Protein AF-A0A1F9KQT5-F1 (afdb_monomer_lite)

Structure (mmCIF, N/CA/C/O backbone):
data_AF-A0A1F9KQT5-F1
#
_entry.id   AF-A0A1F9KQT5-F1
#
loop_
_atom_site.group_PDB
_atom_site.id
_atom_site.type_symbol
_atom_site.label_atom_id
_atom_site.label_alt_id
_atom_site.label_comp_id
_atom_site.label_asym_id
_atom_site.label_entity_id
_atom_site.label_seq_id
_atom_site.pdbx_PDB_ins_code
_atom_site.Cartn_x
_atom_site.Cartn_y
_atom_site.Cartn_z
_atom_site.occupancy
_atom_site.B_iso_or_equiv
_atom_site.auth_seq_id
_atom_site.auth_comp_id
_atom_site.auth_asym_id
_atom_site.auth_atom_id
_atom_site.pdbx_PDB_model_num
ATOM 1 N N . MET A 1 1 ? -23.430 -17.247 10.674 1.00 51.97 1 MET A N 1
ATOM 2 C CA . MET A 1 1 ? -22.091 -17.365 11.297 1.00 51.97 1 MET A CA 1
ATOM 3 C C . MET A 1 1 ? -21.957 -16.297 12.362 1.00 51.97 1 MET A C 1
ATOM 5 O O . MET A 1 1 ? -22.529 -15.237 12.148 1.00 51.97 1 MET A O 1
ATOM 9 N N . PRO A 1 2 ? -21.261 -16.554 13.479 1.00 58.72 2 PRO A N 1
ATOM 10 C CA . PRO A 1 2 ? -21.076 -15.539 14.510 1.00 58.72 2 PRO A CA 1
ATOM 11 C C . PRO A 1 2 ? -20.211 -14.384 13.986 1.00 58.72 2 PRO A C 1
ATOM 13 O O . PRO A 1 2 ? -19.283 -14.613 13.207 1.00 58.72 2 PRO A O 1
ATOM 16 N N . ALA A 1 3 ? -20.522 -13.155 14.405 1.00 60.97 3 ALA A N 1
ATOM 17 C CA . ALA A 1 3 ? -19.852 -11.926 13.970 1.00 60.97 3 ALA A CA 1
ATOM 18 C C . ALA A 1 3 ? -18.323 -11.965 14.181 1.00 60.97 3 ALA A C 1
ATOM 20 O O . ALA A 1 3 ? -17.576 -11.466 13.337 1.00 60.97 3 ALA A O 1
ATOM 21 N N . GLU A 1 4 ? -17.858 -12.648 15.233 1.00 61.53 4 GLU A N 1
ATOM 22 C CA . GLU A 1 4 ? -16.436 -12.874 15.543 1.00 61.53 4 GLU A CA 1
ATOM 23 C C . GLU A 1 4 ? -15.653 -13.555 14.410 1.00 61.53 4 GLU A C 1
ATOM 25 O O . GLU A 1 4 ? -14.455 -13.339 14.246 1.00 61.53 4 GLU A O 1
ATOM 30 N N . ARG A 1 5 ? -16.316 -14.363 13.575 1.00 81.56 5 ARG A N 1
ATOM 31 C CA . ARG A 1 5 ? -15.644 -15.055 12.470 1.00 81.56 5 ARG A CA 1
ATOM 32 C C . ARG A 1 5 ? -15.267 -14.108 11.327 1.00 81.56 5 ARG A C 1
ATOM 34 O O . ARG A 1 5 ? -14.281 -14.364 10.639 1.00 81.56 5 ARG A O 1
ATOM 41 N N . PHE A 1 6 ? -16.040 -13.043 11.105 1.00 84.62 6 PHE A N 1
ATOM 42 C CA . PHE A 1 6 ? -15.771 -12.080 10.034 1.00 84.62 6 PHE A CA 1
ATOM 43 C C . PHE A 1 6 ? -14.772 -10.999 10.446 1.00 84.62 6 PHE A C 1
ATOM 45 O O . PHE A 1 6 ? -13.979 -10.589 9.604 1.00 84.62 6 PHE A O 1
ATOM 52 N N . SER A 1 7 ? -14.730 -10.601 11.722 1.00 87.12 7 SER A N 1
ATOM 53 C CA . SER A 1 7 ? -13.650 -9.737 12.216 1.00 87.12 7 SER A CA 1
ATOM 54 C C . SER A 1 7 ? -12.300 -10.445 12.078 1.00 87.12 7 SER A C 1
ATOM 56 O O . SER A 1 7 ? -11.369 -9.907 11.488 1.00 87.12 7 SER A O 1
ATOM 58 N N . GLU A 1 8 ? -12.211 -11.713 12.475 1.00 92.12 8 GLU A N 1
ATOM 59 C CA . GLU A 1 8 ? -11.003 -12.517 12.271 1.00 92.12 8 GLU A CA 1
ATOM 60 C C . GLU A 1 8 ? -10.668 -12.714 10.776 1.00 92.12 8 GLU A C 1
ATOM 62 O O . GLU A 1 8 ? -9.498 -12.770 10.397 1.00 92.12 8 GLU A O 1
ATOM 67 N N . LEU A 1 9 ? -11.672 -12.763 9.891 1.00 92.19 9 LEU A N 1
ATOM 68 C CA . LEU A 1 9 ? -11.445 -12.801 8.443 1.00 92.19 9 LEU A CA 1
ATOM 69 C C . LEU A 1 9 ? -10.812 -11.501 7.924 1.00 92.19 9 LEU A C 1
ATOM 71 O O . LEU A 1 9 ? -9.869 -11.578 7.138 1.00 92.19 9 LEU A O 1
ATOM 75 N N . VAL A 1 10 ? -11.279 -10.334 8.385 1.00 93.94 10 VAL A N 1
ATOM 76 C CA . VAL A 1 10 ? -10.661 -9.034 8.062 1.00 93.94 10 VAL A CA 1
ATOM 77 C C . VAL A 1 10 ? -9.206 -9.015 8.528 1.00 93.94 10 VAL A C 1
ATOM 79 O O . VAL A 1 10 ? -8.327 -8.666 7.747 1.00 93.94 10 VAL A O 1
ATOM 82 N N . TYR A 1 11 ? -8.933 -9.474 9.754 1.00 94.69 11 TYR A N 1
ATOM 83 C CA . TYR A 1 11 ? -7.571 -9.550 10.294 1.00 94.69 11 TYR A CA 1
ATOM 84 C C . TYR A 1 11 ? -6.638 -10.376 9.395 1.00 94.69 11 TYR A C 1
ATOM 86 O O . TYR A 1 11 ? -5.534 -9.944 9.058 1.00 94.69 11 TYR A O 1
ATOM 94 N N . ARG A 1 12 ? -7.086 -11.564 8.971 1.00 94.75 12 ARG A N 1
ATOM 95 C CA . ARG A 1 12 ? -6.287 -12.471 8.133 1.00 94.75 12 ARG A CA 1
ATOM 96 C C . ARG A 1 12 ? -6.111 -11.966 6.704 1.00 94.75 12 ARG A C 1
ATOM 98 O O . ARG A 1 12 ? -5.036 -12.148 6.140 1.00 94.75 12 ARG A O 1
ATOM 105 N N . LEU A 1 13 ? -7.135 -11.334 6.128 1.00 94.19 13 LEU A N 1
ATOM 106 C CA . LEU A 1 13 ? -7.034 -10.689 4.817 1.00 94.19 13 LEU A CA 1
ATOM 107 C C . LEU A 1 13 ? -6.014 -9.549 4.861 1.00 94.19 13 LEU A C 1
ATOM 109 O O . LEU A 1 13 ? -5.105 -9.559 4.038 1.00 94.19 13 LEU A O 1
ATOM 113 N N . SER A 1 14 ? -6.079 -8.672 5.871 1.00 95.44 14 SER A N 1
ATOM 114 C CA . SER A 1 14 ? -5.086 -7.612 6.099 1.00 95.44 14 SER A CA 1
ATOM 115 C C . SER A 1 14 ? -3.659 -8.170 6.191 1.00 95.44 14 SER A C 1
ATOM 117 O O . SER A 1 14 ? -2.749 -7.662 5.532 1.00 95.44 14 SER A O 1
ATOM 119 N N . TRP A 1 15 ? -3.466 -9.267 6.934 1.00 93.69 15 TRP A N 1
ATOM 120 C CA . TRP A 1 15 ? -2.185 -9.980 6.997 1.00 93.69 15 TRP A CA 1
ATOM 121 C C . TRP A 1 15 ? -1.711 -10.499 5.640 1.00 93.69 15 TRP A C 1
ATOM 123 O O . TRP A 1 15 ? -0.533 -10.346 5.324 1.00 93.69 15 TRP A O 1
ATOM 133 N N . ALA A 1 16 ? -2.597 -11.091 4.835 1.00 92.25 16 ALA A N 1
ATOM 134 C CA . ALA A 1 16 ? -2.234 -11.649 3.534 1.00 92.25 16 ALA A CA 1
ATOM 135 C C . ALA A 1 16 ? -1.618 -10.587 2.609 1.00 92.25 16 ALA A C 1
ATOM 137 O O . ALA A 1 16 ? -0.576 -10.834 2.003 1.00 92.25 16 ALA A O 1
ATOM 138 N N . GLY A 1 17 ? -2.181 -9.378 2.551 1.00 89.69 17 GLY A N 1
ATOM 139 C CA . GLY A 1 17 ? -1.567 -8.308 1.762 1.00 89.69 17 GLY A CA 1
ATOM 140 C C . GLY A 1 17 ? -0.340 -7.660 2.415 1.00 89.69 17 GLY A C 1
ATOM 141 O O . GLY A 1 17 ? 0.570 -7.239 1.700 1.00 89.69 17 GLY A O 1
ATOM 142 N N . CYS A 1 18 ? -0.237 -7.633 3.751 1.00 91.19 18 CYS A N 1
ATOM 143 C CA . CYS A 1 18 ? 1.016 -7.261 4.424 1.00 91.19 18 CYS A CA 1
ATOM 144 C C . CYS A 1 18 ? 2.152 -8.244 4.099 1.00 91.19 18 CYS A C 1
ATOM 146 O O . CYS A 1 18 ? 3.290 -7.815 3.938 1.00 91.19 18 CYS A O 1
ATOM 148 N N . LEU A 1 19 ? 1.860 -9.542 3.950 1.00 90.44 19 LEU A N 1
ATOM 149 C CA . LEU A 1 19 ? 2.842 -10.540 3.510 1.00 90.44 19 LEU A CA 1
ATOM 150 C C . LEU A 1 19 ? 3.320 -10.274 2.080 1.00 90.44 19 LEU A C 1
ATOM 152 O O . LEU A 1 19 ? 4.519 -10.363 1.826 1.00 90.44 19 LEU A O 1
ATOM 156 N N . LEU A 1 20 ? 2.418 -9.891 1.167 1.00 88.50 20 LEU A N 1
ATOM 157 C CA . LEU A 1 20 ? 2.801 -9.467 -0.186 1.00 88.50 20 LEU A CA 1
ATOM 158 C C . LEU A 1 20 ? 3.720 -8.238 -0.153 1.00 88.50 20 LEU A C 1
ATOM 160 O O . LEU A 1 20 ? 4.746 -8.217 -0.830 1.00 88.50 20 LEU A O 1
ATOM 164 N N . GLY A 1 21 ? 3.397 -7.250 0.685 1.00 87.56 21 GLY A N 1
ATOM 165 C CA . GLY A 1 21 ? 4.222 -6.054 0.865 1.00 87.56 21 GLY A CA 1
ATOM 166 C C . GLY A 1 21 ? 5.590 -6.384 1.457 1.00 87.56 21 GLY A C 1
ATOM 167 O O . GLY A 1 21 ? 6.610 -5.886 0.994 1.00 87.56 21 GLY A O 1
ATOM 168 N N . PHE A 1 22 ? 5.641 -7.279 2.443 1.00 87.81 22 PHE A N 1
ATOM 169 C CA . PHE A 1 22 ? 6.895 -7.699 3.061 1.00 87.81 22 PHE A CA 1
ATOM 170 C C . PHE A 1 22 ? 7.777 -8.478 2.081 1.00 87.81 22 PHE A C 1
ATOM 172 O O . PHE A 1 22 ? 8.979 -8.231 2.012 1.00 87.81 22 PHE A O 1
ATOM 179 N N . ALA A 1 23 ? 7.183 -9.361 1.273 1.00 83.88 23 ALA A N 1
ATOM 180 C CA . ALA A 1 23 ? 7.878 -10.050 0.190 1.00 83.88 23 ALA A CA 1
ATOM 181 C C . ALA A 1 23 ? 8.482 -9.054 -0.815 1.00 83.88 23 ALA A C 1
ATOM 183 O O . ALA A 1 23 ? 9.636 -9.213 -1.211 1.00 83.88 23 ALA A O 1
ATOM 184 N N . ALA A 1 24 ? 7.749 -7.988 -1.156 1.00 79.44 24 ALA A N 1
ATOM 185 C CA . ALA A 1 24 ? 8.253 -6.900 -1.994 1.00 79.44 24 ALA A CA 1
ATOM 186 C C . ALA A 1 24 ? 9.434 -6.169 -1.339 1.00 79.44 24 ALA A C 1
ATOM 188 O O . ALA A 1 24 ? 10.452 -5.905 -1.978 1.00 79.44 24 ALA A O 1
ATOM 189 N N . THR A 1 25 ? 9.327 -5.886 -0.040 1.00 80.88 25 THR A N 1
ATOM 190 C CA . THR A 1 25 ? 10.368 -5.197 0.724 1.00 80.88 25 THR A CA 1
ATOM 191 C C . THR A 1 25 ? 11.652 -6.015 0.822 1.00 80.88 25 THR A C 1
ATOM 193 O O . THR A 1 25 ? 12.738 -5.467 0.657 1.00 80.88 25 THR A O 1
ATOM 196 N N . LEU A 1 26 ? 11.556 -7.328 1.040 1.00 76.38 26 LEU A N 1
ATOM 197 C CA . LEU A 1 26 ? 12.717 -8.225 1.029 1.00 76.38 26 LEU A CA 1
ATOM 198 C C . LEU A 1 26 ? 13.390 -8.297 -0.345 1.00 76.38 26 LEU A C 1
ATOM 200 O O . LEU A 1 26 ? 14.581 -8.586 -0.438 1.00 76.38 26 LEU A O 1
ATOM 204 N N . TYR A 1 27 ? 12.633 -8.019 -1.404 1.00 71.88 27 TYR A N 1
ATOM 205 C CA . TYR A 1 27 ? 13.124 -8.024 -2.771 1.00 71.88 27 TYR A CA 1
ATOM 206 C C . TYR A 1 27 ? 13.824 -6.709 -3.172 1.00 71.88 27 TYR A C 1
ATOM 208 O O . TYR A 1 27 ? 14.653 -6.710 -4.083 1.00 71.88 27 TYR A O 1
ATOM 216 N N . LEU A 1 28 ? 13.577 -5.598 -2.460 1.00 70.44 28 LEU A N 1
ATOM 217 C CA . LEU A 1 28 ? 14.182 -4.280 -2.735 1.00 70.44 28 LEU A CA 1
ATOM 218 C C . LEU A 1 28 ? 15.723 -4.305 -2.868 1.00 70.44 28 LEU A C 1
ATOM 220 O O . LEU A 1 28 ? 16.227 -3.742 -3.842 1.00 70.44 28 LEU A O 1
ATOM 224 N N . PRO A 1 29 ? 16.504 -4.945 -1.969 1.00 66.81 29 PRO A N 1
ATOM 225 C CA . PRO A 1 29 ? 17.966 -4.970 -2.086 1.00 66.81 29 PRO A CA 1
ATOM 226 C C . PRO A 1 29 ? 18.463 -5.765 -3.303 1.00 66.81 29 PRO A C 1
ATOM 228 O O . PRO A 1 29 ? 19.475 -5.412 -3.912 1.00 66.81 29 PRO A O 1
ATOM 231 N N . ALA A 1 30 ? 17.749 -6.827 -3.687 1.00 63.12 30 ALA A N 1
ATOM 232 C CA . ALA A 1 30 ? 18.075 -7.628 -4.865 1.00 63.12 30 ALA A CA 1
ATOM 233 C C . ALA A 1 30 ? 17.750 -6.886 -6.167 1.00 63.12 30 ALA A C 1
ATOM 235 O O . ALA A 1 30 ? 18.547 -6.916 -7.107 1.00 63.12 30 ALA A O 1
ATOM 236 N N . ALA A 1 31 ? 16.637 -6.143 -6.181 1.00 59.59 31 ALA A N 1
ATOM 237 C CA . ALA A 1 31 ? 16.304 -5.203 -7.248 1.00 59.59 31 ALA A CA 1
ATOM 238 C C . ALA A 1 31 ? 17.403 -4.139 -7.434 1.00 59.59 31 ALA A C 1
ATOM 240 O O . ALA A 1 31 ? 17.758 -3.795 -8.558 1.00 59.59 31 ALA A O 1
ATOM 241 N N . TRP A 1 32 ? 17.992 -3.666 -6.332 1.00 55.38 32 TRP A N 1
ATOM 242 C CA . TRP A 1 32 ? 19.058 -2.659 -6.329 1.00 55.38 32 TRP A CA 1
ATOM 243 C C . TRP A 1 32 ? 20.419 -3.156 -6.811 1.00 55.38 32 TRP A C 1
ATOM 245 O O . TRP A 1 32 ? 21.157 -2.419 -7.458 1.00 55.38 32 TRP A O 1
ATOM 255 N N . THR A 1 33 ? 20.769 -4.395 -6.484 1.00 58.03 33 THR A N 1
ATOM 256 C CA . THR A 1 33 ? 22.087 -4.973 -6.786 1.00 58.03 33 THR A CA 1
ATOM 257 C C . THR A 1 33 ? 22.148 -5.638 -8.165 1.00 58.03 33 THR A C 1
ATOM 259 O O . THR A 1 33 ? 23.175 -6.205 -8.526 1.00 58.03 33 THR A O 1
ATOM 262 N N . GLY A 1 34 ? 21.063 -5.575 -8.948 1.00 56.41 34 GLY A N 1
ATOM 263 C CA . GLY A 1 34 ? 20.973 -6.215 -10.263 1.00 56.41 34 GLY A CA 1
ATOM 264 C C . GLY A 1 34 ? 20.760 -7.732 -10.203 1.00 56.41 34 GLY A C 1
ATOM 265 O O . GLY A 1 34 ? 20.662 -8.376 -11.245 1.00 56.41 34 GLY A O 1
ATOM 266 N N . TYR A 1 35 ? 20.600 -8.312 -9.008 1.00 57.66 35 TYR A N 1
ATOM 267 C CA . TYR A 1 35 ? 20.316 -9.738 -8.790 1.00 57.66 35 TYR A CA 1
ATOM 268 C C . TYR A 1 35 ? 18.834 -10.097 -9.013 1.00 57.66 35 TYR A C 1
ATOM 270 O O . TYR A 1 35 ? 18.308 -11.043 -8.427 1.00 57.66 35 TYR A O 1
ATOM 278 N N . VAL A 1 36 ? 18.160 -9.374 -9.912 1.00 56.50 36 VAL A N 1
ATOM 279 C CA . VAL A 1 36 ? 16.725 -9.522 -10.225 1.00 56.50 36 VAL A CA 1
ATOM 280 C C . VAL A 1 36 ? 16.415 -10.864 -10.909 1.00 56.50 36 VAL A C 1
ATOM 282 O O . VAL A 1 36 ? 15.268 -11.284 -10.994 1.00 56.50 36 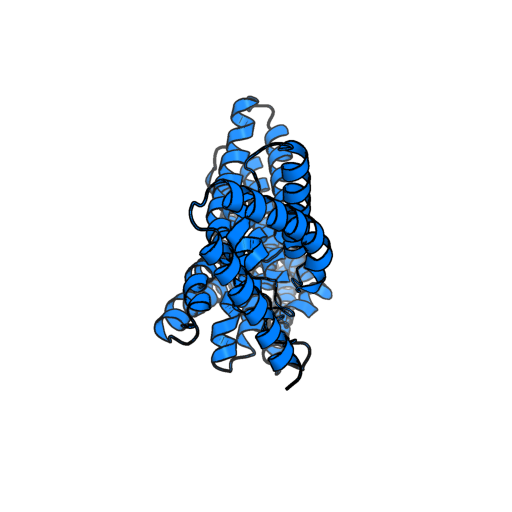VAL A O 1
ATOM 285 N N . ASN A 1 37 ? 17.441 -11.587 -11.371 1.00 57.47 37 ASN A N 1
ATOM 286 C CA . ASN A 1 37 ? 17.304 -12.849 -12.105 1.00 57.47 37 ASN A CA 1
ATOM 287 C C . ASN A 1 37 ? 17.660 -14.102 -11.282 1.00 57.47 37 ASN A C 1
ATOM 289 O O . ASN A 1 37 ? 17.732 -15.196 -11.842 1.00 57.47 37 ASN A O 1
ATOM 293 N N . HIS A 1 38 ? 17.897 -13.986 -9.970 1.00 65.62 38 HIS A N 1
ATOM 294 C CA . HIS A 1 38 ? 18.275 -15.144 -9.157 1.00 65.62 38 HIS A CA 1
ATOM 295 C C . HIS A 1 38 ? 17.062 -16.052 -8.874 1.00 65.62 38 HIS A C 1
ATOM 297 O O . HIS A 1 38 ? 16.178 -15.711 -8.085 1.00 65.62 38 HIS A O 1
ATOM 303 N N . TRP A 1 39 ? 17.033 -17.239 -9.492 1.00 62.12 39 TRP A N 1
ATOM 304 C CA . TRP A 1 39 ? 15.893 -18.170 -9.472 1.00 62.12 39 TRP A CA 1
ATOM 305 C C . TRP A 1 39 ? 15.402 -18.547 -8.065 1.00 62.12 39 TRP A C 1
ATOM 307 O O . TRP A 1 39 ? 14.195 -18.579 -7.834 1.00 62.12 39 TRP A O 1
ATOM 317 N N . LEU A 1 40 ? 16.311 -18.747 -7.101 1.00 64.50 40 LEU A N 1
ATOM 318 C CA . LEU A 1 40 ? 15.952 -19.045 -5.706 1.00 64.50 40 LEU A CA 1
ATOM 319 C C . LEU A 1 40 ? 15.254 -17.872 -5.012 1.00 64.50 40 LEU A C 1
ATOM 321 O O . LEU A 1 40 ? 14.319 -18.089 -4.253 1.00 64.50 40 LEU A O 1
ATOM 325 N N . LEU A 1 41 ? 15.681 -16.633 -5.267 1.00 64.56 41 LEU A N 1
ATOM 326 C CA . LEU A 1 41 ? 15.147 -15.459 -4.572 1.00 64.56 41 LEU A CA 1
ATOM 327 C C . LEU A 1 41 ? 13.757 -15.093 -5.119 1.00 64.56 41 LEU A C 1
ATOM 329 O O . LEU A 1 41 ? 12.814 -14.860 -4.363 1.00 64.56 41 LEU A O 1
ATOM 333 N N . ASN A 1 42 ? 13.624 -15.129 -6.446 1.00 64.25 42 ASN A N 1
ATOM 334 C CA . ASN A 1 42 ? 12.376 -14.878 -7.163 1.00 64.25 42 ASN A CA 1
ATOM 335 C C . ASN A 1 42 ? 11.331 -15.973 -6.886 1.00 64.25 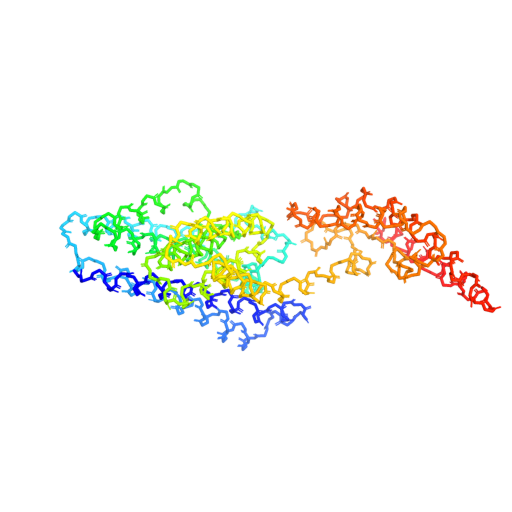42 ASN A C 1
ATOM 337 O O . ASN A 1 42 ? 10.165 -15.675 -6.620 1.00 64.25 42 ASN A O 1
ATOM 341 N N . GLY A 1 43 ? 11.752 -17.243 -6.916 1.00 62.50 43 GLY A N 1
ATOM 342 C CA . GLY A 1 43 ? 10.879 -18.391 -6.681 1.00 62.50 43 GLY A CA 1
ATOM 343 C C . GLY A 1 43 ? 10.457 -18.545 -5.218 1.00 62.50 43 GLY A C 1
ATOM 344 O O . GLY A 1 43 ? 9.294 -18.834 -4.948 1.00 62.50 43 GLY A O 1
ATOM 345 N N . ALA A 1 44 ? 11.361 -18.319 -4.259 1.00 63.72 44 ALA A N 1
ATOM 346 C CA . ALA A 1 44 ? 11.055 -18.564 -2.850 1.00 63.72 44 ALA A CA 1
ATOM 347 C C . ALA A 1 44 ? 10.248 -17.440 -2.184 1.00 63.72 44 ALA A C 1
ATOM 349 O O . ALA A 1 44 ? 9.459 -17.730 -1.291 1.00 63.72 44 ALA A O 1
ATOM 350 N N . ILE A 1 45 ? 10.432 -16.175 -2.582 1.00 65.94 45 ILE A N 1
ATOM 351 C CA . ILE A 1 45 ? 9.848 -15.031 -1.856 1.00 65.94 45 ILE A CA 1
ATOM 352 C C . ILE A 1 45 ? 8.674 -14.423 -2.628 1.00 65.94 45 ILE A C 1
ATOM 354 O O . ILE A 1 45 ? 7.570 -14.330 -2.091 1.00 65.94 45 ILE A O 1
ATOM 358 N N . ALA A 1 46 ? 8.872 -14.052 -3.896 1.00 66.56 46 ALA A N 1
ATOM 359 C CA . ALA A 1 46 ? 7.829 -13.391 -4.679 1.00 66.56 46 ALA A CA 1
ATOM 360 C C . ALA A 1 46 ? 6.737 -14.375 -5.131 1.00 66.56 46 ALA A C 1
ATOM 362 O O . ALA A 1 46 ? 5.549 -14.094 -4.958 1.00 66.56 46 ALA A O 1
ATOM 363 N N . ALA A 1 47 ? 7.113 -15.548 -5.655 1.00 73.62 47 ALA A N 1
ATOM 364 C CA . ALA A 1 47 ? 6.143 -16.550 -6.104 1.00 73.62 47 ALA A CA 1
ATOM 365 C C . ALA A 1 47 ? 5.397 -17.210 -4.935 1.00 73.62 47 ALA A C 1
ATOM 367 O O . ALA A 1 47 ? 4.178 -17.336 -4.979 1.00 73.62 47 ALA A O 1
ATOM 368 N N . ALA A 1 48 ? 6.090 -17.578 -3.852 1.00 79.94 48 ALA A N 1
ATOM 369 C CA . ALA A 1 48 ? 5.436 -18.217 -2.711 1.00 79.94 48 ALA A CA 1
ATOM 370 C C . ALA A 1 48 ? 4.411 -17.295 -2.029 1.00 79.94 48 ALA A C 1
ATOM 372 O O . ALA A 1 48 ? 3.301 -17.737 -1.741 1.00 79.94 48 ALA A O 1
ATOM 373 N N . ALA A 1 49 ? 4.742 -16.014 -1.815 1.00 82.31 49 ALA A N 1
ATOM 374 C CA . ALA A 1 49 ? 3.822 -15.061 -1.191 1.00 82.31 49 ALA A CA 1
ATOM 375 C C . ALA A 1 49 ? 2.593 -14.779 -2.071 1.00 82.31 49 ALA A C 1
ATOM 377 O O . ALA A 1 49 ? 1.468 -14.749 -1.570 1.00 82.31 49 ALA A O 1
ATOM 378 N N . THR A 1 50 ? 2.790 -14.627 -3.385 1.00 83.44 50 THR A N 1
ATOM 379 C CA . THR A 1 50 ? 1.695 -14.395 -4.344 1.00 83.44 50 THR A CA 1
ATOM 380 C C . THR A 1 50 ? 0.798 -15.617 -4.502 1.00 83.44 50 THR A C 1
ATOM 382 O O . THR A 1 50 ? -0.421 -15.481 -4.421 1.00 83.44 50 THR A O 1
ATOM 385 N N . ILE A 1 51 ? 1.373 -16.817 -4.627 1.00 88.25 51 ILE A N 1
ATOM 386 C CA . ILE A 1 51 ? 0.616 -18.075 -4.672 1.00 88.25 51 ILE A CA 1
ATOM 387 C C . ILE A 1 51 ? -0.149 -18.283 -3.364 1.00 88.25 51 ILE A C 1
ATOM 389 O O . ILE A 1 51 ? -1.335 -18.604 -3.398 1.00 88.25 51 ILE A O 1
ATOM 393 N N . PHE A 1 52 ? 0.493 -18.067 -2.213 1.00 90.25 52 PHE A N 1
ATOM 394 C CA . PHE A 1 52 ? -0.162 -18.189 -0.913 1.00 90.25 52 PHE A CA 1
ATOM 395 C C . PHE A 1 52 ? -1.360 -17.243 -0.799 1.00 90.25 52 PHE A C 1
ATOM 397 O O . PHE A 1 52 ? -2.454 -17.693 -0.460 1.00 90.25 52 PHE A O 1
ATOM 404 N N . ALA A 1 53 ? -1.184 -15.959 -1.124 1.00 89.75 53 ALA A N 1
ATOM 405 C CA . ALA A 1 53 ? -2.266 -14.980 -1.081 1.00 89.75 53 ALA A CA 1
ATOM 406 C C . ALA A 1 53 ? -3.398 -15.333 -2.063 1.00 89.75 53 ALA A C 1
ATOM 408 O O . ALA A 1 53 ? -4.567 -15.278 -1.687 1.00 89.75 53 ALA A O 1
ATOM 409 N N . ALA A 1 54 ? -3.072 -15.774 -3.282 1.00 91.75 54 ALA A N 1
ATOM 410 C CA . ALA A 1 54 ? -4.062 -16.209 -4.264 1.00 91.75 54 ALA A CA 1
ATOM 411 C C . ALA A 1 54 ? -4.869 -17.421 -3.772 1.00 91.75 54 ALA A C 1
ATOM 413 O O . ALA A 1 54 ? -6.100 -17.381 -3.757 1.00 91.75 54 ALA A O 1
ATOM 414 N N . LEU A 1 55 ? -4.198 -18.478 -3.303 1.00 93.50 55 LEU A N 1
ATOM 415 C CA . LEU A 1 55 ? -4.855 -19.667 -2.753 1.00 93.50 55 LEU A CA 1
ATOM 416 C C . LEU A 1 55 ? -5.703 -19.323 -1.526 1.00 93.50 55 LEU A C 1
ATOM 418 O O . LEU A 1 55 ? -6.825 -19.811 -1.395 1.00 93.50 55 LEU A O 1
ATOM 422 N N . PHE A 1 56 ? -5.200 -18.455 -0.648 1.00 93.44 56 PHE A N 1
ATOM 423 C CA . PHE A 1 56 ? -5.930 -17.985 0.522 1.00 93.44 56 PHE A CA 1
ATOM 424 C C . PHE A 1 56 ? -7.241 -17.285 0.130 1.00 93.44 56 PHE A C 1
ATOM 426 O O . PHE A 1 56 ? -8.305 -17.641 0.647 1.00 93.44 56 PHE A O 1
ATOM 433 N N . CYS A 1 57 ? -7.194 -16.365 -0.838 1.00 92.81 57 CYS A N 1
ATOM 434 C CA . CYS A 1 57 ? -8.377 -15.698 -1.384 1.00 92.81 57 CYS A CA 1
ATOM 435 C C . CYS A 1 57 ? -9.363 -16.685 -2.014 1.00 92.81 57 CYS A C 1
ATOM 437 O O . CYS A 1 57 ? -10.560 -16.618 -1.733 1.00 92.81 57 CYS A O 1
ATOM 439 N N . LEU A 1 58 ? -8.874 -17.633 -2.820 1.00 93.94 58 LEU A N 1
ATOM 440 C CA . LEU A 1 58 ? -9.710 -18.642 -3.474 1.00 93.94 58 LEU A CA 1
ATOM 441 C C . LEU A 1 58 ? -10.417 -19.547 -2.459 1.00 93.94 58 LEU A C 1
ATOM 443 O O . LEU A 1 58 ? -11.608 -19.816 -2.602 1.00 93.94 58 LEU A O 1
ATOM 447 N N . VAL A 1 59 ? -9.723 -19.972 -1.399 1.00 94.38 59 VAL A N 1
ATOM 448 C CA . VAL A 1 59 ? -10.315 -20.789 -0.328 1.00 94.38 59 VAL A CA 1
ATOM 449 C C . VAL A 1 59 ? -11.399 -20.020 0.425 1.00 94.38 59 VAL A C 1
ATOM 451 O O . VAL A 1 59 ? -12.442 -20.593 0.748 1.00 94.38 59 VAL A O 1
ATOM 454 N N . ILE A 1 60 ? -11.185 -18.732 0.713 1.00 92.62 60 ILE A N 1
ATOM 455 C CA . ILE A 1 60 ? -12.213 -17.885 1.335 1.00 92.62 60 ILE A CA 1
ATOM 456 C C . ILE A 1 60 ? -13.414 -17.761 0.402 1.00 92.62 60 ILE A C 1
ATOM 458 O O . ILE A 1 60 ? -14.541 -18.030 0.819 1.00 92.62 60 ILE A O 1
ATOM 462 N N . PHE A 1 61 ? -13.167 -17.405 -0.856 1.00 94.62 61 PHE A N 1
ATOM 463 C CA . PHE A 1 61 ? -14.206 -17.167 -1.844 1.00 94.62 61 PHE A CA 1
ATOM 464 C C . PHE A 1 61 ? -15.054 -18.417 -2.108 1.00 94.62 61 PHE A C 1
ATOM 466 O O . PHE A 1 61 ? -16.281 -18.333 -2.096 1.00 94.62 61 PHE A O 1
ATOM 473 N N . ALA A 1 62 ? -14.436 -19.593 -2.239 1.00 94.88 62 ALA A N 1
ATOM 474 C CA . ALA A 1 62 ? -15.130 -20.868 -2.436 1.00 94.88 62 ALA A CA 1
ATOM 475 C C . ALA A 1 62 ? -16.013 -21.277 -1.244 1.00 94.88 62 ALA A C 1
ATOM 477 O O . ALA A 1 62 ? -16.948 -22.061 -1.395 1.00 94.88 62 ALA A O 1
ATOM 478 N N . ARG A 1 63 ? -15.744 -20.743 -0.045 1.00 92.94 63 ARG A N 1
ATOM 479 C CA . ARG A 1 63 ? -16.537 -21.005 1.163 1.00 92.94 63 ARG A CA 1
ATOM 480 C C . ARG A 1 63 ? -17.714 -20.050 1.345 1.00 92.94 63 ARG A C 1
ATOM 482 O O . ARG A 1 63 ? -18.477 -20.280 2.275 1.00 92.94 63 ARG A O 1
ATOM 489 N N . LEU A 1 64 ? -17.864 -18.991 0.545 1.00 90.88 64 LEU A N 1
ATOM 490 C CA . LEU A 1 64 ? -18.964 -18.021 0.682 1.00 90.88 64 LEU A CA 1
ATOM 491 C C . LEU A 1 64 ? -20.352 -18.575 0.284 1.00 90.88 64 LEU A C 1
ATOM 493 O O . LEU A 1 64 ? -21.306 -18.299 1.016 1.00 90.88 64 LEU A O 1
ATOM 497 N N . PRO A 1 65 ? -20.508 -19.389 -0.785 1.00 91.12 65 PRO A N 1
ATOM 498 C CA . PRO A 1 65 ? -21.814 -19.910 -1.212 1.00 91.12 65 PRO A CA 1
ATOM 499 C C . PRO A 1 65 ? -22.535 -20.738 -0.150 1.00 91.12 65 PRO A C 1
ATOM 501 O O . PRO A 1 65 ? -23.756 -20.683 -0.048 1.00 91.12 65 PRO A O 1
ATOM 504 N N . SER A 1 66 ? -21.791 -21.478 0.677 1.00 89.25 66 SER A N 1
ATOM 505 C CA . SER A 1 66 ? -22.366 -22.318 1.735 1.00 89.25 66 SER A CA 1
ATOM 506 C C . SER A 1 66 ? -22.907 -21.525 2.929 1.00 89.25 66 SER A C 1
ATOM 508 O O . SER A 1 66 ? -23.498 -22.103 3.837 1.00 89.25 66 SER A O 1
ATOM 510 N N . GLN A 1 67 ? -22.704 -20.205 2.953 1.00 86.75 67 GLN A N 1
ATOM 511 C CA . GLN A 1 67 ? -23.059 -19.331 4.077 1.00 86.75 67 GLN A CA 1
ATOM 512 C C . GLN A 1 67 ? -24.171 -18.347 3.731 1.00 86.75 67 GLN A C 1
ATOM 514 O O . GLN A 1 67 ? -24.448 -17.434 4.510 1.00 86.75 67 GLN A O 1
ATOM 519 N N . THR A 1 68 ? -24.768 -18.486 2.552 1.00 90.50 68 THR A N 1
ATOM 520 C CA . THR A 1 68 ? -25.723 -17.526 2.017 1.00 90.50 68 THR A CA 1
ATOM 521 C C . THR A 1 68 ? -26.927 -18.225 1.392 1.00 90.50 68 THR A C 1
ATOM 523 O O . THR A 1 68 ? -26.979 -19.448 1.281 1.00 90.50 68 THR A O 1
ATOM 526 N N . ASN A 1 69 ? -27.938 -17.441 1.036 1.00 91.75 69 ASN A N 1
ATOM 527 C CA . ASN A 1 69 ? -29.150 -17.920 0.380 1.00 91.75 69 ASN A CA 1
ATOM 528 C C . ASN A 1 69 ? -28.965 -17.989 -1.152 1.00 91.75 69 ASN A C 1
ATOM 530 O O . ASN A 1 69 ? -27.899 -17.689 -1.686 1.00 91.75 69 ASN A O 1
ATOM 534 N N . ARG A 1 70 ? -30.027 -18.341 -1.888 1.00 90.94 70 ARG A N 1
ATOM 535 C CA . ARG A 1 70 ? -29.997 -18.434 -3.362 1.00 90.94 70 ARG A CA 1
ATOM 536 C C . ARG A 1 70 ? -29.549 -17.137 -4.047 1.00 90.94 70 ARG A C 1
ATOM 538 O O . ARG A 1 70 ? -28.817 -17.201 -5.028 1.00 90.94 70 ARG A O 1
ATOM 545 N N . LEU A 1 71 ? -29.954 -15.980 -3.517 1.00 86.12 71 LEU A N 1
ATOM 546 C CA . LEU A 1 71 ? -29.525 -14.679 -4.033 1.00 86.12 71 LEU A CA 1
ATOM 547 C C . LEU A 1 71 ? -28.013 -14.500 -3.868 1.00 86.12 71 LEU A C 1
ATOM 549 O O . LEU A 1 71 ? -27.338 -14.113 -4.812 1.00 86.12 71 LEU A O 1
ATOM 553 N N . GLY A 1 72 ? -27.464 -14.832 -2.699 1.00 85.56 72 GLY A N 1
ATOM 554 C CA . GLY A 1 72 ? -26.021 -14.782 -2.492 1.00 85.56 72 GLY A CA 1
ATOM 555 C C . GLY A 1 72 ? -25.247 -15.757 -3.378 1.00 85.56 72 GLY A C 1
ATOM 556 O O . GLY A 1 72 ? -24.182 -15.400 -3.866 1.00 85.56 72 GLY A O 1
ATOM 557 N N . VAL A 1 73 ? -25.783 -16.948 -3.660 1.00 93.31 73 VAL A N 1
ATOM 558 C CA . VAL A 1 73 ? -25.174 -17.867 -4.640 1.00 93.31 73 VAL A CA 1
ATOM 559 C C . VAL A 1 73 ? -25.172 -17.246 -6.041 1.00 93.31 73 VAL A C 1
ATOM 561 O O . VAL A 1 73 ? -24.160 -17.321 -6.732 1.00 93.31 73 VAL A O 1
ATOM 564 N N . ALA A 1 74 ? -26.257 -16.579 -6.448 1.00 90.00 74 ALA A N 1
ATOM 565 C CA . ALA A 1 74 ? -26.312 -15.872 -7.728 1.00 90.00 74 ALA A CA 1
ATOM 566 C C . ALA A 1 74 ? -25.292 -14.719 -7.801 1.00 90.00 74 ALA A C 1
ATOM 568 O O . ALA A 1 74 ? -24.572 -14.603 -8.791 1.00 90.00 74 ALA A O 1
ATOM 569 N N . LEU A 1 75 ? -25.169 -13.914 -6.738 1.00 86.25 75 LEU A N 1
ATOM 570 C CA . LEU A 1 75 ? -24.146 -12.864 -6.639 1.00 86.25 75 LEU A CA 1
ATOM 571 C C . LEU A 1 75 ? -22.733 -13.449 -6.708 1.00 86.25 75 LEU A C 1
ATOM 573 O O . LEU A 1 75 ? -21.880 -12.925 -7.416 1.00 86.25 75 LEU A O 1
ATOM 577 N N . TRP A 1 76 ? -22.493 -14.558 -6.011 1.00 96.50 76 TRP A N 1
ATOM 578 C CA . TRP A 1 76 ? -21.214 -15.257 -6.045 1.00 96.50 76 TRP A CA 1
ATOM 579 C C . TRP A 1 76 ? -20.864 -15.766 -7.449 1.00 96.50 76 TRP A C 1
ATOM 581 O O . TRP A 1 76 ? -19.726 -15.602 -7.879 1.00 96.50 76 TRP A O 1
ATOM 591 N N . LEU A 1 77 ? -21.831 -16.320 -8.190 1.00 95.75 77 LEU A N 1
ATOM 592 C CA . LEU A 1 77 ? -21.633 -16.741 -9.583 1.00 95.75 77 LEU A CA 1
ATOM 593 C C . LEU A 1 77 ? -21.315 -15.553 -10.502 1.00 95.75 77 LEU A C 1
ATOM 595 O O . LEU A 1 77 ? -20.440 -15.667 -11.357 1.00 95.75 77 LEU A O 1
ATOM 599 N N . ALA A 1 78 ? -21.977 -14.408 -10.307 1.00 88.94 78 ALA A N 1
ATOM 600 C CA . ALA A 1 78 ? -21.679 -13.187 -11.055 1.00 88.94 78 ALA A CA 1
ATOM 601 C C . ALA A 1 78 ? -20.254 -12.681 -10.771 1.00 88.94 78 ALA A C 1
ATOM 603 O O . ALA A 1 78 ? -19.515 -12.356 -11.697 1.00 88.94 78 ALA A O 1
ATOM 604 N N . ILE A 1 79 ? -19.840 -12.686 -9.500 1.00 94.38 79 ILE A N 1
ATOM 605 C CA . ILE A 1 79 ? -18.474 -12.339 -9.091 1.00 94.38 79 ILE A CA 1
ATOM 606 C C . ILE A 1 79 ? -17.463 -13.305 -9.713 1.00 94.38 79 ILE A C 1
ATOM 608 O O . ILE A 1 79 ? -16.459 -12.861 -10.260 1.00 94.38 79 ILE A O 1
ATOM 612 N N . LEU A 1 80 ? -17.735 -14.614 -9.677 1.00 96.12 80 LEU A N 1
ATOM 613 C CA . LEU A 1 80 ? -16.876 -15.624 -10.294 1.00 96.12 80 LEU A CA 1
ATOM 614 C C . LEU A 1 80 ? -16.703 -15.362 -11.795 1.00 96.12 80 LEU A C 1
ATOM 616 O O . LEU A 1 80 ? -15.582 -15.429 -12.289 1.00 96.12 80 LEU A O 1
ATOM 620 N N . ALA A 1 81 ? -17.782 -15.030 -12.510 1.00 92.00 81 ALA A N 1
ATOM 621 C CA . ALA A 1 81 ? -17.716 -14.710 -13.933 1.00 92.00 81 ALA A CA 1
ATOM 622 C C . ALA A 1 81 ? -16.826 -13.485 -14.213 1.00 92.00 81 ALA A C 1
ATOM 624 O O . ALA A 1 81 ? -16.023 -13.522 -15.143 1.00 92.00 81 ALA A O 1
ATOM 625 N N . ILE A 1 82 ? -16.920 -12.434 -13.387 1.00 89.25 82 ILE A N 1
ATOM 626 C CA . ILE A 1 82 ? -16.070 -11.239 -13.508 1.00 89.25 82 ILE A CA 1
ATOM 627 C C . ILE A 1 82 ? -14.607 -11.583 -13.222 1.00 89.25 82 ILE A C 1
ATOM 629 O O . ILE A 1 82 ? -13.751 -11.249 -14.030 1.00 89.25 82 ILE A O 1
ATOM 633 N N . VAL A 1 83 ? -14.310 -12.302 -12.136 1.00 93.12 83 VAL A N 1
ATOM 634 C CA . VAL A 1 83 ? -12.926 -12.681 -11.796 1.00 93.12 83 VAL A CA 1
ATOM 635 C C . VAL A 1 83 ? -12.311 -13.565 -12.885 1.00 93.12 83 VAL A C 1
ATOM 637 O O . VAL A 1 83 ? -11.158 -13.371 -13.260 1.00 93.12 83 VAL A O 1
ATOM 640 N N . VAL A 1 84 ? -13.073 -14.513 -13.444 1.00 93.81 84 VAL A N 1
ATOM 641 C CA . VAL A 1 84 ? -12.612 -15.325 -14.583 1.00 93.81 84 VAL A CA 1
ATOM 642 C C . VAL A 1 84 ? -12.308 -14.436 -15.787 1.00 93.81 84 VAL A C 1
ATOM 644 O O . VAL A 1 84 ? -11.268 -14.612 -16.419 1.00 93.81 84 VAL A O 1
ATOM 647 N N . LEU A 1 85 ? -13.168 -13.460 -16.085 1.00 88.75 85 LEU A N 1
ATOM 648 C CA . LEU A 1 85 ? -12.936 -12.503 -17.163 1.00 88.75 85 LEU A CA 1
ATOM 649 C C . LEU A 1 85 ? -11.674 -11.658 -16.921 1.00 88.75 85 LEU A C 1
ATOM 651 O O . LEU A 1 85 ? -10.859 -11.538 -17.829 1.00 88.75 85 LEU A O 1
ATOM 655 N N . GLU A 1 86 ? -11.464 -11.129 -15.713 1.00 88.56 86 GLU A N 1
ATOM 656 C CA . GLU A 1 86 ? -10.256 -10.369 -15.348 1.00 88.56 86 GLU A CA 1
ATOM 657 C C . GLU A 1 86 ? -8.977 -11.203 -15.511 1.00 88.56 86 GLU A C 1
ATOM 659 O O . GLU A 1 86 ? -7.976 -10.715 -16.043 1.00 88.56 86 GLU A O 1
ATOM 664 N N . VAL A 1 87 ? -9.011 -12.481 -15.115 1.00 91.56 87 VAL A N 1
ATOM 665 C CA . VAL A 1 87 ? -7.890 -13.414 -15.311 1.00 91.56 87 VAL A CA 1
ATOM 666 C C . VAL A 1 87 ? -7.631 -13.637 -16.799 1.00 91.56 87 VAL A C 1
ATOM 668 O O . VAL A 1 87 ? -6.485 -13.543 -17.230 1.00 91.56 87 VAL A O 1
ATOM 671 N N . VAL A 1 88 ? -8.672 -13.878 -17.603 1.00 90.12 88 VAL A N 1
ATOM 672 C CA . VAL A 1 88 ? -8.535 -14.047 -19.059 1.00 90.12 88 VAL A CA 1
ATOM 673 C C . VAL A 1 88 ? -7.937 -12.793 -19.700 1.00 90.12 88 VAL A C 1
ATOM 675 O O . VAL A 1 88 ? -6.993 -12.905 -20.479 1.00 90.12 88 VAL A O 1
ATOM 678 N N . LEU A 1 89 ? -8.419 -11.603 -19.333 1.00 85.50 89 LEU A N 1
ATOM 679 C CA . LEU A 1 89 ? -7.890 -10.329 -19.828 1.00 85.50 89 LEU A CA 1
ATOM 680 C C . LEU A 1 89 ? -6.433 -10.100 -19.404 1.00 85.50 89 LEU A C 1
ATOM 682 O O . LEU A 1 89 ? -5.631 -9.618 -20.199 1.00 85.50 89 LEU A O 1
ATOM 686 N N . SER A 1 90 ? -6.056 -10.511 -18.192 1.00 86.06 90 SER A N 1
ATOM 687 C CA . SER A 1 90 ? -4.675 -10.419 -17.697 1.00 86.06 90 SER A CA 1
ATOM 688 C C . SER A 1 90 ? -3.698 -11.321 -18.459 1.00 86.06 90 SER A C 1
ATOM 690 O O . SER A 1 90 ? -2.496 -11.049 -18.489 1.00 86.06 90 SER A O 1
ATOM 692 N N . LEU A 1 91 ? -4.193 -12.393 -19.087 1.00 86.31 91 LEU A N 1
ATOM 693 C CA . LEU A 1 91 ? -3.393 -13.282 -19.931 1.00 86.31 91 LEU A CA 1
ATOM 694 C C . LEU A 1 91 ? -3.194 -12.734 -21.352 1.00 86.31 91 LEU A C 1
ATOM 696 O O . LEU A 1 91 ? -2.293 -13.202 -22.050 1.00 86.31 91 LEU A O 1
ATOM 700 N N . VAL A 1 92 ? -3.975 -11.732 -21.772 1.00 82.38 92 VAL A N 1
ATOM 701 C CA . VAL A 1 92 ? -3.815 -11.091 -23.082 1.00 82.38 92 VAL A CA 1
ATOM 702 C C . VAL A 1 92 ? -2.472 -10.340 -23.133 1.00 82.38 92 VAL A C 1
ATOM 704 O O . VAL A 1 92 ? -2.154 -9.575 -22.208 1.00 82.38 92 VAL A O 1
ATOM 707 N N . PRO A 1 93 ? -1.662 -10.541 -24.198 1.00 68.75 93 PRO A N 1
ATOM 708 C CA . PRO A 1 93 ? -0.372 -9.882 -24.349 1.00 68.75 93 PRO A CA 1
ATOM 709 C C . PRO A 1 93 ? -0.477 -8.368 -24.214 1.00 68.75 93 PRO A C 1
ATOM 711 O O . PRO A 1 93 ? -1.412 -7.737 -24.704 1.00 68.75 93 PRO A O 1
ATOM 714 N N . ALA A 1 94 ? 0.512 -7.796 -23.539 1.00 60.09 94 ALA A N 1
ATOM 715 C CA . ALA A 1 94 ? 0.569 -6.372 -23.285 1.00 60.09 94 ALA A CA 1
ATOM 716 C C . ALA A 1 94 ? 0.659 -5.553 -24.583 1.00 60.09 94 ALA A C 1
ATOM 718 O O . ALA A 1 94 ? 1.516 -5.823 -25.424 1.00 60.09 94 ALA A O 1
ATOM 719 N N . THR A 1 95 ? -0.204 -4.545 -24.733 1.00 53.97 95 THR A N 1
ATOM 720 C CA . THR A 1 95 ? -0.046 -3.519 -25.784 1.00 53.97 95 THR A CA 1
ATOM 721 C C . THR A 1 95 ? 0.919 -2.437 -25.286 1.00 53.97 95 THR A C 1
ATOM 723 O O . THR A 1 95 ? 1.167 -2.358 -24.089 1.00 53.97 95 THR A O 1
ATOM 726 N N . ALA A 1 96 ? 1.477 -1.589 -26.157 1.00 44.88 96 ALA A N 1
ATOM 727 C CA . ALA A 1 96 ? 2.522 -0.607 -25.806 1.00 44.88 96 ALA A CA 1
ATOM 728 C C . ALA A 1 96 ? 2.181 0.376 -24.651 1.00 44.88 96 ALA A C 1
ATOM 730 O O . ALA A 1 96 ? 3.057 1.088 -24.179 1.00 44.88 96 ALA A O 1
ATOM 731 N N . ARG A 1 97 ? 0.926 0.423 -24.174 1.00 42.56 97 ARG A N 1
ATOM 732 C CA . ARG A 1 97 ? 0.512 1.178 -22.973 1.00 42.56 97 ARG A CA 1
ATOM 733 C C . ARG A 1 97 ? 0.800 0.468 -21.644 1.00 42.56 97 ARG A C 1
ATOM 735 O O . ARG A 1 97 ? 0.722 1.108 -20.604 1.00 42.56 97 ARG A O 1
ATOM 742 N N . ASP A 1 98 ? 1.123 -0.822 -21.679 1.00 41.94 98 ASP A N 1
ATOM 743 C CA . ASP A 1 98 ? 1.357 -1.669 -20.501 1.00 41.94 98 ASP A CA 1
ATOM 744 C C . ASP A 1 98 ? 2.838 -1.688 -20.080 1.00 41.94 98 ASP A C 1
ATOM 746 O O . ASP A 1 98 ? 3.256 -2.528 -19.275 1.00 41.94 98 ASP A O 1
ATOM 750 N N . GLU A 1 99 ? 3.665 -0.822 -20.670 1.00 40.94 99 GLU A N 1
ATOM 751 C CA . GLU A 1 99 ? 5.071 -0.713 -20.309 1.00 40.94 99 GLU A CA 1
ATOM 752 C C . GLU A 1 99 ? 5.185 -0.137 -18.901 1.00 40.94 99 GLU A C 1
ATOM 754 O O . GLU A 1 99 ? 4.880 1.029 -18.660 1.00 40.94 99 GLU A O 1
ATOM 759 N N . LEU A 1 100 ? 5.586 -1.027 -17.985 1.00 47.19 100 LEU A N 1
ATOM 760 C CA . LEU A 1 100 ? 6.042 -0.787 -16.620 1.00 47.19 100 LEU A CA 1
ATOM 761 C C . LEU A 1 100 ? 6.524 0.664 -16.468 1.00 47.19 100 LEU A C 1
ATOM 763 O O . LEU A 1 100 ? 7.626 1.003 -16.906 1.00 47.19 100 LEU A O 1
ATOM 767 N N . THR A 1 101 ? 5.683 1.532 -15.898 1.00 40.38 101 THR A N 1
ATOM 768 C CA . THR A 1 101 ? 6.065 2.926 -15.661 1.00 40.38 101 THR A CA 1
ATOM 769 C C . THR A 1 101 ? 7.349 2.915 -14.843 1.00 40.38 101 THR A C 1
ATOM 771 O O . THR A 1 101 ? 7.428 2.231 -13.826 1.00 40.38 101 THR A O 1
ATOM 774 N N . SER A 1 102 ? 8.362 3.617 -15.336 1.00 42.00 102 SER A N 1
ATOM 775 C CA . SER A 1 102 ? 9.799 3.489 -15.063 1.00 42.00 102 SER A CA 1
ATOM 776 C C . SER A 1 102 ? 10.251 3.890 -13.645 1.00 42.00 102 SER A C 1
ATOM 778 O O . SER A 1 102 ? 11.366 4.371 -13.434 1.00 42.00 102 SER A O 1
ATOM 780 N N . HIS A 1 103 ? 9.415 3.681 -12.631 1.00 48.81 103 HIS A N 1
ATOM 781 C CA . HIS A 1 103 ? 9.642 4.133 -11.266 1.00 48.81 103 HIS A CA 1
ATOM 782 C C . HIS A 1 103 ? 9.641 2.935 -10.309 1.00 48.81 103 HIS A C 1
ATOM 784 O O . HIS A 1 103 ? 8.700 2.159 -10.292 1.00 48.81 103 HIS A O 1
ATOM 790 N N . LEU A 1 104 ? 10.688 2.769 -9.489 1.00 50.16 104 LEU A N 1
ATOM 791 C CA . LEU A 1 104 ? 10.764 1.711 -8.465 1.00 50.16 104 LEU A CA 1
ATOM 792 C C . LEU A 1 104 ? 9.743 1.956 -7.330 1.00 50.16 104 LEU A C 1
ATOM 794 O O . LEU A 1 104 ? 10.090 2.410 -6.234 1.00 50.16 104 LEU A O 1
ATOM 798 N N . ARG A 1 105 ? 8.466 1.659 -7.564 1.00 54.12 105 ARG A N 1
ATOM 799 C CA . ARG A 1 105 ? 7.442 1.613 -6.512 1.00 54.12 105 ARG A CA 1
ATOM 800 C C . ARG A 1 105 ? 7.372 0.196 -5.947 1.00 54.12 105 ARG A C 1
ATOM 802 O O . ARG A 1 105 ? 7.739 -0.764 -6.621 1.00 54.12 105 ARG A O 1
ATOM 809 N N . LEU A 1 106 ? 6.929 0.037 -4.698 1.00 51.12 106 LEU A N 1
ATOM 810 C CA . LEU A 1 106 ? 6.981 -1.270 -4.029 1.00 51.12 106 LEU A CA 1
ATOM 811 C C . LEU A 1 106 ? 6.282 -2.411 -4.813 1.00 51.12 106 LEU A C 1
ATOM 813 O O . LEU A 1 106 ? 6.863 -3.492 -4.895 1.00 51.12 106 LEU A O 1
ATOM 817 N N . PRO A 1 107 ? 5.106 -2.219 -5.447 1.00 54.38 107 PRO A N 1
ATOM 818 C CA . PRO A 1 107 ? 4.510 -3.270 -6.276 1.00 54.38 107 PRO A CA 1
ATOM 819 C C . PRO A 1 107 ? 5.329 -3.579 -7.539 1.00 54.38 107 PRO A C 1
ATOM 821 O O . PRO A 1 107 ? 5.454 -4.744 -7.909 1.00 54.38 107 PRO A O 1
ATOM 824 N N . ASP A 1 108 ? 5.982 -2.581 -8.136 1.00 57.88 108 ASP A N 1
ATOM 825 C CA . ASP A 1 108 ? 6.815 -2.763 -9.334 1.00 57.88 108 ASP A CA 1
ATOM 826 C C . ASP A 1 108 ? 8.036 -3.647 -9.051 1.00 57.88 108 ASP A C 1
ATOM 828 O O . ASP A 1 108 ? 8.489 -4.404 -9.910 1.00 57.88 108 ASP A O 1
ATOM 832 N N . VAL A 1 109 ? 8.520 -3.631 -7.806 1.00 57.03 109 VAL A N 1
ATOM 833 C CA . VAL A 1 109 ? 9.580 -4.521 -7.317 1.00 57.03 109 VAL A CA 1
ATOM 834 C C . VAL A 1 109 ? 9.124 -5.990 -7.317 1.00 57.03 109 VAL A C 1
ATOM 836 O O . VAL A 1 109 ? 9.925 -6.866 -7.636 1.00 57.03 109 VAL A O 1
ATOM 839 N N . LEU A 1 110 ? 7.841 -6.278 -7.043 1.00 58.19 110 LEU A N 1
ATOM 840 C CA . LEU A 1 110 ? 7.274 -7.629 -7.201 1.00 58.19 110 LEU A CA 1
ATOM 841 C C . LEU A 1 110 ? 7.088 -8.016 -8.669 1.00 58.19 110 LEU A C 1
ATOM 843 O O . LEU A 1 110 ? 7.123 -9.201 -8.991 1.00 58.19 110 LEU A O 1
ATOM 847 N N . TYR A 1 111 ? 6.863 -7.041 -9.550 1.00 68.12 111 TYR A N 1
ATOM 848 C CA . TYR A 1 111 ? 6.600 -7.261 -10.974 1.00 68.12 111 TYR A CA 1
ATOM 849 C C . TYR A 1 111 ? 7.879 -7.503 -11.782 1.00 68.12 111 TYR A C 1
ATOM 851 O O . TYR A 1 111 ? 7.890 -8.337 -12.692 1.00 68.12 111 TYR A O 1
ATOM 859 N N . ALA A 1 112 ? 8.961 -6.808 -11.423 1.00 62.97 112 ALA A N 1
ATOM 860 C CA . ALA A 1 112 ? 10.245 -6.803 -12.119 1.00 62.97 112 ALA A CA 1
ATOM 861 C C . ALA A 1 112 ? 10.823 -8.200 -12.443 1.00 62.97 112 ALA A C 1
ATOM 863 O O . ALA A 1 112 ? 11.176 -8.417 -13.606 1.00 62.97 112 ALA A O 1
ATOM 864 N N . PRO A 1 113 ? 10.897 -9.172 -11.508 1.00 65.56 113 PRO A N 1
ATOM 865 C CA . PRO A 1 113 ? 11.435 -10.500 -11.821 1.00 65.56 113 PRO A CA 1
ATOM 866 C C . PRO A 1 113 ? 10.657 -11.246 -12.907 1.00 65.56 113 PRO A C 1
ATOM 868 O O . PRO A 1 113 ? 11.248 -11.886 -13.775 1.00 65.56 113 PRO A O 1
ATOM 871 N N . TRP A 1 114 ? 9.329 -11.140 -12.898 1.00 67.62 114 TRP A N 1
ATOM 872 C CA . TRP A 1 114 ? 8.480 -11.828 -13.870 1.00 67.62 114 TRP A CA 1
ATOM 873 C C . TRP A 1 114 ? 8.607 -11.223 -15.261 1.00 67.62 114 TRP A C 1
ATOM 875 O O . TRP A 1 114 ? 8.705 -11.949 -16.250 1.00 67.62 114 TRP A O 1
ATOM 885 N N . ALA A 1 115 ? 8.672 -9.893 -15.331 1.00 64.06 115 ALA A N 1
ATOM 886 C CA . ALA A 1 115 ? 8.943 -9.192 -16.577 1.00 64.06 115 ALA A CA 1
ATOM 887 C C . ALA A 1 115 ? 10.329 -9.563 -17.137 1.00 64.06 115 ALA A C 1
ATOM 889 O O . ALA A 1 115 ? 10.446 -9.821 -18.335 1.00 64.06 115 ALA A O 1
ATOM 890 N N . GLY A 1 116 ? 11.348 -9.676 -16.274 1.00 62.97 116 GLY A N 1
ATOM 891 C CA . GLY A 1 116 ? 12.702 -10.110 -16.641 1.00 62.97 116 GLY A CA 1
ATOM 892 C C . GLY A 1 116 ? 12.762 -11.521 -17.238 1.00 62.97 116 GLY A C 1
ATOM 893 O O . GLY A 1 116 ? 13.551 -11.773 -18.145 1.00 62.97 116 GLY A O 1
ATOM 894 N N . TRP A 1 117 ? 11.879 -12.422 -16.802 1.00 65.06 117 TRP A N 1
ATOM 895 C CA . TRP A 1 117 ? 11.737 -13.774 -17.359 1.00 65.06 117 TRP A CA 1
ATOM 896 C C . TRP A 1 117 ? 10.824 -13.868 -18.588 1.00 65.06 117 TRP A C 1
ATOM 898 O O . TRP A 1 117 ? 10.618 -14.958 -19.116 1.00 65.06 117 TRP A O 1
ATOM 908 N N . GLY A 1 118 ? 10.263 -12.750 -19.055 1.00 67.69 118 GLY A N 1
ATOM 909 C CA . GLY A 1 118 ? 9.331 -12.713 -20.186 1.00 67.69 118 GLY A CA 1
ATOM 910 C C . GLY A 1 118 ? 7.874 -13.029 -19.824 1.00 67.69 118 GLY A C 1
ATOM 911 O O . GLY A 1 118 ? 7.017 -13.053 -20.705 1.00 67.69 118 GLY A O 1
ATOM 912 N N . TRP A 1 119 ? 7.555 -13.216 -18.540 1.00 72.50 119 TRP A N 1
ATOM 913 C CA . TRP A 1 119 ? 6.217 -13.552 -18.040 1.00 72.50 119 TRP A CA 1
ATOM 914 C C . TRP A 1 119 ? 5.391 -12.282 -17.797 1.00 72.50 119 TRP A C 1
ATOM 916 O O . TRP A 1 119 ? 5.053 -11.927 -16.667 1.00 72.50 119 TRP A O 1
ATOM 926 N N . ARG A 1 120 ? 5.053 -11.578 -18.883 1.00 72.56 120 ARG A N 1
ATOM 927 C CA . ARG A 1 120 ? 4.389 -10.259 -18.844 1.00 72.56 120 ARG A CA 1
ATOM 928 C C . ARG A 1 120 ? 2.976 -10.281 -18.242 1.00 72.56 120 ARG A C 1
ATOM 930 O O . ARG A 1 120 ? 2.496 -9.246 -17.792 1.00 72.56 120 ARG A O 1
ATOM 937 N N . SER A 1 121 ? 2.329 -11.444 -18.193 1.00 79.12 121 SER A N 1
ATOM 938 C CA . SER A 1 121 ? 0.988 -11.607 -17.615 1.00 79.12 121 SER A CA 1
ATOM 939 C C . SER A 1 121 ? 0.993 -11.694 -16.084 1.00 79.12 121 SER A C 1
ATOM 941 O O . SER A 1 121 ? -0.007 -11.375 -15.450 1.00 79.12 121 SER A O 1
ATOM 943 N N . VAL A 1 122 ? 2.104 -12.098 -15.458 1.00 81.38 122 VAL A N 1
ATOM 944 C CA . VAL A 1 122 ? 2.147 -12.292 -13.997 1.00 81.38 122 VAL A CA 1
ATOM 945 C C . VAL A 1 122 ? 2.017 -10.978 -13.218 1.00 81.38 122 VAL A C 1
ATOM 947 O O . VAL A 1 122 ? 1.218 -10.952 -12.286 1.00 81.38 122 VAL A O 1
ATOM 950 N N . PRO A 1 123 ? 2.694 -9.870 -13.586 1.00 80.94 123 PRO A N 1
ATOM 951 C CA . PRO A 1 123 ? 2.454 -8.565 -12.967 1.00 80.94 123 PRO A CA 1
ATOM 952 C C . PRO A 1 123 ? 0.978 -8.152 -12.958 1.00 80.94 123 PRO A C 1
ATOM 954 O O . PRO A 1 123 ? 0.470 -7.732 -11.921 1.00 80.94 123 PRO A O 1
ATOM 957 N N . LYS A 1 124 ? 0.274 -8.361 -14.081 1.00 84.62 124 LYS A N 1
ATOM 958 C CA . LYS A 1 124 ? -1.166 -8.093 -14.212 1.00 84.62 124 LYS A CA 1
ATOM 959 C C . LYS A 1 124 ? -1.977 -8.951 -13.239 1.00 84.62 124 LYS A C 1
ATOM 961 O O . LYS A 1 124 ? -2.801 -8.429 -12.503 1.00 84.62 124 LYS A O 1
ATOM 966 N N . LEU A 1 125 ? -1.672 -10.249 -13.148 1.00 88.62 125 LEU A N 1
ATOM 967 C CA . LEU A 1 125 ? -2.335 -11.167 -12.213 1.00 88.62 125 LEU A CA 1
ATOM 968 C C . LEU A 1 125 ? -2.079 -10.811 -10.739 1.00 88.62 125 LEU A C 1
ATOM 970 O O . LEU A 1 125 ? -2.993 -10.898 -9.922 1.00 88.62 125 LEU A O 1
ATOM 974 N N . ILE A 1 126 ? -0.860 -10.392 -10.383 1.00 87.38 126 ILE A N 1
ATOM 975 C CA . ILE A 1 126 ? -0.547 -9.922 -9.023 1.00 87.38 126 ILE A CA 1
ATOM 976 C C . ILE A 1 126 ? -1.308 -8.623 -8.729 1.00 87.38 126 ILE A C 1
ATOM 978 O O . ILE A 1 126 ? -1.798 -8.433 -7.618 1.00 87.38 126 ILE A O 1
ATOM 982 N N . HIS A 1 127 ? -1.431 -7.728 -9.708 1.00 86.38 127 HIS A N 1
ATOM 983 C CA . HIS A 1 127 ? -2.198 -6.499 -9.551 1.00 86.38 127 HIS A CA 1
ATOM 984 C C . HIS A 1 127 ? -3.702 -6.766 -9.378 1.00 86.38 127 HIS A C 1
ATOM 986 O O . HIS A 1 127 ? -4.311 -6.295 -8.414 1.00 86.38 127 HIS A O 1
ATOM 992 N N . GLY A 1 128 ? -4.281 -7.622 -10.224 1.00 89.12 128 GLY A N 1
ATOM 993 C CA . GLY A 1 128 ? -5.654 -8.109 -10.085 1.00 89.12 128 GLY A CA 1
ATOM 994 C C . GLY A 1 128 ? -5.906 -8.820 -8.749 1.00 89.12 128 GLY A C 1
ATOM 995 O O . GLY A 1 128 ? -6.971 -8.662 -8.153 1.00 89.12 128 GLY A O 1
ATOM 996 N N . LEU A 1 129 ? -4.907 -9.515 -8.192 1.00 93.12 129 LEU A N 1
ATOM 997 C CA . LEU A 1 129 ? -5.006 -10.111 -6.856 1.00 93.12 129 LEU A CA 1
ATOM 998 C C . LEU A 1 129 ? -5.221 -9.059 -5.753 1.00 93.12 129 LEU A C 1
ATOM 1000 O O . LEU A 1 129 ? -5.983 -9.326 -4.824 1.00 93.12 129 LEU A O 1
ATOM 1004 N N . TYR A 1 130 ? -4.619 -7.865 -5.849 1.00 92.75 130 TYR A N 1
ATOM 1005 C CA . TYR A 1 130 ? -4.894 -6.767 -4.909 1.00 92.75 130 TYR A CA 1
ATOM 1006 C C . TYR A 1 130 ? -6.328 -6.234 -5.035 1.00 92.75 130 TYR A C 1
ATOM 1008 O O . TYR A 1 130 ? -6.953 -5.937 -4.011 1.00 92.75 130 TYR A O 1
ATOM 1016 N N . SER A 1 131 ?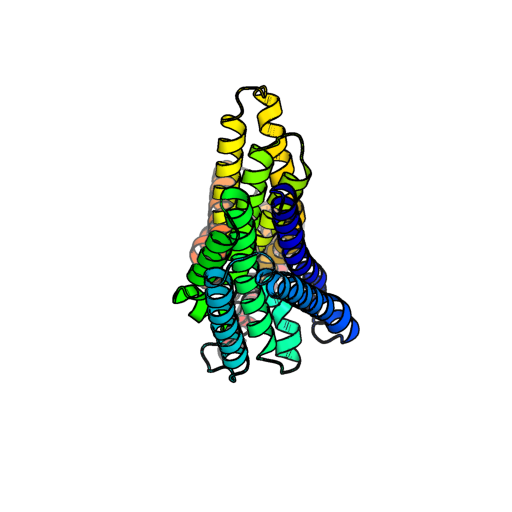 -6.885 -6.174 -6.252 1.00 91.25 131 SER A N 1
ATOM 1017 C CA . SER A 1 131 ? -8.312 -5.868 -6.453 1.00 91.25 131 SER A CA 1
ATOM 1018 C C . SER A 1 131 ? -9.185 -6.902 -5.738 1.00 91.25 131 SER A C 1
ATOM 1020 O O . SER A 1 131 ? -10.024 -6.560 -4.901 1.00 91.25 131 SER A O 1
ATOM 1022 N N . PHE A 1 132 ? -8.918 -8.188 -5.968 1.00 94.62 132 PHE A N 1
ATOM 1023 C CA . PHE A 1 132 ? -9.711 -9.253 -5.366 1.00 94.62 132 PHE A CA 1
ATOM 1024 C C . PHE A 1 132 ? -9.590 -9.297 -3.834 1.00 94.62 132 PHE A C 1
ATOM 1026 O O . PHE A 1 132 ? -10.595 -9.446 -3.137 1.00 94.62 132 PHE A O 1
ATOM 1033 N N . LEU A 1 133 ? -8.384 -9.092 -3.293 1.00 95.44 133 LEU A N 1
ATOM 1034 C CA . LEU A 1 133 ? -8.143 -8.938 -1.854 1.00 95.44 133 LEU A CA 1
ATOM 1035 C C . LEU A 1 133 ? -8.954 -7.781 -1.263 1.00 95.44 133 LEU A C 1
ATOM 1037 O O . LEU A 1 133 ? -9.591 -7.957 -0.226 1.00 95.44 133 LEU A O 1
ATOM 1041 N N . THR A 1 134 ? -8.967 -6.620 -1.925 1.00 95.38 134 THR A N 1
ATOM 1042 C CA . THR A 1 134 ? -9.736 -5.445 -1.479 1.00 95.38 134 THR A CA 1
ATOM 1043 C C . THR A 1 134 ? -11.228 -5.745 -1.465 1.00 95.38 134 THR A C 1
ATOM 1045 O O . THR A 1 134 ? -11.904 -5.497 -0.467 1.00 95.38 134 THR A O 1
ATOM 1048 N N . GLY A 1 135 ? -11.742 -6.360 -2.530 1.00 93.00 135 GLY A N 1
ATOM 1049 C CA . GLY A 1 135 ? -13.137 -6.770 -2.604 1.00 93.00 135 GLY A CA 1
ATOM 1050 C C . GLY A 1 135 ? -13.524 -7.778 -1.511 1.00 93.00 135 GLY A C 1
ATOM 1051 O O . GLY A 1 135 ? -14.571 -7.633 -0.878 1.00 93.00 135 GLY A O 1
ATOM 1052 N N . LEU A 1 136 ? -12.675 -8.774 -1.230 1.00 96.06 136 LEU A N 1
ATOM 1053 C CA . LEU A 1 136 ? -12.897 -9.731 -0.137 1.00 96.06 136 LEU A CA 1
ATOM 1054 C C . LEU A 1 136 ? -12.846 -9.061 1.240 1.00 96.06 136 LEU A C 1
ATOM 1056 O O . LEU A 1 136 ? -13.610 -9.436 2.130 1.00 96.06 136 LEU A O 1
ATOM 1060 N N . LEU A 1 137 ? -11.983 -8.062 1.417 1.00 95.75 137 LEU A N 1
ATOM 1061 C CA . LEU A 1 137 ? -11.873 -7.288 2.648 1.00 95.75 137 LEU A CA 1
ATOM 1062 C C . LEU A 1 137 ? -13.151 -6.471 2.907 1.00 95.75 137 LEU A C 1
ATOM 1064 O O . LEU A 1 137 ? -13.699 -6.517 4.011 1.00 95.75 137 LEU A O 1
ATOM 1068 N N . LEU A 1 138 ? -13.684 -5.813 1.871 1.00 92.50 138 LEU A N 1
ATOM 1069 C CA . LEU A 1 138 ? -14.985 -5.137 1.916 1.00 92.50 138 LEU A CA 1
ATOM 1070 C C . LEU A 1 138 ? -16.122 -6.127 2.192 1.00 92.50 138 LEU A C 1
ATOM 1072 O O . LEU A 1 138 ? -16.979 -5.860 3.036 1.00 92.50 138 LEU A O 1
ATOM 1076 N N . CYS A 1 139 ? -16.104 -7.295 1.540 1.00 93.12 139 CYS A N 1
ATOM 1077 C CA . CYS A 1 139 ? -17.076 -8.356 1.783 1.00 93.12 139 CYS A CA 1
ATOM 1078 C C . CYS A 1 139 ? -17.063 -8.812 3.242 1.00 93.12 139 CYS A C 1
ATOM 1080 O O . CYS A 1 139 ? -18.123 -8.946 3.847 1.00 93.12 139 CYS A O 1
ATOM 1082 N N . ALA A 1 140 ? -15.881 -9.046 3.816 1.00 94.12 140 ALA A N 1
ATOM 1083 C CA . ALA A 1 140 ? -15.731 -9.479 5.199 1.00 94.12 140 ALA A CA 1
ATOM 1084 C C . ALA A 1 140 ? -16.235 -8.412 6.183 1.00 94.12 140 ALA A C 1
ATOM 1086 O O . ALA A 1 140 ? -16.982 -8.739 7.105 1.00 94.12 140 ALA A O 1
ATOM 1087 N N . TYR A 1 141 ? -15.898 -7.140 5.957 1.00 94.50 141 TYR A N 1
ATOM 1088 C CA . TYR A 1 141 ? -16.373 -6.031 6.784 1.00 94.50 141 TYR A CA 1
ATOM 1089 C C . TYR A 1 141 ? -17.899 -5.865 6.726 1.00 94.50 141 TYR A C 1
ATOM 1091 O O . TYR A 1 141 ? -18.565 -5.829 7.761 1.00 94.50 141 TYR A O 1
ATOM 1099 N N . LEU A 1 142 ? -18.482 -5.821 5.527 1.00 90.56 142 LEU A N 1
ATOM 1100 C CA . LEU A 1 142 ? -19.931 -5.682 5.359 1.00 90.56 142 LEU A CA 1
ATOM 1101 C C . LEU A 1 142 ? -20.686 -6.916 5.863 1.00 90.56 142 LEU A C 1
ATOM 1103 O O . LEU A 1 142 ? -21.768 -6.777 6.426 1.00 90.56 142 LEU A O 1
ATOM 1107 N N . ALA A 1 143 ? -20.111 -8.114 5.730 1.00 90.06 143 ALA A N 1
ATOM 1108 C CA . ALA A 1 143 ? -20.680 -9.322 6.316 1.00 90.06 143 ALA A CA 1
ATOM 1109 C C . ALA A 1 143 ? -20.633 -9.316 7.850 1.00 90.06 143 ALA A C 1
ATOM 1111 O O . ALA A 1 143 ? -21.556 -9.836 8.473 1.00 90.06 143 ALA A O 1
ATOM 1112 N N . HIS A 1 144 ? -19.601 -8.713 8.452 1.00 90.12 144 HIS A N 1
ATOM 1113 C CA . HIS A 1 144 ? -19.511 -8.507 9.897 1.00 90.12 144 HIS A CA 1
ATOM 1114 C C . HIS A 1 144 ? -20.567 -7.514 10.407 1.00 90.12 144 HIS A C 1
ATOM 1116 O O . HIS A 1 144 ? -21.190 -7.762 11.436 1.00 90.12 144 HIS A O 1
ATOM 1122 N N . ARG A 1 145 ? -20.776 -6.400 9.690 1.00 88.50 145 ARG A N 1
ATOM 1123 C CA . ARG A 1 145 ? -21.717 -5.336 10.085 1.00 88.50 145 ARG A CA 1
ATOM 1124 C C . ARG A 1 145 ? -23.177 -5.641 9.771 1.00 88.50 145 ARG A C 1
ATOM 1126 O O . ARG A 1 145 ? -24.059 -5.198 10.496 1.00 88.50 145 ARG A O 1
ATOM 1133 N N . LEU A 1 146 ? -23.419 -6.339 8.666 1.00 90.12 146 LEU A N 1
ATOM 1134 C CA . LEU A 1 146 ? -24.743 -6.616 8.125 1.00 90.12 146 LEU A CA 1
ATOM 1135 C C . LEU A 1 146 ? -24.912 -8.133 7.967 1.00 90.12 146 LEU A C 1
ATOM 1137 O O . LEU A 1 146 ? -25.240 -8.831 8.921 1.00 90.12 146 LEU A O 1
ATOM 1141 N N . ASN A 1 147 ? -24.699 -8.660 6.759 1.00 88.38 147 ASN A N 1
ATOM 1142 C CA . ASN A 1 147 ? -24.737 -10.090 6.468 1.00 88.38 147 ASN A CA 1
ATOM 1143 C C . ASN A 1 147 ? -23.959 -10.417 5.180 1.00 88.38 147 ASN A C 1
ATOM 1145 O O . ASN A 1 147 ? -23.535 -9.529 4.439 1.00 88.38 147 ASN A O 1
ATOM 1149 N N . VAL A 1 148 ? -23.801 -11.713 4.894 1.00 90.25 148 VAL A N 1
ATOM 1150 C CA . VAL A 1 148 ? -23.009 -12.218 3.757 1.00 90.25 148 VAL A CA 1
ATOM 1151 C C . VAL A 1 148 ? -23.511 -11.709 2.402 1.00 90.25 148 VAL A C 1
ATOM 1153 O O . VAL A 1 148 ? -22.697 -11.477 1.514 1.00 90.25 148 VAL A O 1
ATOM 1156 N N . VAL A 1 149 ? -24.820 -11.495 2.227 1.00 85.94 149 VAL A N 1
ATOM 1157 C CA . VAL A 1 149 ? -25.377 -10.979 0.963 1.00 85.94 149 VAL A CA 1
ATOM 1158 C C . VAL A 1 149 ? -24.893 -9.551 0.711 1.00 85.94 149 VAL A C 1
ATOM 1160 O O . VAL A 1 149 ? -24.424 -9.264 -0.385 1.00 85.94 149 VAL A O 1
ATOM 1163 N N . TYR A 1 150 ? -24.921 -8.680 1.724 1.00 85.56 150 TYR A N 1
ATOM 1164 C CA . TYR A 1 150 ? -24.364 -7.325 1.608 1.00 85.56 150 TYR A CA 1
ATOM 1165 C C . TYR A 1 150 ? -22.844 -7.330 1.430 1.00 85.56 150 TYR A C 1
ATOM 1167 O O . TYR A 1 150 ? -22.314 -6.496 0.700 1.00 85.56 150 TYR A O 1
ATOM 1175 N N . GLY A 1 151 ? -22.151 -8.303 2.030 1.00 89.75 151 GLY A N 1
ATOM 1176 C CA . GLY A 1 151 ? -20.736 -8.546 1.755 1.00 89.75 151 GLY A CA 1
ATOM 1177 C C . GLY A 1 151 ? -20.464 -8.837 0.279 1.00 89.75 151 GLY A C 1
ATOM 1178 O O . GLY A 1 151 ? -19.639 -8.169 -0.344 1.00 89.75 151 GLY A O 1
ATOM 1179 N N . LEU A 1 152 ? -21.203 -9.786 -0.298 1.00 88.00 152 LEU A N 1
ATOM 1180 C CA . LEU A 1 152 ? -21.095 -10.141 -1.713 1.00 88.00 152 LEU A CA 1
ATOM 1181 C C . LEU A 1 152 ?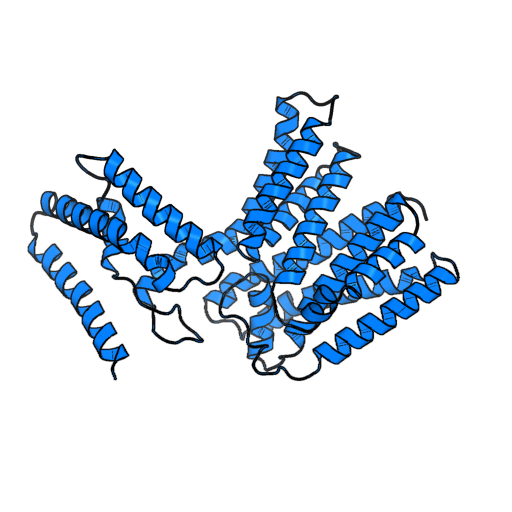 -21.488 -8.976 -2.629 1.00 88.00 152 LEU A C 1
ATOM 1183 O O . LEU A 1 152 ? -20.834 -8.776 -3.644 1.00 88.00 152 LEU A O 1
ATOM 1187 N N . LEU A 1 153 ? -22.496 -8.174 -2.266 1.00 84.31 153 LEU A N 1
ATOM 1188 C CA . LEU A 1 153 ? -22.840 -6.954 -3.007 1.00 84.31 153 LEU A CA 1
ATOM 1189 C C . LEU A 1 153 ? -21.691 -5.941 -3.011 1.00 84.31 153 LEU A C 1
ATOM 1191 O O . LEU A 1 153 ? -21.376 -5.395 -4.063 1.00 84.31 153 LEU A O 1
ATOM 1195 N N . GLY A 1 154 ? -21.042 -5.714 -1.865 1.00 79.50 154 GLY A N 1
ATOM 1196 C CA . GLY A 1 154 ? -19.886 -4.820 -1.785 1.00 79.50 154 GLY A CA 1
ATOM 1197 C C . GLY A 1 154 ? -18.711 -5.295 -2.639 1.00 79.50 154 GLY A C 1
ATOM 1198 O O . GLY A 1 154 ? -18.129 -4.497 -3.370 1.00 79.50 154 GLY A O 1
ATOM 1199 N N . LEU A 1 155 ? -18.406 -6.597 -2.604 1.00 91.88 155 LEU A N 1
ATOM 1200 C CA . LEU A 1 155 ? -17.397 -7.206 -3.476 1.00 91.88 155 LEU A CA 1
ATOM 1201 C C . LEU A 1 155 ? -17.764 -7.044 -4.953 1.00 91.88 155 LEU A C 1
ATOM 1203 O O . LEU A 1 155 ? -16.928 -6.581 -5.722 1.00 91.88 155 LEU A O 1
ATOM 1207 N N . LEU A 1 156 ? -19.003 -7.376 -5.332 1.00 87.12 156 LEU A N 1
ATOM 1208 C CA . LEU A 1 156 ? -19.487 -7.266 -6.706 1.00 87.12 156 LEU A CA 1
ATOM 1209 C C . LEU A 1 156 ? -19.358 -5.834 -7.226 1.00 87.12 156 LEU A C 1
ATOM 1211 O O . LEU A 1 156 ? -18.743 -5.632 -8.265 1.00 87.12 156 LEU A O 1
ATOM 1215 N N . PHE A 1 157 ? -19.889 -4.850 -6.496 1.00 82.69 157 PHE A N 1
ATOM 1216 C CA . PHE A 1 157 ? -19.839 -3.450 -6.916 1.00 82.69 157 PHE A CA 1
ATOM 1217 C C . PHE A 1 157 ? -18.411 -2.929 -7.026 1.00 82.69 157 PHE A C 1
ATOM 1219 O O . PHE A 1 157 ? -18.112 -2.204 -7.972 1.00 82.69 157 PHE A O 1
ATOM 1226 N N . TYR A 1 158 ? -17.522 -3.320 -6.111 1.00 89.81 158 TYR A N 1
ATOM 1227 C CA . TYR A 1 158 ? -16.120 -2.927 -6.182 1.00 89.81 158 TYR A CA 1
ATOM 1228 C C . TYR A 1 158 ? -15.446 -3.459 -7.455 1.00 89.81 158 TYR A C 1
ATOM 1230 O O . TYR A 1 158 ? -14.958 -2.662 -8.252 1.00 89.81 158 TYR A O 1
ATOM 1238 N N . ILE A 1 159 ? -15.478 -4.775 -7.697 1.00 84.62 159 ILE A N 1
ATOM 1239 C CA . ILE A 1 159 ? -14.785 -5.376 -8.853 1.00 84.62 159 ILE A CA 1
ATOM 1240 C C . ILE A 1 159 ? -15.441 -5.016 -10.191 1.00 84.62 159 ILE A C 1
ATOM 1242 O O . ILE A 1 159 ? -14.763 -4.939 -11.207 1.00 84.62 159 ILE A O 1
ATOM 1246 N N . SER A 1 160 ? -16.754 -4.758 -10.212 1.00 78.62 160 SER A N 1
ATOM 1247 C CA . SER A 1 160 ? -17.455 -4.324 -11.425 1.00 78.62 160 SER A CA 1
ATOM 1248 C C . SER A 1 160 ? -17.330 -2.823 -11.687 1.00 78.62 160 SER A C 1
ATOM 1250 O O . SER A 1 160 ? -17.836 -2.340 -12.699 1.00 78.62 160 SER A O 1
ATOM 1252 N N . THR A 1 161 ? -16.733 -2.052 -10.770 1.00 78.81 161 THR A N 1
ATOM 1253 C CA . THR A 1 161 ? -16.547 -0.612 -10.975 1.00 78.81 161 THR A CA 1
ATOM 1254 C C . THR A 1 161 ? -15.616 -0.413 -12.177 1.00 78.81 161 THR A C 1
ATOM 1256 O O . THR A 1 161 ? -14.509 -0.951 -12.154 1.00 78.81 161 THR A O 1
ATOM 1259 N N . PRO A 1 162 ? -15.989 0.386 -13.201 1.00 76.69 162 PRO A N 1
ATOM 1260 C CA . PRO A 1 162 ? -15.237 0.465 -14.456 1.00 76.69 162 PRO A CA 1
ATOM 1261 C C . PRO A 1 162 ? -13.741 0.747 -14.291 1.00 76.69 162 PRO A C 1
ATOM 1263 O O . PRO A 1 162 ? -12.930 0.113 -14.955 1.00 76.69 162 PRO A O 1
ATOM 1266 N N . VAL A 1 163 ? -13.360 1.646 -13.375 1.00 70.69 163 VAL A N 1
ATOM 1267 C CA . VAL A 1 163 ? -11.942 1.954 -13.122 1.00 70.69 163 VAL A CA 1
ATOM 1268 C C . VAL A 1 163 ? -11.197 0.789 -12.465 1.00 70.69 163 VAL A C 1
ATOM 1270 O O . VAL A 1 163 ? -10.058 0.520 -12.823 1.00 70.69 163 VAL A O 1
ATOM 1273 N N . VAL A 1 164 ? -11.838 0.059 -11.545 1.00 78.69 164 VAL A N 1
ATOM 1274 C CA . VAL A 1 164 ? -11.238 -1.106 -10.872 1.00 78.69 164 VAL A CA 1
ATOM 1275 C C . VAL A 1 164 ? -11.060 -2.244 -11.870 1.00 78.69 164 VAL A C 1
ATOM 1277 O O . VAL A 1 164 ? -9.967 -2.790 -11.975 1.00 78.69 164 VAL A O 1
ATOM 1280 N N . PHE A 1 165 ? -12.101 -2.534 -12.652 1.00 76.12 165 PHE A N 1
ATOM 1281 C CA . PHE A 1 165 ? -12.071 -3.541 -13.710 1.00 76.12 165 PHE A CA 1
ATOM 1282 C C . PHE A 1 165 ? -11.039 -3.214 -14.798 1.00 76.12 165 PHE A C 1
ATOM 1284 O O . PHE A 1 165 ? -10.374 -4.098 -15.336 1.00 76.12 165 PHE A O 1
ATOM 1291 N N . GLN A 1 166 ? -10.887 -1.931 -15.140 1.00 76.50 166 GLN A N 1
ATOM 1292 C CA . GLN A 1 166 ? -9.878 -1.500 -16.101 1.00 76.50 166 GLN A CA 1
ATOM 1293 C C . GLN A 1 166 ? -8.463 -1.687 -15.552 1.00 76.50 166 GLN A C 1
ATOM 1295 O O . GLN A 1 166 ? -7.591 -2.182 -16.256 1.00 76.50 166 GLN A O 1
ATOM 1300 N N . LEU A 1 167 ? -8.227 -1.296 -14.301 1.00 76.81 167 LEU A N 1
ATOM 1301 C CA . LEU A 1 167 ? -6.907 -1.403 -13.692 1.00 76.81 167 LEU A CA 1
ATOM 1302 C C . LEU A 1 167 ? -6.533 -2.853 -13.368 1.00 76.81 167 LEU A C 1
ATOM 1304 O O . LEU A 1 167 ? -5.358 -3.183 -13.443 1.00 76.81 167 LEU A O 1
ATOM 1308 N N . SER A 1 168 ? -7.489 -3.742 -13.076 1.00 80.00 168 SER A N 1
ATOM 1309 C CA . SER A 1 168 ? -7.217 -5.124 -12.642 1.00 80.00 168 SER A CA 1
ATOM 1310 C C . SER A 1 168 ? -6.478 -5.993 -13.664 1.00 80.00 168 SER A C 1
ATOM 1312 O O . SER A 1 168 ? -5.867 -6.984 -13.272 1.00 80.00 168 SER A O 1
ATOM 1314 N N . HIS A 1 169 ? -6.468 -5.601 -14.942 1.00 79.56 169 HIS A N 1
ATOM 1315 C CA . HIS A 1 169 ? -5.728 -6.274 -16.015 1.00 79.56 169 HIS A CA 1
ATOM 1316 C C . HIS A 1 169 ? -4.534 -5.461 -16.552 1.00 79.56 169 HIS A C 1
ATOM 1318 O O . HIS A 1 169 ? -3.927 -5.834 -17.562 1.00 79.56 169 HIS A O 1
ATOM 1324 N N . LEU A 1 170 ? -4.173 -4.368 -15.874 1.00 74.75 170 LEU A N 1
ATOM 1325 C CA . LEU A 1 170 ? -2.994 -3.549 -16.147 1.00 74.75 170 LEU A CA 1
ATOM 1326 C C . LEU A 1 170 ? -1.963 -3.736 -15.027 1.00 74.75 170 LEU A C 1
ATOM 1328 O O . LEU A 1 170 ? -2.302 -3.982 -13.873 1.00 74.75 170 LEU A O 1
ATOM 1332 N N . ALA A 1 171 ? -0.679 -3.630 -15.362 1.00 73.38 171 ALA A N 1
ATOM 1333 C CA . ALA A 1 171 ? 0.396 -3.700 -14.376 1.00 73.38 171 ALA A CA 1
ATOM 1334 C C . ALA A 1 171 ? 0.686 -2.294 -13.823 1.00 73.38 171 ALA A C 1
ATOM 1336 O O . ALA A 1 171 ? 1.650 -1.656 -14.240 1.00 73.38 171 ALA A O 1
ATOM 1337 N N . THR A 1 172 ? -0.172 -1.797 -12.924 1.00 74.25 172 THR A N 1
ATOM 1338 C CA . THR A 1 172 ? 0.037 -0.511 -12.229 1.00 74.25 172 THR A CA 1
ATOM 1339 C C . THR A 1 172 ? 0.243 -0.720 -10.727 1.00 74.25 172 THR A C 1
ATOM 1341 O O . THR A 1 172 ? 0.347 -1.844 -10.246 1.00 74.25 172 THR A O 1
ATOM 1344 N N . VAL A 1 173 ? 0.337 0.354 -9.943 1.00 76.94 173 VAL A N 1
ATOM 1345 C CA . VAL A 1 173 ? 0.503 0.275 -8.477 1.00 76.94 173 VAL A CA 1
ATOM 1346 C C . VAL A 1 173 ? -0.777 0.591 -7.702 1.00 76.94 173 VAL A C 1
ATOM 1348 O O . VAL A 1 173 ? -0.834 0.407 -6.485 1.00 76.94 173 VAL A O 1
ATOM 1351 N N . ASP A 1 174 ? -1.811 1.058 -8.398 1.00 80.75 174 ASP A N 1
ATOM 1352 C CA . ASP A 1 174 ? -2.957 1.743 -7.801 1.00 80.75 174 ASP A CA 1
ATOM 1353 C C . ASP A 1 174 ? -3.864 0.805 -6.997 1.00 80.75 174 ASP A C 1
ATOM 1355 O O . ASP A 1 174 ? -4.272 1.154 -5.890 1.00 80.75 174 ASP A O 1
ATOM 1359 N N . LEU A 1 175 ? -4.130 -0.415 -7.482 1.00 84.62 175 LEU A N 1
ATOM 1360 C CA . LEU A 1 175 ? -4.913 -1.400 -6.721 1.00 84.62 175 LEU A CA 1
ATOM 1361 C C . LEU A 1 175 ? -4.188 -1.883 -5.458 1.00 84.62 175 LEU A C 1
ATOM 1363 O O . LEU A 1 175 ? -4.839 -2.156 -4.450 1.00 84.62 175 LEU A O 1
ATOM 1367 N N . GLY A 1 176 ? -2.851 -1.917 -5.467 1.00 87.62 176 GLY A N 1
ATOM 1368 C CA . GLY A 1 176 ? -2.058 -2.172 -4.262 1.00 87.62 176 GLY A CA 1
ATOM 1369 C C . GLY A 1 176 ? -2.240 -1.065 -3.221 1.00 87.62 176 GLY A C 1
ATOM 1370 O O . GLY A 1 176 ? -2.502 -1.347 -2.051 1.00 87.62 176 GLY A O 1
ATOM 1371 N N . LEU A 1 177 ? -2.186 0.201 -3.648 1.00 87.62 177 LEU A N 1
ATOM 1372 C CA . LEU A 1 177 ? -2.476 1.345 -2.781 1.00 87.62 177 LEU A CA 1
ATOM 1373 C C . LEU A 1 177 ? -3.905 1.281 -2.221 1.00 87.62 177 LEU A C 1
ATOM 1375 O O . LEU A 1 177 ? -4.094 1.417 -1.011 1.00 87.62 177 LEU A O 1
ATOM 1379 N N . ALA A 1 178 ? -4.899 1.041 -3.081 1.00 88.94 178 ALA A N 1
ATOM 1380 C CA . ALA A 1 178 ? -6.303 0.943 -2.684 1.00 88.94 178 ALA A CA 1
ATOM 1381 C C . ALA A 1 178 ? -6.512 -0.137 -1.612 1.00 88.94 178 ALA A C 1
ATOM 1383 O O . ALA A 1 178 ? -7.177 0.112 -0.601 1.00 88.94 178 ALA A O 1
ATOM 1384 N N . TYR A 1 179 ? -5.878 -1.298 -1.789 1.00 95.56 179 TYR A N 1
ATOM 1385 C CA . TYR A 1 179 ? -5.876 -2.368 -0.803 1.00 95.56 179 TYR A CA 1
ATOM 1386 C C . TYR A 1 179 ? -5.295 -1.910 0.541 1.00 95.56 179 TYR A C 1
ATOM 1388 O O . TYR A 1 179 ? -5.966 -2.015 1.568 1.00 95.56 179 TYR A O 1
ATOM 1396 N N . TYR A 1 180 ? -4.067 -1.378 0.551 1.00 96.19 180 TYR A N 1
ATOM 1397 C CA . TYR A 1 180 ? -3.370 -1.028 1.791 1.00 96.19 180 TYR A CA 1
ATOM 1398 C C . TYR A 1 180 ? -4.075 0.080 2.578 1.00 96.19 180 TYR A C 1
ATOM 1400 O O . TYR A 1 180 ? -4.151 0.015 3.808 1.00 96.19 180 TYR A O 1
ATOM 1408 N N . VAL A 1 181 ? -4.642 1.067 1.882 1.00 95.56 181 VAL A N 1
ATOM 1409 C CA . VAL A 1 181 ? -5.440 2.129 2.509 1.00 95.56 181 VAL A CA 1
ATOM 1410 C C . VAL A 1 181 ? -6.717 1.558 3.119 1.00 95.56 181 VAL A C 1
ATOM 1412 O O . VAL A 1 181 ? -7.029 1.860 4.271 1.00 95.56 181 VAL A O 1
ATOM 1415 N N . THR A 1 182 ? -7.421 0.684 2.393 1.00 95.94 182 THR A N 1
ATOM 1416 C CA . THR A 1 182 ? -8.649 0.043 2.888 1.00 95.94 182 THR A CA 1
ATOM 1417 C C . THR A 1 182 ? -8.360 -0.850 4.097 1.00 95.94 182 THR A C 1
ATOM 1419 O O . THR A 1 182 ? -9.049 -0.752 5.111 1.00 95.94 182 THR A O 1
ATOM 1422 N N . ALA A 1 183 ? -7.307 -1.671 4.037 1.00 97.38 183 ALA A N 1
ATOM 1423 C CA . ALA A 1 183 ? -6.850 -2.504 5.150 1.00 97.38 183 ALA A CA 1
ATOM 1424 C C . ALA A 1 183 ? -6.496 -1.672 6.382 1.00 97.38 183 ALA A C 1
ATOM 1426 O O . ALA A 1 183 ? -6.935 -1.997 7.486 1.00 97.38 183 ALA A O 1
ATOM 1427 N N . SER A 1 184 ? -5.765 -0.570 6.199 1.00 97.31 184 SER A N 1
ATOM 1428 C CA . SER A 1 184 ? -5.422 0.323 7.302 1.00 97.31 184 SER A CA 1
ATOM 1429 C C . SER A 1 184 ? -6.665 0.938 7.948 1.00 97.31 184 SER A C 1
ATOM 1431 O O . SER A 1 184 ? -6.837 0.841 9.164 1.00 97.31 184 SER A O 1
ATOM 1433 N N . LEU A 1 185 ? -7.573 1.487 7.136 1.00 96.31 185 LEU A N 1
ATOM 1434 C CA . LEU A 1 185 ? -8.802 2.115 7.612 1.00 96.31 185 LEU A CA 1
ATOM 1435 C C . LEU A 1 185 ? -9.688 1.127 8.378 1.00 96.31 185 LEU A C 1
ATOM 1437 O O . LEU A 1 185 ? -10.136 1.432 9.481 1.00 96.31 185 LEU A O 1
ATOM 1441 N N . LEU A 1 186 ? -9.922 -0.067 7.828 1.00 95.81 186 LEU A N 1
ATOM 1442 C CA . LEU A 1 186 ? -10.753 -1.073 8.488 1.00 95.81 186 LEU A CA 1
ATOM 1443 C C . LEU A 1 186 ? -10.129 -1.543 9.805 1.00 95.81 186 LEU A C 1
ATOM 1445 O O . LEU A 1 186 ? -10.839 -1.652 10.799 1.00 95.81 186 LEU A O 1
ATOM 1449 N N . CYS A 1 187 ? -8.810 -1.742 9.858 1.00 96.62 187 CYS A N 1
ATOM 1450 C CA . CYS A 1 187 ? -8.113 -2.046 11.107 1.00 96.62 187 CYS A CA 1
ATOM 1451 C C . CYS A 1 187 ? -8.271 -0.924 12.154 1.00 96.62 187 CYS A C 1
ATOM 1453 O O . CYS A 1 187 ? -8.474 -1.224 13.328 1.00 96.62 187 CYS A O 1
ATOM 1455 N N . VAL A 1 188 ? -8.244 0.355 11.755 1.00 95.25 188 VAL A N 1
ATOM 1456 C CA . VAL A 1 188 ? -8.539 1.483 12.665 1.00 95.25 188 VAL A CA 1
ATOM 1457 C C . VAL A 1 188 ? -9.975 1.412 13.192 1.00 95.25 188 VAL A C 1
ATOM 1459 O O . VAL A 1 188 ? -10.185 1.613 14.387 1.00 95.25 188 VAL A O 1
ATOM 1462 N N . LEU A 1 189 ? -10.955 1.088 12.340 1.00 93.94 189 LEU A N 1
ATOM 1463 C CA . LEU A 1 189 ? -12.351 0.932 12.763 1.00 93.94 189 LEU A CA 1
ATOM 1464 C C . LEU A 1 189 ? -12.522 -0.223 13.760 1.00 93.94 189 LEU A C 1
ATOM 1466 O O . LEU A 1 189 ? -13.174 -0.036 14.782 1.00 93.94 189 LEU A O 1
ATOM 1470 N N . PHE A 1 190 ? -11.899 -1.379 13.512 1.00 93.69 190 PHE A N 1
ATOM 1471 C CA . PHE A 1 190 ? -11.945 -2.517 14.438 1.00 93.69 190 PHE A CA 1
ATOM 1472 C C . PHE A 1 190 ? -11.226 -2.232 15.761 1.00 93.69 190 PHE A C 1
ATOM 1474 O O . PHE A 1 190 ? -11.693 -2.657 16.815 1.00 93.69 190 PHE A O 1
ATOM 1481 N N . TRP A 1 191 ? -10.123 -1.478 15.738 1.00 94.19 191 TRP A N 1
ATOM 1482 C CA . TRP A 1 191 ? -9.499 -0.995 16.969 1.00 94.19 191 TRP A CA 1
ATOM 1483 C C . TRP A 1 191 ? -10.423 -0.049 17.750 1.00 94.19 191 TRP A C 1
ATOM 1485 O O . TRP A 1 191 ? -10.467 -0.108 18.975 1.00 94.19 191 TRP A O 1
ATOM 1495 N N . ALA A 1 192 ? -11.180 0.810 17.063 1.00 91.38 192 ALA A N 1
ATOM 1496 C CA . ALA A 1 192 ? -12.099 1.740 17.714 1.00 91.38 192 ALA A CA 1
ATOM 1497 C C . ALA A 1 192 ? -13.288 1.041 18.404 1.00 91.38 192 ALA A C 1
ATOM 1499 O O . ALA A 1 192 ? -13.884 1.629 19.305 1.00 91.38 192 ALA A O 1
ATOM 1500 N N . GLU A 1 193 ? -13.623 -0.190 18.003 1.00 90.19 193 GLU A N 1
ATOM 1501 C CA . GLU A 1 193 ? -14.639 -1.025 18.663 1.00 90.19 193 GLU A CA 1
ATOM 1502 C C . GLU A 1 193 ? -14.137 -1.644 19.970 1.00 90.19 193 GLU A C 1
ATOM 1504 O O . GLU A 1 193 ? -14.875 -1.691 20.951 1.00 90.19 193 GLU A O 1
ATOM 1509 N N . ASP A 1 194 ? -12.888 -2.114 19.987 1.00 88.44 194 ASP A N 1
ATOM 1510 C CA . ASP A 1 194 ? -12.237 -2.673 21.170 1.00 88.44 194 ASP A CA 1
ATOM 1511 C C . ASP A 1 194 ? -10.796 -2.163 21.263 1.00 88.44 194 ASP A C 1
ATOM 1513 O O . ASP A 1 194 ? -9.843 -2.738 20.719 1.00 88.44 194 ASP A O 1
ATOM 1517 N N . THR A 1 195 ? -10.643 -1.063 22.001 1.00 87.44 195 THR A N 1
ATOM 1518 C CA . THR A 1 195 ? -9.386 -0.314 22.112 1.00 87.44 195 THR A CA 1
ATOM 1519 C C . THR A 1 195 ? -8.264 -1.109 22.779 1.00 87.44 195 THR A C 1
ATOM 1521 O O . THR A 1 195 ? -7.092 -0.745 22.634 1.00 87.44 195 THR A O 1
ATOM 1524 N N . LYS A 1 196 ? -8.586 -2.227 23.451 1.00 87.00 196 LYS A N 1
ATOM 1525 C CA . LYS A 1 196 ? -7.612 -3.135 24.076 1.00 87.00 196 LYS A CA 1
ATOM 1526 C C . LYS A 1 196 ? -6.885 -4.010 23.053 1.00 87.00 196 LYS A C 1
ATOM 1528 O O . LYS A 1 196 ? -5.792 -4.502 23.334 1.00 87.00 196 LYS A O 1
ATOM 1533 N N . GLN A 1 197 ? -7.441 -4.200 21.856 1.00 89.81 197 GLN A N 1
ATOM 1534 C CA . GLN A 1 197 ? -6.854 -5.054 20.822 1.00 89.81 197 GLN A CA 1
ATOM 1535 C C . GLN A 1 197 ? -5.833 -4.300 19.958 1.00 89.81 197 GLN A C 1
ATOM 1537 O O . GLN A 1 197 ? -6.072 -3.981 18.792 1.00 89.81 197 GLN A O 1
ATOM 1542 N N . SER A 1 198 ? -4.635 -4.081 20.501 1.00 89.81 198 SER A N 1
ATOM 1543 C CA . SER A 1 198 ? -3.531 -3.387 19.813 1.00 89.81 198 SER A CA 1
ATOM 1544 C C . SER A 1 198 ? -3.059 -4.062 18.515 1.00 89.81 198 SER A C 1
ATOM 1546 O O . SER A 1 198 ? -2.481 -3.395 17.657 1.00 89.81 198 SER A O 1
ATOM 1548 N N . ARG A 1 199 ? -3.354 -5.357 18.317 1.00 94.75 199 ARG A N 1
ATOM 1549 C CA . ARG A 1 199 ? -3.063 -6.095 17.070 1.00 94.75 199 ARG A CA 1
ATOM 1550 C C . ARG A 1 199 ? -3.608 -5.398 15.818 1.00 94.75 199 ARG A C 1
ATOM 1552 O O . ARG A 1 199 ? -2.976 -5.438 14.765 1.00 94.75 199 ARG A O 1
ATOM 1559 N N . TRP A 1 200 ? -4.748 -4.723 15.944 1.00 95.69 200 TRP A N 1
ATOM 1560 C CA . TRP A 1 200 ? -5.357 -3.960 14.861 1.00 95.69 200 TRP A CA 1
ATOM 1561 C C . TRP A 1 200 ? -4.547 -2.717 14.504 1.00 95.69 200 TRP A C 1
ATOM 1563 O O . TRP A 1 200 ? -4.356 -2.439 13.326 1.00 95.69 200 TRP A O 1
ATOM 1573 N N . LEU A 1 201 ? -3.987 -2.019 15.494 1.00 95.31 201 LEU A N 1
ATOM 1574 C CA . LEU A 1 201 ? -3.118 -0.862 15.260 1.00 95.31 201 LEU A CA 1
ATOM 1575 C C . LEU A 1 201 ? -1.805 -1.252 14.585 1.00 95.31 201 LEU A C 1
ATOM 1577 O O . LEU A 1 201 ? -1.327 -0.521 13.722 1.00 95.31 201 LEU A O 1
ATOM 1581 N N . VAL A 1 202 ? -1.242 -2.410 14.944 1.00 96.31 202 VAL A N 1
ATOM 1582 C CA . VAL A 1 202 ? -0.027 -2.930 14.298 1.00 96.31 202 VAL A CA 1
ATOM 1583 C C . VAL A 1 202 ? -0.282 -3.175 12.811 1.00 96.31 202 VAL A C 1
ATOM 1585 O O . VAL A 1 202 ? 0.490 -2.713 11.973 1.00 96.31 202 VAL A O 1
ATOM 1588 N N . LEU A 1 203 ? -1.392 -3.837 12.466 1.00 96.31 203 LEU A N 1
ATOM 1589 C CA . LEU A 1 203 ? -1.776 -4.041 11.067 1.00 96.31 203 LEU A CA 1
ATOM 1590 C C . LEU A 1 203 ? -2.172 -2.747 10.358 1.00 96.31 203 LEU A C 1
ATOM 1592 O O . LEU A 1 203 ? -1.864 -2.597 9.175 1.00 96.31 203 LEU A O 1
ATOM 1596 N N . ALA A 1 204 ? -2.831 -1.819 11.055 1.00 97.31 204 ALA A N 1
ATOM 1597 C CA . ALA A 1 204 ? -3.187 -0.520 10.504 1.00 97.31 204 ALA A CA 1
ATOM 1598 C C . ALA A 1 204 ? -1.935 0.266 10.111 1.00 97.31 204 ALA A C 1
ATOM 1600 O O . ALA A 1 204 ? -1.843 0.738 8.977 1.00 97.31 204 ALA A O 1
ATOM 1601 N N . GLY A 1 205 ? -0.956 0.336 11.017 1.00 97.19 205 GLY A N 1
ATOM 1602 C CA . GLY A 1 205 ? 0.327 0.984 10.783 1.00 97.19 205 GLY A CA 1
ATOM 1603 C C . GLY A 1 205 ? 1.130 0.285 9.694 1.00 97.19 205 GLY A C 1
ATOM 1604 O O . GLY A 1 205 ? 1.568 0.940 8.757 1.00 97.19 205 GLY A O 1
ATOM 1605 N N . ALA A 1 206 ? 1.256 -1.045 9.743 1.00 97.19 206 ALA A N 1
ATOM 1606 C CA . ALA A 1 206 ? 1.965 -1.799 8.709 1.00 97.19 206 ALA A CA 1
ATOM 1607 C C . ALA A 1 206 ? 1.356 -1.586 7.311 1.00 97.19 206 ALA A C 1
ATOM 1609 O O . ALA A 1 206 ? 2.079 -1.283 6.364 1.00 97.19 206 ALA A O 1
ATOM 1610 N N . SER A 1 207 ? 0.026 -1.662 7.193 1.00 96.94 207 SER A N 1
ATOM 1611 C CA . SER A 1 207 ? -0.681 -1.405 5.931 1.00 96.94 207 SER A CA 1
ATOM 1612 C C . SER A 1 207 ? -0.484 0.039 5.469 1.00 96.94 207 SER A C 1
ATOM 1614 O O . SER A 1 207 ? -0.197 0.269 4.300 1.00 96.94 207 SER A O 1
ATOM 1616 N N . ALA A 1 208 ? -0.554 1.018 6.377 1.00 96.56 208 ALA A N 1
ATOM 1617 C CA . ALA A 1 208 ? -0.306 2.417 6.037 1.00 96.56 208 ALA A CA 1
ATOM 1618 C C . ALA A 1 208 ? 1.142 2.656 5.568 1.00 96.56 208 ALA A C 1
ATOM 1620 O O . ALA A 1 208 ? 1.360 3.396 4.614 1.00 96.56 208 ALA A O 1
ATOM 1621 N N . GLY A 1 209 ? 2.126 1.984 6.172 1.00 95.25 209 GLY A N 1
ATOM 1622 C CA . GLY A 1 209 ? 3.522 2.023 5.731 1.00 95.25 209 GLY A CA 1
ATOM 1623 C C . GLY A 1 209 ? 3.718 1.443 4.328 1.00 95.25 209 GLY A C 1
ATOM 1624 O O . GLY A 1 209 ? 4.425 2.032 3.510 1.00 95.25 209 GLY A O 1
ATOM 1625 N N . PHE A 1 210 ? 3.043 0.333 4.009 1.00 93.88 210 PHE A N 1
ATOM 1626 C CA . PHE A 1 210 ? 3.040 -0.210 2.648 1.00 93.88 210 PHE A CA 1
ATOM 1627 C C . PHE A 1 210 ? 2.324 0.706 1.654 1.00 93.88 210 PHE A C 1
ATOM 1629 O O . PHE A 1 210 ? 2.827 0.870 0.546 1.00 93.88 210 PHE A O 1
ATOM 1636 N N . ALA A 1 211 ? 1.226 1.361 2.052 1.00 92.38 211 ALA A N 1
ATOM 1637 C CA . ALA A 1 211 ? 0.583 2.392 1.239 1.00 92.38 211 ALA A CA 1
ATOM 1638 C C . ALA A 1 211 ? 1.574 3.518 0.908 1.00 92.38 211 ALA A C 1
ATOM 1640 O O . ALA A 1 211 ? 1.747 3.844 -0.257 1.00 92.38 211 ALA A O 1
ATOM 1641 N N . MET A 1 212 ? 2.304 4.057 1.892 1.00 90.19 212 MET A N 1
ATOM 1642 C CA . MET A 1 212 ? 3.342 5.073 1.649 1.00 90.19 212 MET A CA 1
ATOM 1643 C C . MET A 1 212 ? 4.414 4.601 0.653 1.00 90.19 212 MET A C 1
ATOM 1645 O O . MET A 1 212 ? 4.899 5.391 -0.154 1.00 90.19 212 MET A O 1
ATOM 1649 N N . ALA A 1 213 ? 4.768 3.314 0.683 1.00 87.50 213 ALA A N 1
ATOM 1650 C CA . ALA A 1 213 ? 5.768 2.723 -0.203 1.00 87.50 213 ALA A CA 1
ATOM 1651 C C . ALA A 1 213 ? 5.270 2.479 -1.646 1.00 87.50 213 ALA A C 1
ATOM 1653 O O . ALA A 1 213 ? 6.081 2.185 -2.529 1.00 87.50 213 ALA A O 1
ATOM 1654 N N . THR A 1 214 ? 3.966 2.604 -1.933 1.00 80.50 214 THR A N 1
ATOM 1655 C CA . THR A 1 214 ? 3.455 2.498 -3.314 1.00 80.50 214 THR A CA 1
ATOM 1656 C C . THR A 1 214 ? 3.680 3.768 -4.127 1.00 80.50 214 THR A C 1
ATOM 1658 O O . THR A 1 214 ? 3.572 3.729 -5.349 1.00 80.50 214 THR A O 1
ATOM 1661 N N . GLY A 1 215 ? 3.965 4.898 -3.480 1.00 74.12 215 GLY A N 1
ATOM 1662 C CA . GLY A 1 215 ? 4.196 6.172 -4.146 1.00 74.12 215 GLY A CA 1
ATOM 1663 C C . GLY A 1 215 ? 3.555 7.350 -3.412 1.00 74.12 215 GLY A C 1
ATOM 1664 O O . GLY A 1 215 ? 3.088 7.225 -2.279 1.00 74.12 215 GLY A O 1
ATOM 1665 N N . PRO A 1 216 ? 3.497 8.521 -4.053 1.00 71.06 216 PRO A N 1
ATOM 1666 C CA . PRO A 1 216 ? 3.168 9.762 -3.362 1.00 71.06 216 PRO A CA 1
ATOM 1667 C C . PRO A 1 216 ? 1.721 9.875 -2.886 1.00 71.06 216 PRO A C 1
ATOM 1669 O O . PRO A 1 216 ? 1.456 10.404 -1.806 1.00 71.06 216 PRO A O 1
ATOM 1672 N N . ASN A 1 217 ? 0.785 9.300 -3.642 1.00 77.75 217 ASN A N 1
ATOM 1673 C CA . ASN A 1 217 ? -0.611 9.179 -3.226 1.00 77.75 217 ASN A CA 1
ATOM 1674 C C . ASN A 1 217 ? -0.737 8.377 -1.918 1.00 77.75 217 ASN A C 1
ATOM 1676 O O . ASN A 1 217 ? -1.636 8.626 -1.120 1.00 77.75 217 ASN A O 1
ATOM 1680 N N . GLY A 1 218 ? 0.202 7.464 -1.659 1.00 84.31 218 GLY A N 1
ATOM 1681 C CA . GLY A 1 218 ? 0.307 6.721 -0.410 1.00 84.31 218 GLY A CA 1
ATOM 1682 C C . GLY A 1 218 ? 0.724 7.565 0.788 1.00 84.31 218 GLY A C 1
ATOM 1683 O O . GLY A 1 218 ? 0.178 7.402 1.877 1.00 84.31 218 GLY A O 1
ATOM 1684 N N . LEU A 1 219 ? 1.645 8.512 0.593 1.00 85.25 219 LEU A N 1
ATOM 1685 C CA . LEU A 1 219 ? 2.027 9.481 1.625 1.00 85.25 219 LEU A CA 1
ATOM 1686 C C . LEU A 1 219 ? 0.853 10.408 1.982 1.00 85.25 219 LEU A C 1
ATOM 1688 O O . LEU A 1 219 ? 0.619 10.678 3.160 1.00 85.25 219 LEU A O 1
ATOM 1692 N N . ALA A 1 220 ? 0.072 10.841 0.987 1.00 82.25 220 ALA A N 1
ATOM 1693 C CA . ALA A 1 220 ? -1.165 11.586 1.226 1.00 82.25 220 ALA A CA 1
ATOM 1694 C C . ALA A 1 220 ? -2.210 10.730 1.965 1.00 82.25 220 ALA A C 1
ATOM 1696 O O . ALA A 1 220 ? -2.812 11.185 2.938 1.00 82.25 220 ALA A O 1
ATOM 1697 N N . ALA A 1 221 ? -2.385 9.468 1.563 1.00 85.75 221 ALA A N 1
ATOM 1698 C CA . ALA A 1 221 ? -3.291 8.545 2.239 1.00 85.75 221 ALA A CA 1
ATOM 1699 C C . ALA A 1 221 ? -2.899 8.307 3.707 1.00 85.75 221 ALA A C 1
ATOM 1701 O O . ALA A 1 221 ? -3.774 8.272 4.568 1.00 85.75 221 ALA A O 1
ATOM 1702 N N . PHE A 1 222 ? -1.601 8.220 4.018 1.00 92.94 222 PHE A N 1
ATOM 1703 C CA . PHE A 1 222 ? -1.116 8.116 5.396 1.00 92.94 222 PHE A CA 1
ATOM 1704 C C . PHE A 1 222 ? -1.557 9.298 6.267 1.00 92.94 222 PHE A C 1
ATOM 1706 O O . PHE A 1 222 ? -1.985 9.081 7.399 1.00 92.94 222 PHE A O 1
ATOM 1713 N N . LEU A 1 223 ? -1.527 10.531 5.743 1.00 89.81 223 LEU A N 1
ATOM 1714 C CA . LEU A 1 223 ? -2.037 11.701 6.465 1.00 89.81 223 LEU A CA 1
ATOM 1715 C C . LEU A 1 223 ? -3.524 11.531 6.808 1.00 89.81 223 LEU A C 1
ATOM 1717 O O . LEU A 1 223 ? -3.915 11.718 7.959 1.00 89.81 223 LEU A O 1
ATOM 1721 N N . PHE A 1 224 ? -4.350 11.134 5.835 1.00 90.19 224 PHE A N 1
ATOM 1722 C CA . PHE A 1 224 ? -5.781 10.911 6.062 1.00 90.19 224 PHE A CA 1
ATOM 1723 C C . PHE A 1 224 ? -6.050 9.765 7.045 1.00 90.19 224 PHE A C 1
ATOM 1725 O O . PHE A 1 224 ? -6.939 9.881 7.886 1.00 90.19 224 PHE A O 1
ATOM 1732 N N . LEU A 1 225 ? -5.260 8.690 6.999 1.00 92.81 225 LEU A N 1
ATOM 1733 C CA . LEU A 1 225 ? -5.357 7.569 7.937 1.00 92.81 225 LEU A CA 1
ATOM 1734 C C . LEU A 1 225 ? -4.942 7.969 9.359 1.00 92.81 225 LEU A C 1
ATOM 1736 O O . LEU A 1 225 ? -5.612 7.597 10.321 1.00 92.81 225 LEU A O 1
ATOM 1740 N N . ALA A 1 226 ? -3.883 8.769 9.505 1.00 92.62 226 ALA A N 1
ATOM 1741 C CA . ALA A 1 226 ? -3.464 9.314 10.793 1.00 92.62 226 ALA A CA 1
ATOM 1742 C C . ALA A 1 226 ? -4.535 10.246 11.383 1.00 92.62 226 ALA A C 1
ATOM 1744 O O . ALA A 1 226 ? -4.819 10.172 12.579 1.00 92.62 226 ALA A O 1
ATOM 1745 N N . LEU A 1 227 ? -5.182 11.070 10.548 1.00 91.56 227 LEU A N 1
ATOM 1746 C CA . LEU A 1 227 ? -6.320 11.899 10.954 1.00 91.56 227 LEU A CA 1
ATOM 1747 C C . LEU A 1 227 ? -7.535 11.052 11.350 1.00 91.56 227 LEU A C 1
ATOM 1749 O O . LEU A 1 227 ? -8.154 11.333 12.373 1.00 91.56 227 LEU A O 1
ATOM 1753 N N . ALA A 1 228 ? -7.854 9.997 10.595 1.00 92.19 228 ALA A N 1
ATOM 1754 C CA . ALA A 1 228 ? -8.943 9.077 10.922 1.00 92.19 228 ALA A CA 1
ATOM 1755 C C . ALA A 1 228 ? -8.702 8.366 12.263 1.00 92.19 228 ALA A C 1
ATOM 1757 O O . ALA A 1 228 ? -9.607 8.296 13.094 1.00 92.19 228 ALA A O 1
ATOM 1758 N N . LEU A 1 229 ? -7.472 7.905 12.516 1.00 93.69 229 LEU A N 1
ATOM 1759 C CA . LEU A 1 229 ? -7.082 7.328 13.803 1.00 93.69 229 LEU A CA 1
ATOM 1760 C C . LEU A 1 229 ? -7.122 8.367 14.929 1.00 93.69 229 LEU A C 1
ATOM 1762 O O . LEU A 1 229 ? -7.615 8.066 16.012 1.00 93.69 229 LEU A O 1
ATOM 1766 N N . GLY A 1 230 ? -6.650 9.590 14.678 1.00 91.62 230 GLY A N 1
ATOM 1767 C CA . GLY A 1 230 ? -6.724 10.694 15.633 1.00 91.62 230 GLY A CA 1
ATOM 1768 C C . GLY A 1 230 ? -8.166 11.033 16.013 1.00 91.62 230 GLY A C 1
ATOM 1769 O O . GLY A 1 230 ? -8.471 11.177 17.195 1.00 91.62 230 GLY A O 1
ATOM 1770 N N . TYR A 1 231 ? -9.071 11.079 15.033 1.00 91.38 231 TYR A N 1
ATOM 1771 C CA . TYR A 1 231 ? -10.506 11.258 15.256 1.00 91.38 231 TYR A CA 1
ATOM 1772 C C . TYR A 1 231 ? -11.108 10.092 16.050 1.00 91.38 231 TYR A C 1
ATOM 1774 O O . TYR A 1 231 ? -11.782 10.317 17.057 1.00 91.38 231 TYR A O 1
ATOM 1782 N N . ALA A 1 232 ? -10.816 8.849 15.654 1.00 91.00 232 ALA A N 1
ATOM 1783 C CA . ALA A 1 232 ? -11.284 7.660 16.357 1.00 91.00 232 ALA A CA 1
ATOM 1784 C C . ALA A 1 232 ? -10.800 7.650 17.815 1.00 91.00 232 ALA A C 1
ATOM 1786 O O . ALA A 1 232 ? -11.607 7.465 18.721 1.00 91.00 232 ALA A O 1
ATOM 1787 N N . ALA A 1 233 ? -9.526 7.952 18.071 1.00 89.19 233 ALA A N 1
ATOM 1788 C CA . ALA A 1 233 ? -8.976 8.062 19.419 1.00 89.19 233 ALA A CA 1
ATOM 1789 C C . ALA A 1 233 ? -9.600 9.223 20.216 1.00 89.19 233 ALA A C 1
ATOM 1791 O O . ALA A 1 233 ? -9.885 9.073 21.402 1.00 89.19 233 ALA A O 1
ATOM 1792 N N . ALA A 1 234 ? -9.857 10.369 19.578 1.00 87.44 234 ALA A N 1
ATOM 1793 C CA . ALA A 1 234 ? -10.500 11.518 20.214 1.00 87.44 234 ALA A CA 1
ATOM 1794 C C . ALA A 1 234 ? -11.964 11.250 20.597 1.00 87.44 234 ALA A C 1
ATOM 1796 O O . ALA A 1 234 ? -12.436 11.797 21.596 1.00 87.44 234 ALA A O 1
ATOM 1797 N N . SER A 1 235 ? -12.665 10.396 19.843 1.00 87.38 235 SER A N 1
ATOM 1798 C CA . SER A 1 235 ? -14.037 9.981 20.158 1.00 87.38 235 SER A CA 1
ATOM 1799 C C . SER A 1 235 ? -14.146 9.049 21.374 1.00 87.38 235 SER A C 1
ATOM 1801 O O . SER A 1 235 ? -15.234 8.922 21.938 1.00 87.38 235 SER A O 1
ATOM 1803 N N . GLN A 1 236 ? -13.036 8.457 21.837 1.00 84.50 236 GLN A N 1
ATOM 1804 C CA . GLN A 1 236 ? -13.019 7.584 23.013 1.00 84.50 236 GLN A CA 1
ATOM 1805 C C . GLN A 1 236 ? -13.088 8.414 24.302 1.00 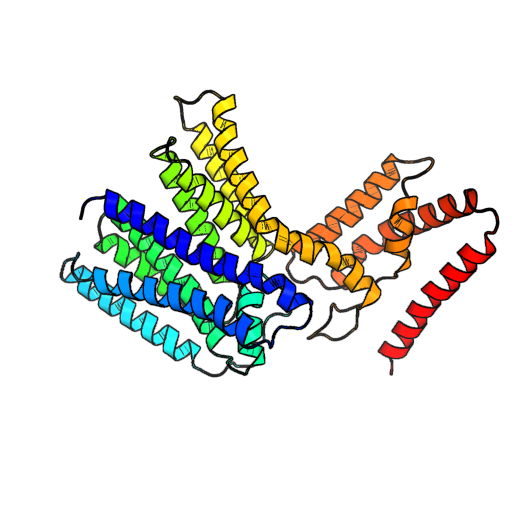84.50 236 GLN A C 1
ATOM 1807 O O . GLN A 1 236 ? -12.075 8.891 24.820 1.00 84.50 236 GLN A O 1
ATOM 1812 N N . LYS A 1 237 ? -14.304 8.598 24.831 1.00 78.44 237 LYS A N 1
ATOM 1813 C CA . LYS A 1 237 ? -14.561 9.433 26.019 1.00 78.44 237 LYS A CA 1
ATOM 1814 C C . LYS A 1 237 ? -13.918 8.894 27.301 1.00 78.44 237 LYS A C 1
ATOM 1816 O O . LYS A 1 237 ? -13.575 9.694 28.162 1.00 78.44 237 LYS A O 1
ATOM 1821 N N . GLU A 1 238 ? -13.725 7.580 27.399 1.00 76.00 238 GLU A N 1
ATOM 1822 C CA . GLU A 1 238 ? -13.185 6.899 28.588 1.00 76.00 238 GLU A CA 1
ATOM 1823 C C . GLU A 1 238 ? -11.648 6.915 28.675 1.00 76.00 238 GLU A C 1
ATOM 1825 O O . GLU A 1 238 ? -11.090 6.593 29.719 1.00 76.00 238 GLU A O 1
ATOM 1830 N N . ILE A 1 239 ? -10.949 7.300 27.600 1.00 74.69 239 ILE A N 1
ATOM 1831 C CA . ILE A 1 239 ? -9.481 7.312 27.548 1.00 74.69 239 ILE A CA 1
ATOM 1832 C C . ILE A 1 239 ? -8.969 8.717 27.886 1.00 74.69 239 ILE A C 1
ATOM 1834 O O . ILE A 1 239 ? -9.423 9.704 27.299 1.00 74.69 239 ILE A O 1
ATOM 1838 N N . GLU A 1 240 ? -7.996 8.829 28.790 1.00 77.38 240 GLU A N 1
ATOM 1839 C CA . GLU A 1 240 ? -7.345 10.102 29.131 1.00 77.38 240 GLU A CA 1
ATOM 1840 C C . GLU A 1 240 ? -6.492 10.647 27.971 1.00 77.38 240 GLU A C 1
ATOM 1842 O O . GLU A 1 240 ? -5.905 9.885 27.202 1.00 77.38 240 GLU A O 1
ATOM 1847 N N . LEU A 1 241 ? -6.364 11.975 27.849 1.00 73.19 241 LEU A N 1
ATOM 1848 C CA . LEU A 1 241 ? -5.683 12.631 26.719 1.00 73.19 241 LEU A CA 1
ATOM 1849 C C . LEU A 1 241 ? -4.263 12.091 26.411 1.00 73.19 241 LEU A C 1
ATOM 1851 O O . LEU A 1 241 ? -3.981 11.868 25.233 1.00 73.19 241 LEU A O 1
ATOM 1855 N N . PRO A 1 242 ? -3.384 11.803 27.397 1.00 72.00 242 PRO 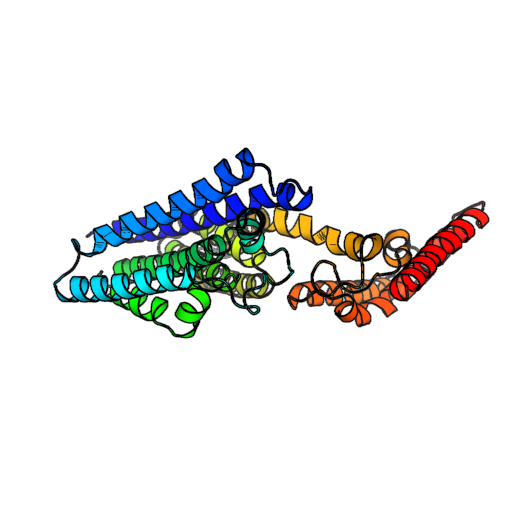A N 1
ATOM 1856 C CA . PRO A 1 242 ? -2.067 11.215 27.121 1.00 72.00 242 PRO A CA 1
ATOM 1857 C C . PRO A 1 242 ? -2.160 9.794 26.550 1.00 72.00 242 PRO A C 1
ATOM 1859 O O . PRO A 1 242 ? -1.394 9.418 25.664 1.00 72.00 242 PRO A O 1
ATOM 1862 N N . GLN A 1 243 ? -3.136 9.011 27.013 1.00 77.31 243 GLN A N 1
ATOM 1863 C CA . GLN A 1 243 ? -3.372 7.640 26.562 1.00 77.31 243 GLN A CA 1
ATOM 1864 C C . GLN A 1 243 ? -4.003 7.598 25.158 1.00 77.31 243 GLN A C 1
ATOM 1866 O O . GLN A 1 243 ? -3.835 6.611 24.447 1.00 77.31 243 GLN A O 1
ATOM 1871 N N . ARG A 1 244 ? -4.641 8.690 24.702 1.00 76.81 244 ARG A N 1
ATOM 1872 C CA . ARG A 1 244 ? -5.144 8.836 23.319 1.00 76.81 244 ARG A CA 1
ATOM 1873 C C . ARG A 1 244 ? -4.034 8.984 22.276 1.00 76.81 244 ARG A C 1
ATOM 1875 O O . ARG A 1 244 ? -4.276 8.716 21.102 1.00 76.81 244 ARG A O 1
ATOM 1882 N N . LEU A 1 245 ? -2.827 9.390 22.679 1.00 83.12 245 LEU A N 1
ATOM 1883 C CA . LEU A 1 245 ? -1.684 9.546 21.770 1.00 83.12 245 LEU A CA 1
ATOM 1884 C C . LEU A 1 245 ? -0.920 8.236 21.541 1.00 83.12 245 LEU A C 1
ATOM 1886 O O . LEU A 1 245 ? -0.271 8.083 20.507 1.00 83.12 245 LEU A O 1
ATOM 1890 N N . LEU A 1 246 ? -1.016 7.275 22.465 1.00 87.75 246 LEU A N 1
ATOM 1891 C CA . LEU A 1 246 ? -0.319 5.991 22.368 1.00 87.75 246 LEU A CA 1
ATOM 1892 C C . LEU A 1 246 ? -0.733 5.167 21.125 1.00 87.75 246 LEU A C 1
ATOM 1894 O O . LEU A 1 246 ? 0.161 4.673 20.435 1.00 87.75 246 LEU A O 1
ATOM 1898 N N . PRO A 1 247 ? -2.030 5.062 20.761 1.00 89.38 247 PRO A N 1
ATOM 1899 C CA . PRO A 1 247 ? -2.463 4.404 19.528 1.00 89.38 247 PRO A CA 1
ATOM 1900 C C . PRO A 1 247 ? -1.875 5.029 18.265 1.00 89.38 247 PRO A C 1
ATOM 1902 O O . PRO A 1 247 ? -1.415 4.318 17.371 1.00 89.38 247 PRO A O 1
ATOM 1905 N N . LEU A 1 248 ? -1.863 6.366 18.212 1.00 90.44 248 LEU A N 1
ATOM 1906 C CA . LEU A 1 248 ? -1.291 7.116 17.101 1.00 90.44 248 LEU A CA 1
ATOM 1907 C C . LEU A 1 248 ? 0.215 6.859 17.009 1.00 90.44 248 LEU A C 1
ATOM 1909 O O . LEU A 1 248 ? 0.709 6.530 15.936 1.00 90.44 248 LEU A O 1
ATOM 1913 N N . GLY A 1 249 ? 0.923 6.925 18.139 1.00 92.00 249 GLY A N 1
ATOM 1914 C CA . GLY A 1 249 ? 2.350 6.621 18.217 1.00 92.00 249 GLY A CA 1
ATOM 1915 C C . GLY A 1 249 ? 2.684 5.209 17.734 1.00 92.00 249 GLY A C 1
ATOM 1916 O O . GLY A 1 249 ? 3.593 5.051 16.924 1.00 92.00 249 GLY A O 1
ATOM 1917 N N . LEU A 1 250 ? 1.922 4.194 18.159 1.00 93.62 250 LEU A N 1
ATOM 1918 C CA . LEU A 1 250 ? 2.109 2.807 17.720 1.00 93.62 250 LEU A CA 1
ATOM 1919 C C . LEU A 1 250 ? 1.874 2.646 16.211 1.00 93.62 250 LEU A C 1
ATOM 1921 O O . LEU A 1 250 ? 2.696 2.047 15.521 1.00 93.62 250 LEU A O 1
ATOM 1925 N N . CYS A 1 251 ? 0.778 3.202 15.690 1.00 94.44 251 CYS A N 1
ATOM 1926 C CA . CYS A 1 251 ? 0.449 3.132 14.267 1.00 94.44 251 CYS A CA 1
ATOM 1927 C C . CYS A 1 251 ? 1.524 3.818 13.407 1.00 94.44 251 CYS A C 1
ATOM 1929 O O . CYS A 1 251 ? 2.023 3.224 12.450 1.00 94.44 251 CYS A O 1
ATOM 1931 N N . VAL A 1 252 ? 1.944 5.030 13.791 1.00 94.62 252 VAL A N 1
ATOM 1932 C CA . VAL A 1 252 ? 3.008 5.786 13.112 1.00 94.62 252 VAL A CA 1
ATOM 1933 C C . VAL A 1 252 ? 4.339 5.039 13.186 1.00 94.62 252 VAL A C 1
ATOM 1935 O O . VAL A 1 252 ? 5.032 4.940 12.177 1.00 94.62 252 VAL A O 1
ATOM 1938 N N . PHE A 1 253 ? 4.691 4.470 14.342 1.00 95.62 253 PHE A N 1
ATOM 1939 C CA . PHE A 1 253 ? 5.909 3.676 14.495 1.00 95.62 253 PHE A CA 1
ATOM 1940 C C . PHE A 1 253 ? 5.920 2.471 13.546 1.00 95.62 253 PHE A C 1
ATOM 1942 O O . PHE A 1 253 ? 6.886 2.284 12.809 1.00 95.62 253 PHE A O 1
ATOM 1949 N N . CYS A 1 254 ? 4.835 1.691 13.504 1.00 96.38 254 CYS A N 1
ATOM 1950 C CA . CYS A 1 254 ? 4.710 0.557 12.590 1.00 96.38 254 CYS A CA 1
ATOM 1951 C C . CYS A 1 254 ? 4.750 0.993 11.115 1.00 96.38 254 CYS A C 1
ATOM 1953 O O . CYS A 1 254 ? 5.424 0.347 10.312 1.00 96.38 254 CYS A O 1
ATOM 1955 N N . ALA A 1 255 ? 4.083 2.097 10.763 1.00 95.75 255 ALA A N 1
ATOM 1956 C CA . ALA A 1 255 ? 4.092 2.633 9.404 1.00 95.75 255 ALA A CA 1
ATOM 1957 C C . ALA A 1 255 ? 5.496 3.054 8.965 1.00 95.75 255 ALA A C 1
ATOM 1959 O O . ALA A 1 255 ? 5.958 2.638 7.905 1.00 95.75 255 ALA A O 1
ATOM 1960 N N . LEU A 1 256 ? 6.209 3.812 9.802 1.00 94.50 256 LEU A N 1
ATOM 1961 C CA . LEU A 1 256 ? 7.579 4.235 9.522 1.00 94.50 256 LEU A CA 1
ATOM 1962 C C . LEU A 1 256 ? 8.541 3.049 9.464 1.00 94.50 256 LEU A C 1
ATOM 1964 O O . LEU A 1 256 ? 9.400 3.027 8.588 1.00 94.50 256 LEU A O 1
ATOM 1968 N N . ALA A 1 257 ? 8.389 2.050 10.337 1.00 93.94 257 ALA A N 1
ATOM 1969 C CA . ALA A 1 257 ? 9.216 0.847 10.306 1.00 93.94 257 ALA A CA 1
ATOM 1970 C C . ALA A 1 257 ? 9.082 0.108 8.965 1.00 93.94 257 ALA A C 1
ATOM 1972 O O . ALA A 1 257 ? 10.095 -0.212 8.344 1.00 93.94 257 ALA A O 1
ATOM 1973 N N . VAL A 1 258 ? 7.850 -0.088 8.481 1.00 93.62 258 VAL A N 1
ATOM 1974 C CA . VAL A 1 258 ? 7.566 -0.749 7.195 1.00 93.62 258 VAL A CA 1
ATOM 1975 C C . VAL A 1 258 ? 7.965 0.108 5.992 1.00 93.62 258 VAL A C 1
ATOM 1977 O O . VAL A 1 258 ? 8.473 -0.421 5.007 1.00 93.62 258 VAL A O 1
ATOM 1980 N N . PHE A 1 259 ? 7.772 1.425 6.067 1.00 91.06 259 PHE A N 1
ATOM 1981 C CA . PHE A 1 259 ? 8.126 2.366 5.003 1.00 91.06 259 PHE A CA 1
ATOM 1982 C C . PHE A 1 259 ? 9.644 2.595 4.889 1.00 91.06 259 PHE A C 1
ATOM 1984 O O . PHE A 1 259 ? 10.157 2.853 3.798 1.00 91.06 259 PHE A O 1
ATOM 1991 N N . SER A 1 260 ? 10.379 2.484 6.002 1.00 88.25 260 SER A N 1
ATOM 1992 C CA . SER A 1 260 ? 11.798 2.843 6.086 1.00 88.25 260 SER A CA 1
ATOM 1993 C C . SER A 1 260 ? 12.715 2.168 5.058 1.00 88.25 260 SER A C 1
ATOM 1995 O O . SER A 1 260 ? 13.588 2.873 4.554 1.00 88.25 260 SER A O 1
ATOM 1997 N N . PRO A 1 261 ? 12.552 0.888 4.657 1.00 84.94 261 PRO A N 1
ATOM 1998 C CA . PRO A 1 261 ? 13.433 0.279 3.660 1.00 84.94 261 PRO A CA 1
ATOM 1999 C C . PRO A 1 261 ? 13.244 0.894 2.267 1.00 84.94 261 PRO A C 1
ATOM 2001 O O . PRO A 1 261 ? 14.219 1.152 1.555 1.00 84.94 261 PRO A O 1
ATOM 2004 N N . TRP A 1 262 ? 11.997 1.197 1.888 1.00 80.12 262 TRP A N 1
ATOM 2005 C CA . TRP A 1 262 ? 11.716 1.923 0.650 1.00 80.12 262 TRP A CA 1
ATOM 2006 C C . TRP A 1 262 ? 12.238 3.362 0.740 1.00 80.12 262 TRP A C 1
ATOM 2008 O O . TRP A 1 262 ? 12.906 3.840 -0.172 1.00 80.12 262 TRP A O 1
ATOM 2018 N N . ALA A 1 263 ? 12.033 4.048 1.866 1.00 81.94 263 ALA A N 1
ATOM 2019 C CA . ALA A 1 263 ? 12.552 5.401 2.051 1.00 81.94 263 ALA A CA 1
ATOM 2020 C C . ALA A 1 263 ? 14.089 5.451 2.002 1.00 81.94 263 ALA A C 1
ATOM 2022 O O . ALA A 1 263 ? 14.651 6.336 1.368 1.00 81.94 263 ALA A O 1
ATOM 2023 N N . ALA A 1 264 ? 14.776 4.491 2.626 1.00 79.38 264 ALA A N 1
ATOM 2024 C CA . ALA A 1 264 ? 16.234 4.416 2.668 1.00 79.38 264 ALA A CA 1
ATOM 2025 C C . ALA A 1 264 ? 16.839 4.154 1.284 1.00 79.38 264 ALA A C 1
ATOM 2027 O O . ALA A 1 264 ? 17.827 4.788 0.916 1.00 79.38 264 ALA A O 1
ATOM 2028 N N . THR A 1 265 ? 16.222 3.269 0.495 1.00 67.69 265 THR A N 1
ATOM 2029 C CA . THR A 1 265 ? 16.634 3.050 -0.900 1.00 67.69 265 THR A CA 1
ATOM 2030 C C . THR A 1 265 ? 16.422 4.315 -1.738 1.00 67.69 265 THR A C 1
ATOM 2032 O O . THR A 1 265 ? 17.326 4.749 -2.448 1.00 67.69 265 THR A O 1
ATOM 2035 N N . ASN A 1 266 ? 15.285 4.994 -1.593 1.00 69.88 266 ASN A N 1
ATOM 2036 C CA . ASN A 1 266 ? 15.002 6.217 -2.350 1.00 69.88 266 ASN A CA 1
ATOM 2037 C C . ASN A 1 266 ? 15.767 7.458 -1.843 1.00 69.88 266 ASN A C 1
ATOM 2039 O O . ASN A 1 266 ? 16.002 8.387 -2.611 1.00 69.88 266 ASN A O 1
ATOM 2043 N N . ALA A 1 267 ? 16.250 7.477 -0.599 1.00 68.25 267 ALA A N 1
ATOM 2044 C CA . ALA A 1 267 ? 17.056 8.577 -0.059 1.00 68.25 267 ALA A CA 1
ATOM 2045 C C . ALA A 1 267 ? 18.409 8.745 -0.776 1.00 68.25 267 ALA A C 1
ATOM 2047 O O . ALA A 1 267 ? 18.983 9.832 -0.759 1.00 68.25 267 ALA A O 1
ATOM 2048 N N . ALA A 1 268 ? 18.908 7.694 -1.436 1.00 65.88 268 ALA A N 1
ATOM 2049 C CA . ALA A 1 268 ? 20.114 7.743 -2.259 1.00 65.88 268 ALA A CA 1
ATOM 2050 C C . ALA A 1 268 ? 19.854 8.211 -3.710 1.00 65.88 268 ALA A C 1
ATOM 2052 O O . ALA A 1 268 ? 20.808 8.373 -4.475 1.00 65.88 268 ALA A O 1
ATOM 2053 N N . LEU A 1 269 ? 18.599 8.492 -4.097 1.00 65.62 269 LEU A N 1
ATOM 2054 C CA . LEU A 1 269 ? 18.256 9.022 -5.426 1.00 65.62 269 LEU A CA 1
ATOM 2055 C C . LEU A 1 269 ? 19.015 10.304 -5.812 1.00 65.62 269 LEU A C 1
ATOM 2057 O O . LEU A 1 269 ? 19.481 10.352 -6.949 1.00 65.62 269 LEU A O 1
ATOM 2061 N N . PRO A 1 270 ? 19.231 11.308 -4.932 1.00 63.56 270 PRO A N 1
ATOM 2062 C CA . PRO A 1 270 ? 20.024 12.489 -5.280 1.00 63.56 270 PRO A CA 1
ATOM 2063 C C . PRO A 1 270 ? 21.429 12.135 -5.769 1.00 63.56 270 PRO A C 1
ATOM 2065 O O . PRO A 1 270 ? 21.902 12.683 -6.761 1.00 63.56 270 PRO A O 1
ATOM 2068 N N . LEU A 1 271 ? 22.083 11.180 -5.097 1.00 65.44 271 LEU A N 1
ATOM 2069 C CA . LEU A 1 271 ? 23.408 10.699 -5.485 1.00 65.44 271 LEU A CA 1
ATOM 2070 C C . LEU A 1 271 ? 23.340 9.993 -6.844 1.00 65.44 271 LEU A C 1
ATOM 2072 O O . LEU A 1 271 ? 24.202 10.200 -7.691 1.00 65.44 271 LEU A O 1
ATOM 2076 N N . LYS A 1 272 ? 22.285 9.213 -7.093 1.00 62.72 272 LYS A N 1
ATOM 2077 C CA . LYS A 1 272 ? 22.086 8.502 -8.360 1.00 62.72 272 LYS A CA 1
ATOM 2078 C C . LYS A 1 272 ? 21.875 9.451 -9.550 1.00 62.72 272 LYS A C 1
ATOM 2080 O O . LYS A 1 272 ? 22.489 9.241 -10.590 1.00 62.72 272 LYS A O 1
ATOM 2085 N N . ILE A 1 273 ? 21.080 10.512 -9.394 1.00 66.25 273 ILE A N 1
ATOM 2086 C CA . ILE A 1 273 ? 20.858 11.540 -10.436 1.00 66.25 273 ILE A CA 1
ATOM 2087 C C . ILE A 1 273 ? 22.168 12.250 -10.792 1.00 66.25 273 ILE A C 1
ATOM 2089 O O . ILE A 1 273 ? 22.421 12.589 -11.942 1.00 66.25 273 ILE A O 1
ATOM 2093 N N . VAL A 1 274 ? 23.018 12.455 -9.789 1.00 66.81 274 VAL A N 1
ATOM 2094 C CA . VAL A 1 274 ? 24.313 13.112 -9.941 1.00 66.81 274 VAL A CA 1
ATOM 2095 C C . VAL A 1 274 ? 25.358 12.224 -10.625 1.00 66.81 274 VAL A C 1
ATOM 2097 O O . VAL A 1 274 ? 26.101 12.702 -11.476 1.00 66.81 274 VAL A O 1
ATOM 2100 N N . PHE A 1 275 ? 25.458 10.949 -10.240 1.00 62.88 275 PHE A N 1
ATOM 2101 C CA . PHE A 1 275 ? 26.537 10.066 -10.706 1.00 62.88 275 PHE A CA 1
ATOM 2102 C C . PHE A 1 275 ? 26.156 9.181 -11.898 1.00 62.88 275 PHE A C 1
ATOM 2104 O O . PHE A 1 275 ? 27.042 8.675 -12.578 1.00 62.88 275 PHE A O 1
ATOM 2111 N N . THR A 1 276 ? 24.861 8.957 -12.131 1.00 58.53 276 THR A N 1
ATOM 2112 C CA . THR A 1 276 ? 24.355 8.007 -13.142 1.00 58.53 276 THR A CA 1
ATOM 2113 C C . THR A 1 276 ? 23.182 8.550 -13.965 1.00 58.53 276 THR A C 1
ATOM 2115 O O . THR A 1 276 ? 22.526 7.771 -14.653 1.00 58.53 276 THR A O 1
ATOM 2118 N N . GLY A 1 277 ? 22.883 9.854 -13.879 1.00 58.22 277 GLY A N 1
ATOM 2119 C CA . GLY A 1 277 ? 21.902 10.492 -14.760 1.00 58.22 277 GLY A CA 1
ATOM 2120 C C . GLY A 1 277 ? 22.342 10.350 -16.217 1.00 58.22 277 GLY A C 1
ATOM 2121 O O . GLY A 1 277 ? 23.506 10.596 -16.529 1.00 58.22 277 GLY A O 1
ATOM 2122 N N . ALA A 1 278 ? 21.435 9.903 -17.077 1.00 54.69 278 ALA A N 1
ATOM 2123 C CA . ALA A 1 278 ? 21.641 9.747 -18.512 1.00 54.69 278 ALA A CA 1
ATOM 2124 C C . ALA A 1 278 ? 20.332 10.110 -19.219 1.00 54.69 278 ALA A C 1
ATOM 2126 O O . ALA A 1 278 ? 19.256 9.776 -18.718 1.00 54.69 278 ALA A O 1
ATOM 2127 N N . ASP A 1 279 ? 20.426 10.792 -20.358 1.00 49.00 279 ASP A N 1
ATOM 2128 C CA . ASP A 1 279 ? 19.273 11.196 -21.167 1.00 49.00 279 ASP A CA 1
ATOM 2129 C C . ASP A 1 279 ? 18.751 9.984 -21.965 1.00 49.00 279 ASP A C 1
ATOM 2131 O O . ASP A 1 279 ? 19.077 9.800 -23.135 1.00 49.00 279 ASP A O 1
ATOM 2135 N N . ASP A 1 280 ? 17.981 9.105 -21.318 1.00 45.16 280 ASP A N 1
ATOM 2136 C CA . ASP A 1 280 ? 17.251 8.015 -21.978 1.00 45.16 280 ASP A CA 1
ATOM 2137 C C . ASP A 1 280 ? 15.825 7.926 -21.399 1.00 45.16 280 ASP A C 1
ATOM 2139 O O . ASP A 1 280 ? 15.667 7.624 -20.208 1.00 45.16 280 ASP A O 1
ATOM 2143 N N . PRO A 1 281 ? 14.771 8.157 -22.209 1.00 43.84 281 PRO A N 1
ATOM 2144 C CA . PRO A 1 281 ? 13.396 8.304 -21.731 1.00 43.84 281 PRO A CA 1
ATOM 2145 C C . PRO A 1 281 ? 12.800 7.059 -21.054 1.00 43.84 281 PRO A C 1
ATOM 2147 O O . PRO A 1 281 ? 11.773 7.181 -20.386 1.00 43.84 281 PRO A O 1
ATOM 2150 N N . ALA A 1 282 ? 13.402 5.871 -21.202 1.00 43.59 282 ALA A N 1
ATOM 2151 C CA . ALA A 1 282 ? 12.787 4.615 -20.755 1.00 43.59 282 ALA A CA 1
ATOM 2152 C C . ALA A 1 282 ? 13.522 3.878 -19.618 1.00 43.59 282 ALA A C 1
ATOM 2154 O O . ALA A 1 282 ? 12.932 2.994 -18.992 1.00 43.59 282 ALA A O 1
ATOM 2155 N N . ARG A 1 283 ? 14.791 4.200 -19.322 1.00 41.84 283 ARG A N 1
ATOM 2156 C CA . ARG A 1 283 ? 15.610 3.393 -18.387 1.00 41.84 283 ARG A CA 1
ATOM 2157 C C . ARG A 1 283 ? 16.397 4.170 -17.335 1.00 41.84 283 ARG A C 1
ATOM 2159 O O . ARG A 1 283 ? 16.799 3.561 -16.340 1.00 41.84 283 ARG A O 1
ATOM 2166 N N . TYR A 1 284 ? 16.585 5.476 -17.512 1.00 46.09 284 TYR A N 1
ATOM 2167 C CA . TYR A 1 284 ? 17.396 6.309 -16.627 1.00 46.09 284 TYR A CA 1
ATOM 2168 C C . TYR A 1 284 ? 16.629 7.562 -16.187 1.00 46.09 284 TYR A C 1
ATOM 2170 O O . TYR A 1 284 ? 15.628 7.953 -16.781 1.00 46.09 284 TYR A O 1
ATOM 2178 N N . LEU A 1 285 ? 17.061 8.154 -15.072 1.00 49.91 285 LEU A N 1
ATOM 2179 C CA . LEU A 1 285 ? 16.571 9.462 -14.645 1.00 49.91 285 LEU A CA 1
ATOM 2180 C C . LEU A 1 285 ? 17.079 10.482 -15.668 1.00 49.91 285 LEU A C 1
ATOM 2182 O O . LEU A 1 285 ? 18.276 10.757 -15.707 1.00 49.91 285 LEU A O 1
ATOM 2186 N N . ASP A 1 286 ? 16.158 10.968 -16.496 1.00 47.31 286 ASP A N 1
ATOM 2187 C CA . ASP A 1 286 ? 16.372 11.936 -17.575 1.00 47.31 286 ASP A CA 1
ATOM 2188 C C . ASP A 1 286 ? 17.090 13.169 -17.006 1.00 47.31 286 ASP A C 1
ATOM 2190 O O . ASP A 1 286 ? 16.514 13.790 -16.113 1.00 47.31 286 ASP A O 1
ATOM 2194 N N . GLY A 1 287 ? 18.307 13.492 -17.472 1.00 56.84 287 GLY A N 1
ATOM 2195 C CA . GLY A 1 287 ? 19.202 14.598 -17.075 1.00 56.84 287 GLY A CA 1
ATOM 2196 C C . GLY A 1 287 ? 20.100 14.412 -15.831 1.00 56.84 287 GLY A C 1
ATOM 2197 O O . GLY A 1 287 ? 19.667 13.993 -14.755 1.00 56.84 287 GLY A O 1
ATOM 2198 N N . ALA A 1 288 ? 21.376 14.800 -15.962 1.00 61.28 288 ALA A N 1
ATOM 2199 C CA . ALA A 1 288 ? 22.381 14.756 -14.893 1.00 61.28 288 ALA A CA 1
ATOM 2200 C C . ALA A 1 288 ? 22.487 16.070 -14.091 1.00 61.28 288 ALA A C 1
ATOM 2202 O O . ALA A 1 288 ? 22.531 17.171 -14.644 1.00 61.28 288 ALA A O 1
ATOM 2203 N N . LEU A 1 289 ? 22.593 15.957 -12.762 1.00 68.75 289 LEU A N 1
ATOM 2204 C CA . LEU A 1 289 ? 22.907 17.088 -11.879 1.00 68.75 289 LEU A CA 1
ATOM 2205 C C . LEU A 1 289 ? 24.415 17.182 -11.618 1.00 68.75 289 LEU A C 1
ATOM 2207 O O . LEU A 1 289 ? 25.093 16.171 -11.466 1.00 68.75 289 LEU A O 1
ATOM 2211 N N . ASN A 1 290 ? 24.932 18.406 -11.482 1.00 74.56 290 ASN A N 1
ATOM 2212 C CA . ASN A 1 290 ? 26.354 18.635 -11.222 1.00 74.56 290 ASN A CA 1
ATOM 2213 C C . ASN A 1 290 ? 26.780 18.013 -9.869 1.00 74.56 290 ASN A C 1
ATOM 2215 O O . ASN A 1 290 ? 26.271 18.447 -8.826 1.00 74.56 290 ASN A O 1
ATOM 2219 N N . PRO A 1 291 ? 27.757 17.080 -9.837 1.00 76.25 291 PRO A N 1
ATOM 2220 C CA . PRO A 1 291 ? 28.202 16.424 -8.605 1.00 76.25 291 PRO A CA 1
ATOM 2221 C C . PRO A 1 291 ? 28.711 17.349 -7.510 1.00 76.25 291 PRO A C 1
ATOM 2223 O O . PRO A 1 291 ? 28.648 17.017 -6.321 1.00 76.25 291 PRO A O 1
ATOM 2226 N N . LEU A 1 292 ? 29.147 18.546 -7.897 1.00 79.12 292 LEU A N 1
ATOM 2227 C CA . LEU A 1 292 ? 29.526 19.595 -6.969 1.00 79.12 292 LEU A CA 1
ATOM 2228 C C . LEU A 1 292 ? 28.390 19.946 -5.997 1.00 79.12 292 LEU A C 1
ATOM 2230 O O . LEU A 1 292 ? 28.663 20.143 -4.813 1.00 79.12 292 LEU A O 1
ATOM 2234 N N . LEU A 1 293 ? 27.133 19.958 -6.460 1.00 76.44 293 LEU A N 1
ATOM 2235 C CA . LEU A 1 293 ? 25.963 20.378 -5.676 1.00 76.44 293 LEU A CA 1
ATOM 2236 C C . LEU A 1 293 ? 25.769 19.548 -4.403 1.00 76.44 293 LEU A C 1
ATOM 2238 O O . LEU A 1 293 ? 25.344 20.092 -3.387 1.00 76.44 293 LEU A O 1
ATOM 2242 N N . ILE A 1 294 ? 26.103 18.255 -4.441 1.00 79.12 294 ILE A N 1
ATOM 2243 C CA . ILE A 1 294 ? 25.980 17.361 -3.284 1.00 79.12 294 ILE A CA 1
ATOM 2244 C C . ILE A 1 294 ? 27.291 17.292 -2.506 1.00 79.12 294 ILE A C 1
ATOM 2246 O O . ILE A 1 294 ? 27.276 17.407 -1.280 1.00 79.12 294 ILE A O 1
ATOM 2250 N N . LEU A 1 295 ? 28.425 17.144 -3.202 1.00 81.44 295 LEU A N 1
ATOM 2251 C CA . LEU A 1 295 ? 29.729 16.934 -2.569 1.00 81.44 295 LEU A CA 1
ATOM 2252 C C . LEU A 1 295 ? 30.069 18.046 -1.574 1.00 81.44 295 LEU A C 1
ATOM 2254 O O . LEU A 1 295 ? 30.576 17.777 -0.492 1.00 81.44 295 LEU A O 1
ATOM 2258 N N . PHE A 1 296 ? 29.769 19.293 -1.923 1.00 81.12 296 PHE A N 1
ATOM 2259 C CA . PHE A 1 296 ? 30.133 20.453 -1.117 1.00 81.12 296 PHE A CA 1
ATOM 2260 C C . PHE A 1 296 ? 29.044 20.872 -0.116 1.00 81.12 296 PHE A C 1
ATOM 2262 O O . PHE A 1 296 ? 29.332 21.600 0.837 1.00 81.12 296 PHE A O 1
ATOM 2269 N N . LEU A 1 297 ? 27.815 20.367 -0.247 1.00 82.81 297 LEU A N 1
ATOM 2270 C CA . LEU A 1 297 ? 26.658 20.771 0.562 1.00 82.81 297 LEU A CA 1
ATOM 2271 C C . LEU A 1 297 ? 26.894 20.776 2.092 1.00 82.81 297 LEU A C 1
ATOM 2273 O O . LEU A 1 297 ? 26.485 21.747 2.739 1.00 82.81 297 LEU A O 1
ATOM 2277 N N . PRO A 1 298 ? 27.607 19.801 2.706 1.00 83.88 298 PRO A N 1
ATOM 2278 C CA . PRO A 1 298 ? 27.866 19.806 4.153 1.00 83.88 298 PRO A CA 1
ATOM 2279 C C . PRO A 1 298 ? 28.630 21.043 4.658 1.00 83.88 298 PRO A C 1
ATOM 2281 O O . PRO A 1 298 ? 28.531 21.416 5.831 1.00 83.88 298 PRO A O 1
ATOM 2284 N N . TRP A 1 299 ? 29.394 21.710 3.788 1.00 84.12 299 TRP A N 1
ATOM 2285 C CA . TRP A 1 299 ? 30.165 22.903 4.137 1.00 84.12 299 TRP A CA 1
ATOM 2286 C C . TRP A 1 299 ? 29.398 24.210 3.928 1.00 84.12 299 TRP A C 1
ATOM 2288 O O . TRP A 1 299 ? 29.855 25.246 4.415 1.00 84.12 299 TRP A O 1
ATOM 2298 N N . ALA A 1 300 ? 28.220 24.190 3.296 1.00 83.00 300 ALA A N 1
ATOM 2299 C CA . ALA A 1 300 ? 27.419 25.389 3.037 1.00 83.00 300 ALA A CA 1
ATOM 2300 C C . ALA A 1 300 ? 26.957 26.077 4.337 1.00 83.00 300 ALA A C 1
ATOM 2302 O O . ALA A 1 300 ? 26.995 27.303 4.455 1.00 83.00 300 ALA A O 1
ATOM 2303 N N . PHE A 1 301 ? 26.601 25.291 5.361 1.00 80.88 301 PHE A N 1
ATOM 2304 C CA . PHE A 1 301 ? 25.990 25.770 6.612 1.00 80.88 301 PHE A CA 1
ATOM 2305 C C . PHE A 1 301 ? 26.962 26.369 7.634 1.00 80.88 301 PHE A C 1
ATOM 2307 O O . PHE A 1 301 ? 26.548 26.753 8.729 1.00 80.88 301 PHE A O 1
ATOM 2314 N N . LYS A 1 302 ? 28.252 26.467 7.304 1.00 77.88 302 LYS A N 1
ATOM 2315 C CA . LYS A 1 302 ? 29.255 27.110 8.163 1.00 77.88 302 LYS A CA 1
ATOM 2316 C C . LYS A 1 302 ? 29.303 28.627 7.881 1.00 77.88 302 LYS A C 1
ATOM 2318 O O . LYS A 1 302 ? 28.958 29.075 6.785 1.00 77.88 302 LYS A O 1
ATOM 2323 N N . GLY A 1 303 ? 29.710 29.434 8.865 1.00 72.19 303 GLY A N 1
ATOM 2324 C CA . GLY A 1 303 ? 29.894 30.890 8.714 1.00 72.19 303 GLY A CA 1
ATOM 2325 C C . GLY A 1 303 ? 28.637 31.750 8.942 1.00 72.19 303 GLY A C 1
ATOM 2326 O O . GLY A 1 303 ? 27.657 31.298 9.528 1.00 72.19 303 GLY A O 1
ATOM 2327 N N . LYS A 1 304 ? 28.683 33.018 8.503 1.00 72.25 304 LYS A N 1
ATOM 2328 C CA . LYS A 1 304 ? 27.599 34.013 8.673 1.00 72.25 304 LYS A CA 1
ATOM 2329 C C . LYS A 1 304 ? 26.370 33.690 7.792 1.00 72.25 304 LYS A C 1
ATOM 2331 O O . LYS A 1 304 ? 26.469 32.872 6.873 1.00 72.25 304 LYS A O 1
ATOM 2336 N N . ARG A 1 305 ? 25.229 34.346 8.074 1.00 76.19 305 ARG A N 1
ATOM 2337 C CA . ARG A 1 305 ? 23.928 34.221 7.365 1.00 76.19 305 ARG A CA 1
ATOM 2338 C C . ARG A 1 305 ? 23.322 32.808 7.381 1.00 76.19 305 ARG A C 1
ATOM 2340 O O . ARG A 1 305 ? 22.956 32.248 6.352 1.00 76.19 305 ARG A O 1
ATOM 2347 N N . ARG A 1 306 ? 23.242 32.206 8.572 1.00 77.31 306 ARG A N 1
ATOM 2348 C CA . ARG A 1 306 ? 22.737 30.835 8.769 1.00 77.31 306 ARG A CA 1
ATOM 2349 C C . ARG A 1 306 ? 21.260 30.674 8.388 1.00 77.31 306 ARG A C 1
ATOM 2351 O O . ARG A 1 306 ? 20.910 29.639 7.834 1.00 77.31 306 ARG A O 1
ATOM 2358 N N . GLU A 1 307 ? 20.427 31.680 8.652 1.00 77.94 307 GLU A N 1
ATOM 2359 C CA . GLU A 1 307 ? 18.987 31.613 8.363 1.00 77.94 307 GLU A CA 1
ATOM 2360 C C . GLU A 1 307 ? 18.689 31.627 6.857 1.00 77.94 307 GLU A C 1
ATOM 2362 O O . GLU A 1 307 ? 17.956 30.767 6.385 1.00 77.94 307 GLU A O 1
ATOM 2367 N N . GLU A 1 308 ? 19.342 32.487 6.066 1.00 82.50 308 GLU A N 1
ATOM 2368 C CA . GLU A 1 308 ? 19.209 32.483 4.595 1.00 82.50 308 GLU A CA 1
ATOM 2369 C C . GLU A 1 308 ? 19.579 31.117 3.995 1.00 82.50 308 GLU A C 1
ATOM 2371 O O . GLU A 1 308 ? 18.861 30.565 3.165 1.00 82.50 308 GLU A O 1
ATOM 2376 N N . LYS A 1 309 ? 20.670 30.511 4.477 1.00 83.06 309 LYS A N 1
ATOM 2377 C CA . LYS A 1 309 ? 21.116 29.179 4.039 1.00 83.06 309 LYS A CA 1
ATOM 2378 C C . LYS A 1 309 ? 20.123 28.079 4.414 1.00 83.06 309 LYS A C 1
ATOM 2380 O O . LYS A 1 309 ? 19.932 27.144 3.642 1.00 83.06 309 LYS A O 1
ATOM 2385 N N . ARG A 1 310 ? 19.481 28.185 5.584 1.00 82.19 310 ARG A N 1
ATOM 2386 C CA . ARG A 1 310 ? 18.392 27.285 5.993 1.00 82.19 310 ARG A CA 1
ATOM 2387 C C . ARG A 1 310 ? 17.170 27.447 5.098 1.00 82.19 310 ARG A C 1
ATOM 2389 O O . ARG A 1 310 ? 16.574 26.436 4.756 1.00 82.19 310 ARG A O 1
ATOM 2396 N N . ILE A 1 311 ? 16.838 28.672 4.688 1.00 83.69 311 ILE A N 1
ATOM 2397 C CA . ILE A 1 311 ? 15.728 28.943 3.766 1.00 83.69 311 ILE A CA 1
ATOM 2398 C C . ILE A 1 311 ? 16.017 28.334 2.391 1.00 83.69 311 ILE A C 1
ATOM 2400 O O . ILE A 1 311 ? 15.188 27.587 1.884 1.00 83.69 311 ILE A O 1
ATOM 2404 N N . PHE A 1 312 ? 17.202 28.563 1.814 1.00 82.56 312 PHE A N 1
ATOM 2405 C CA . PHE A 1 312 ? 17.568 27.971 0.520 1.00 82.56 312 PHE A CA 1
ATOM 2406 C C . PHE A 1 312 ? 17.604 26.444 0.562 1.00 82.56 312 PHE A C 1
ATOM 2408 O O . PHE A 1 312 ? 17.121 25.790 -0.359 1.00 82.56 312 PHE A O 1
ATOM 2415 N N . PHE A 1 313 ? 18.131 25.867 1.643 1.00 83.56 313 PHE A N 1
ATOM 2416 C CA . PHE A 1 313 ? 18.126 24.420 1.818 1.00 83.56 313 PHE A CA 1
ATOM 2417 C C . PHE A 1 313 ? 16.718 23.873 2.016 1.00 83.56 313 PHE A C 1
ATOM 2419 O O . PHE A 1 313 ? 16.365 22.887 1.386 1.00 83.56 313 PHE A O 1
ATOM 2426 N N . GLY A 1 314 ? 15.909 24.524 2.852 1.00 82.00 314 GLY A N 1
ATOM 2427 C CA . GLY A 1 314 ? 14.516 24.158 3.073 1.00 82.00 314 GLY A CA 1
ATOM 2428 C C . GLY A 1 314 ? 13.710 24.217 1.781 1.00 82.00 314 GLY A C 1
ATOM 2429 O O . GLY A 1 314 ? 12.947 23.302 1.511 1.00 82.00 314 GLY A O 1
ATOM 2430 N N . PHE A 1 315 ? 13.943 25.228 0.944 1.00 82.50 315 PHE A N 1
ATOM 2431 C CA . PHE A 1 315 ? 13.322 25.351 -0.371 1.00 82.50 315 PHE A CA 1
ATOM 2432 C C . PHE A 1 315 ? 13.762 24.232 -1.325 1.00 82.50 315 PHE A C 1
ATOM 2434 O O . PHE A 1 315 ? 12.916 23.553 -1.901 1.00 82.50 315 PHE A O 1
ATOM 2441 N N . ALA A 1 316 ? 15.072 23.995 -1.466 1.00 81.00 316 ALA A N 1
ATOM 2442 C CA . ALA A 1 316 ? 15.594 22.932 -2.326 1.00 81.00 316 ALA A CA 1
ATOM 2443 C C . ALA A 1 316 ? 15.125 21.541 -1.869 1.00 81.00 316 ALA A C 1
ATOM 2445 O O . ALA A 1 316 ? 14.739 20.713 -2.690 1.00 81.00 316 ALA A O 1
ATOM 2446 N N . LEU A 1 317 ? 15.110 21.306 -0.554 1.00 81.44 317 LEU A N 1
ATOM 2447 C CA . LEU A 1 317 ? 14.619 20.077 0.055 1.00 81.44 317 LEU A CA 1
ATOM 2448 C C . LEU A 1 317 ? 13.112 19.921 -0.149 1.00 81.44 317 LEU A C 1
ATOM 2450 O O . LEU A 1 317 ? 12.673 18.844 -0.529 1.00 81.44 317 LEU A O 1
ATOM 2454 N N . ALA A 1 318 ? 12.320 20.974 0.059 1.00 74.12 318 ALA A N 1
ATOM 2455 C CA . ALA A 1 318 ? 10.877 20.937 -0.153 1.00 74.12 318 ALA A CA 1
ATOM 2456 C C . ALA A 1 318 ? 10.533 20.638 -1.613 1.00 74.12 318 ALA A C 1
ATOM 2458 O O . ALA A 1 318 ? 9.637 19.841 -1.863 1.00 74.12 318 ALA A O 1
ATOM 2459 N N . TYR A 1 319 ? 11.262 21.219 -2.569 1.00 70.69 319 TYR A N 1
ATOM 2460 C CA . TYR A 1 319 ? 11.038 20.966 -3.990 1.00 70.69 319 TYR A CA 1
ATOM 2461 C C . TYR A 1 319 ? 11.516 19.572 -4.415 1.00 70.69 319 TYR A C 1
ATOM 2463 O O . TYR A 1 319 ? 10.844 18.900 -5.186 1.00 70.69 319 TYR A O 1
ATOM 2471 N N . PHE A 1 320 ? 12.626 19.086 -3.854 1.00 71.56 320 PHE A N 1
ATOM 2472 C CA . PHE A 1 320 ? 13.066 17.703 -4.042 1.00 71.56 320 PHE A CA 1
ATOM 2473 C C . PHE A 1 320 ? 12.046 16.698 -3.485 1.00 71.56 320 PHE A C 1
ATOM 2475 O O . PHE A 1 320 ? 11.689 15.734 -4.158 1.00 71.56 320 PHE A O 1
ATOM 2482 N N . LEU A 1 321 ? 11.531 16.945 -2.277 1.00 69.94 321 LEU A N 1
ATOM 2483 C CA . LEU A 1 321 ? 10.450 16.156 -1.695 1.00 69.94 321 LEU A CA 1
ATOM 2484 C C . LEU A 1 321 ? 9.191 16.257 -2.560 1.00 69.94 321 LEU A C 1
ATOM 2486 O O . LEU A 1 321 ? 8.594 15.232 -2.852 1.00 69.94 321 LEU A O 1
ATOM 2490 N N . LEU A 1 322 ? 8.822 17.449 -3.035 1.00 66.50 322 LEU A N 1
ATOM 2491 C CA . LEU A 1 322 ? 7.691 17.647 -3.942 1.00 66.50 322 LEU A CA 1
ATOM 2492 C C . LEU A 1 322 ? 7.850 16.840 -5.237 1.00 66.50 322 LEU A C 1
ATOM 2494 O O . LEU A 1 322 ? 6.898 16.209 -5.674 1.00 66.50 322 LEU A O 1
ATOM 2498 N N . ALA A 1 323 ? 9.043 16.815 -5.826 1.00 63.91 323 ALA A N 1
ATOM 2499 C CA . ALA A 1 323 ? 9.324 16.033 -7.023 1.00 63.91 323 ALA A CA 1
ATOM 2500 C C . ALA A 1 323 ? 9.205 14.520 -6.744 1.00 63.91 323 ALA A C 1
ATOM 2502 O O . ALA A 1 323 ? 8.625 13.790 -7.547 1.00 63.91 323 ALA A O 1
ATOM 2503 N N . LEU A 1 324 ? 9.649 14.045 -5.570 1.00 60.69 324 LEU A N 1
ATOM 2504 C CA . LEU A 1 324 ? 9.347 12.680 -5.107 1.00 60.69 324 LEU A CA 1
ATOM 2505 C C . LEU A 1 324 ? 7.831 12.464 -4.934 1.00 60.69 324 LEU A C 1
ATOM 2507 O O . LEU A 1 324 ? 7.325 11.372 -5.200 1.00 60.69 324 LEU A O 1
ATOM 2511 N N . PHE A 1 325 ? 7.105 13.508 -4.521 1.00 56.59 325 PHE A N 1
ATOM 2512 C CA . PHE A 1 325 ? 5.652 13.521 -4.355 1.00 56.59 325 PHE A CA 1
ATOM 2513 C C . PHE A 1 325 ? 4.860 13.596 -5.677 1.00 56.59 325 PHE A C 1
ATOM 2515 O O . PHE A 1 325 ? 3.679 13.273 -5.696 1.00 56.59 325 PHE A O 1
ATOM 2522 N N . LEU A 1 326 ? 5.449 14.015 -6.794 1.00 57.22 326 LEU A N 1
ATOM 2523 C CA . LEU A 1 326 ? 4.726 14.133 -8.069 1.00 57.22 326 LEU A CA 1
ATOM 2524 C C . LEU A 1 326 ? 4.801 12.857 -8.919 1.00 57.22 326 LEU A C 1
ATOM 2526 O O . LEU A 1 326 ? 4.135 12.757 -9.943 1.00 57.22 326 LEU A O 1
ATOM 2530 N N . GLY A 1 327 ? 5.530 11.834 -8.463 1.00 52.69 327 GLY A N 1
ATOM 2531 C CA . GLY A 1 327 ? 5.453 10.475 -9.009 1.00 52.69 327 GLY A CA 1
ATOM 2532 C C . GLY A 1 327 ? 6.133 10.259 -10.364 1.00 52.69 327 GLY A C 1
ATOM 2533 O O . GLY A 1 327 ? 6.247 9.100 -10.761 1.00 52.69 327 GLY A O 1
ATOM 2534 N N . GLU A 1 328 ? 6.620 11.329 -10.997 1.00 51.75 328 GLU A N 1
ATOM 2535 C CA . GLU A 1 328 ? 7.503 11.359 -12.164 1.00 51.75 328 GLU A CA 1
ATOM 2536 C C . GLU A 1 328 ? 8.742 12.184 -11.788 1.00 51.75 328 GLU A C 1
ATOM 2538 O O . GLU A 1 328 ? 8.794 13.382 -12.029 1.00 51.75 328 GLU A O 1
ATOM 2543 N N . LEU A 1 329 ? 9.736 11.587 -11.122 1.00 51.38 329 LEU A N 1
ATOM 2544 C CA . LEU A 1 329 ? 10.969 12.318 -10.817 1.00 51.38 329 LEU A CA 1
ATOM 2545 C C . LEU A 1 329 ? 11.806 12.423 -12.101 1.00 51.38 329 LEU A C 1
ATOM 2547 O O . LEU A 1 329 ? 12.571 11.511 -12.403 1.00 51.38 329 LEU A O 1
ATOM 2551 N N . ARG A 1 330 ? 11.668 13.502 -12.874 1.00 51.97 330 ARG A N 1
ATOM 2552 C CA . ARG A 1 330 ? 12.591 13.823 -13.978 1.00 51.97 330 ARG A CA 1
ATOM 2553 C C . ARG A 1 330 ? 13.565 14.901 -13.501 1.00 51.97 330 ARG A C 1
ATOM 2555 O O . ARG A 1 330 ? 13.212 15.709 -12.643 1.00 51.97 330 ARG A O 1
ATOM 2562 N N . SER A 1 331 ? 14.786 14.983 -14.042 1.00 53.00 331 SER A N 1
ATOM 2563 C CA . SER A 1 331 ? 15.720 16.055 -13.626 1.00 53.00 331 SER A CA 1
ATOM 2564 C C . SER A 1 331 ? 15.153 17.457 -13.859 1.00 53.00 331 SER A C 1
ATOM 2566 O O . SER A 1 331 ? 15.453 18.379 -13.098 1.00 53.00 331 SER A O 1
ATOM 2568 N N . ARG A 1 332 ? 14.279 17.616 -14.864 1.00 54.06 332 ARG A N 1
ATOM 2569 C CA . ARG A 1 332 ? 13.578 18.876 -15.143 1.00 54.06 332 ARG A CA 1
ATOM 2570 C C . ARG A 1 332 ? 12.679 19.314 -13.985 1.00 54.06 332 ARG A C 1
ATOM 2572 O O . ARG A 1 332 ? 12.576 20.506 -13.721 1.00 54.06 332 ARG A O 1
ATOM 2579 N N . ASP A 1 333 ? 12.122 18.367 -13.236 1.00 56.62 333 ASP A N 1
ATOM 2580 C CA . ASP A 1 333 ? 11.286 18.631 -12.060 1.00 56.62 333 ASP A CA 1
ATOM 2581 C C . ASP A 1 333 ? 12.130 18.950 -10.822 1.00 56.62 333 ASP A C 1
ATOM 2583 O O . ASP A 1 333 ? 11.597 19.179 -9.745 1.00 56.62 333 ASP A O 1
ATOM 2587 N N . LEU A 1 334 ? 13.460 18.984 -10.948 1.00 64.00 334 LEU A N 1
ATOM 2588 C CA . LEU A 1 334 ? 14.374 19.499 -9.932 1.00 64.00 334 LEU A CA 1
ATOM 2589 C C . LEU A 1 334 ? 14.967 20.855 -10.323 1.00 64.00 334 LEU A C 1
ATOM 2591 O O . LEU A 1 334 ? 15.625 21.472 -9.487 1.00 64.00 334 LEU A O 1
ATOM 2595 N N . LEU A 1 335 ? 14.718 21.360 -11.541 1.00 67.00 335 LEU A N 1
ATOM 2596 C CA . LEU A 1 335 ? 15.268 22.635 -12.023 1.00 67.00 335 LEU A CA 1
ATOM 2597 C C . LEU A 1 335 ? 15.007 23.800 -11.055 1.00 67.00 335 LEU A C 1
ATOM 2599 O O . LEU A 1 335 ? 15.953 24.526 -10.760 1.00 67.00 335 LEU A O 1
ATOM 2603 N N . PRO A 1 336 ? 13.807 23.969 -10.473 1.00 72.88 336 PRO A N 1
ATOM 2604 C CA . PRO A 1 336 ? 13.577 25.013 -9.472 1.00 72.88 336 PRO A CA 1
ATOM 2605 C C . PRO A 1 336 ? 14.389 24.848 -8.179 1.00 72.88 336 PRO A C 1
ATOM 2607 O O . PRO A 1 336 ? 14.680 25.843 -7.519 1.00 72.88 336 PRO A O 1
ATOM 2610 N N . ALA A 1 337 ? 14.821 23.630 -7.829 1.00 73.50 337 ALA A N 1
ATOM 2611 C CA . ALA A 1 337 ? 15.736 23.385 -6.711 1.00 73.50 337 ALA A CA 1
ATOM 2612 C C . ALA A 1 337 ? 17.203 23.711 -7.053 1.00 73.50 337 ALA A C 1
ATOM 2614 O O . ALA A 1 337 ? 18.007 23.936 -6.146 1.00 73.50 337 ALA A O 1
ATOM 2615 N N . VAL A 1 338 ? 17.577 23.765 -8.337 1.00 71.00 338 VAL A N 1
ATOM 2616 C CA . VAL A 1 338 ? 18.971 23.965 -8.767 1.00 71.00 338 VAL A CA 1
ATOM 2617 C C . VAL A 1 338 ? 19.527 25.340 -8.365 1.00 71.00 338 VAL A C 1
ATOM 2619 O O . VAL A 1 338 ? 20.587 25.356 -7.738 1.00 71.00 338 VAL A O 1
ATOM 2622 N N . PRO A 1 339 ? 18.871 26.493 -8.626 1.00 73.38 339 PRO A N 1
ATOM 2623 C CA . PRO A 1 339 ? 19.399 27.800 -8.224 1.00 73.38 339 PRO A CA 1
ATOM 2624 C C . PRO A 1 339 ? 19.754 27.920 -6.728 1.00 73.38 339 PRO A C 1
ATOM 2626 O O . PRO A 1 339 ? 20.878 28.329 -6.424 1.00 73.38 339 PRO A O 1
ATOM 2629 N N . PRO A 1 340 ? 18.889 27.527 -5.767 1.00 68.12 340 PRO A N 1
ATOM 2630 C CA . PRO A 1 340 ? 19.261 27.561 -4.355 1.00 68.12 340 PRO A CA 1
ATOM 2631 C C . PRO A 1 340 ? 20.379 26.569 -4.005 1.00 68.12 340 PRO A C 1
ATOM 2633 O O . PRO A 1 340 ? 21.234 26.897 -3.180 1.00 68.12 340 PRO A O 1
ATOM 2636 N N . LEU A 1 341 ? 20.443 25.398 -4.652 1.00 73.25 341 LEU A N 1
ATOM 2637 C CA . LEU A 1 341 ? 21.559 24.460 -4.472 1.00 73.25 341 LEU A CA 1
ATOM 2638 C C . LEU A 1 341 ? 22.890 25.027 -4.990 1.00 73.25 341 LEU A C 1
ATOM 2640 O O . LEU A 1 341 ? 23.918 24.839 -4.341 1.00 73.25 341 LEU A O 1
ATOM 2644 N N . VAL A 1 342 ? 22.888 25.774 -6.099 1.00 79.12 342 VAL A N 1
ATOM 2645 C CA . VAL A 1 342 ? 24.079 26.467 -6.628 1.00 79.12 342 VAL A CA 1
ATOM 2646 C C . VAL A 1 342 ? 24.560 27.545 -5.653 1.00 79.12 342 VAL A C 1
ATOM 2648 O O . VAL A 1 342 ? 25.758 27.644 -5.385 1.00 79.12 342 VAL A O 1
ATOM 2651 N N . ILE A 1 343 ? 23.648 28.317 -5.056 1.00 72.06 343 ILE A N 1
ATOM 2652 C CA . ILE A 1 343 ? 23.997 29.314 -4.029 1.00 72.06 343 ILE A CA 1
ATOM 2653 C C . ILE A 1 343 ? 24.660 28.632 -2.822 1.00 72.06 343 ILE A C 1
ATOM 2655 O O . ILE A 1 343 ? 25.709 29.078 -2.345 1.00 72.06 343 ILE A O 1
ATOM 2659 N N . LEU A 1 344 ? 24.087 27.523 -2.341 1.00 73.44 344 LEU A N 1
ATOM 2660 C CA . LEU A 1 344 ? 24.657 26.741 -1.239 1.00 73.44 344 LEU A CA 1
ATOM 2661 C C . LEU A 1 344 ? 26.026 26.145 -1.597 1.00 73.44 344 LEU A C 1
ATOM 2663 O O . LEU A 1 344 ? 26.936 26.182 -0.766 1.00 73.44 344 LEU A O 1
ATOM 2667 N N . LEU A 1 345 ? 26.201 25.664 -2.831 1.00 80.19 345 LEU A N 1
ATOM 2668 C CA . LEU A 1 345 ? 27.478 25.183 -3.358 1.00 80.19 345 LEU A CA 1
ATOM 2669 C C . LEU A 1 345 ? 28.557 26.276 -3.318 1.00 80.19 345 LEU A C 1
ATOM 2671 O O . LEU A 1 345 ? 29.656 26.039 -2.815 1.00 80.19 345 LEU A O 1
ATOM 2675 N N . VAL A 1 346 ? 28.257 27.491 -3.780 1.00 82.00 346 VAL A N 1
ATOM 2676 C CA . VAL A 1 346 ? 29.223 28.604 -3.757 1.00 82.00 346 VAL A CA 1
ATOM 2677 C C . VAL A 1 346 ? 29.611 28.966 -2.319 1.00 82.00 346 VAL A C 1
ATOM 2679 O O . VAL A 1 346 ? 30.798 29.135 -2.021 1.00 82.00 346 VAL A O 1
ATOM 2682 N N . TYR A 1 347 ? 28.646 29.003 -1.391 1.00 78.19 347 TYR A N 1
ATOM 2683 C CA . TYR A 1 347 ? 28.942 29.188 0.035 1.00 78.19 347 TYR A CA 1
ATOM 2684 C C . TYR A 1 347 ? 29.835 28.082 0.598 1.00 78.19 347 TYR A C 1
ATOM 2686 O O . TYR A 1 347 ? 30.733 28.360 1.396 1.00 78.19 347 TYR A O 1
ATOM 2694 N N . ALA A 1 348 ? 29.605 26.834 0.196 1.00 76.94 348 ALA A N 1
ATOM 2695 C CA . ALA A 1 348 ? 30.418 25.710 0.622 1.00 76.94 348 ALA A CA 1
ATOM 2696 C C . ALA A 1 348 ? 31.865 25.805 0.125 1.00 76.94 348 ALA A C 1
ATOM 2698 O O . ALA A 1 348 ? 32.787 25.639 0.925 1.00 76.94 348 ALA A O 1
ATOM 2699 N N . ILE A 1 349 ? 32.069 26.133 -1.155 1.00 81.00 349 ILE A N 1
ATOM 2700 C CA . ILE A 1 349 ? 33.401 26.340 -1.741 1.00 81.00 349 ILE A CA 1
ATOM 2701 C C . ILE A 1 349 ? 34.135 27.456 -0.992 1.00 81.00 349 ILE A C 1
ATOM 2703 O O . ILE A 1 349 ? 35.272 27.262 -0.561 1.00 81.00 349 ILE A O 1
ATOM 2707 N N . HIS A 1 350 ? 33.472 28.592 -0.758 1.00 80.12 350 HIS A N 1
ATOM 2708 C CA . HIS A 1 350 ? 34.048 29.708 -0.008 1.00 80.12 350 HIS A CA 1
ATOM 2709 C C . HIS A 1 350 ? 34.456 29.298 1.417 1.00 80.12 350 HIS A C 1
ATOM 2711 O O . HIS A 1 350 ? 35.565 29.581 1.868 1.00 80.12 350 HIS A O 1
ATOM 2717 N N . ASN A 1 351 ? 33.592 28.563 2.120 1.00 84.00 351 ASN A N 1
ATOM 2718 C CA . ASN A 1 351 ? 33.866 28.098 3.478 1.00 84.00 351 ASN A CA 1
ATOM 2719 C C . ASN A 1 351 ? 35.027 27.098 3.566 1.00 84.00 351 ASN A C 1
ATOM 2721 O O . ASN A 1 351 ? 35.690 27.032 4.602 1.00 84.00 351 ASN A O 1
ATOM 2725 N N . ILE A 1 352 ? 35.246 26.297 2.524 1.00 83.31 352 ILE A N 1
ATOM 2726 C CA . ILE A 1 352 ? 36.369 25.358 2.438 1.00 83.31 352 ILE A CA 1
ATOM 2727 C C . ILE A 1 352 ? 37.656 26.087 2.073 1.00 83.31 352 ILE A C 1
ATOM 2729 O O . ILE A 1 352 ? 38.687 25.823 2.686 1.00 83.31 352 ILE A O 1
ATOM 2733 N N . TYR A 1 353 ? 37.592 27.032 1.133 1.00 83.94 353 TYR A N 1
ATOM 2734 C CA . TYR A 1 353 ? 38.724 27.871 0.750 1.00 83.94 353 TYR A CA 1
ATOM 2735 C C . TYR A 1 353 ? 39.349 28.560 1.969 1.00 83.94 353 TYR A C 1
ATOM 2737 O O . TYR A 1 353 ? 40.559 28.501 2.158 1.00 83.94 353 TYR A O 1
ATOM 2745 N N . LEU A 1 354 ? 38.520 29.106 2.865 1.00 83.69 354 LEU A N 1
ATOM 2746 C CA . LEU A 1 354 ? 38.978 29.741 4.106 1.00 83.69 354 LEU A CA 1
ATOM 2747 C C . LEU A 1 354 ? 39.632 28.778 5.121 1.00 83.69 354 LEU A C 1
ATOM 2749 O O . LEU A 1 354 ? 40.139 29.234 6.142 1.00 83.69 354 LEU A O 1
ATOM 2753 N N . ARG A 1 355 ? 39.587 27.458 4.899 1.00 82.62 355 ARG A N 1
ATOM 2754 C CA . ARG A 1 355 ? 40.055 26.425 5.844 1.00 82.62 355 ARG A CA 1
ATOM 2755 C C . ARG A 1 355 ? 41.205 25.570 5.320 1.00 82.62 355 ARG A C 1
ATOM 2757 O O . ARG A 1 355 ? 41.756 24.789 6.090 1.00 82.62 355 ARG A O 1
ATOM 2764 N N . ILE A 1 356 ? 41.536 25.658 4.033 1.00 82.12 356 ILE A N 1
ATOM 2765 C CA . ILE A 1 356 ? 42.553 24.814 3.400 1.00 82.12 356 ILE A CA 1
ATOM 2766 C C . ILE A 1 356 ? 43.851 25.603 3.208 1.00 82.12 356 ILE A C 1
ATOM 2768 O O . ILE A 1 356 ? 43.848 26.706 2.676 1.00 82.12 356 ILE A O 1
ATOM 2772 N N . VAL A 1 357 ? 44.977 24.987 3.579 1.00 74.88 357 VAL A N 1
ATOM 2773 C CA . VAL A 1 357 ? 46.330 25.564 3.443 1.00 74.88 357 VAL A CA 1
ATOM 2774 C C . VAL A 1 357 ? 46.801 25.607 1.978 1.00 74.88 357 VAL A C 1
ATOM 2776 O O . VAL A 1 357 ? 47.547 26.496 1.577 1.00 74.88 357 VAL A O 1
ATOM 2779 N N . HIS A 1 358 ? 46.350 24.662 1.147 1.00 80.56 358 HIS A N 1
ATOM 2780 C CA . HIS A 1 358 ? 46.727 24.546 -0.267 1.00 80.56 358 HIS A CA 1
ATOM 2781 C C . HIS A 1 358 ? 45.500 24.570 -1.197 1.00 80.56 358 HIS A C 1
ATOM 2783 O O . HIS A 1 358 ? 45.027 23.511 -1.621 1.00 80.56 358 HIS A O 1
ATOM 2789 N N . PRO A 1 359 ? 44.988 25.758 -1.566 1.00 81.44 359 PRO A N 1
ATOM 2790 C CA . PRO A 1 359 ? 43.750 25.888 -2.340 1.00 81.44 359 PRO A CA 1
ATOM 2791 C C . PRO A 1 359 ? 43.851 25.320 -3.764 1.00 81.44 359 PRO A C 1
ATOM 2793 O O . PRO A 1 359 ? 42.831 25.011 -4.371 1.00 81.44 359 PRO A O 1
ATOM 2796 N N . LYS A 1 360 ? 45.066 25.101 -4.287 1.00 81.81 360 LYS A N 1
ATOM 2797 C CA . LYS A 1 360 ? 45.301 24.477 -5.601 1.00 81.81 360 LYS A CA 1
ATOM 2798 C C . LYS A 1 360 ? 44.587 23.129 -5.775 1.00 81.81 360 LYS A C 1
ATOM 2800 O O . LYS A 1 360 ? 44.078 22.855 -6.854 1.00 81.81 360 LYS A O 1
ATOM 2805 N N . TRP A 1 361 ? 44.485 22.326 -4.713 1.00 81.31 361 TRP A N 1
ATOM 2806 C CA . TRP A 1 361 ? 43.780 21.040 -4.752 1.00 81.31 361 TRP A CA 1
ATOM 2807 C C . TRP A 1 361 ? 42.260 21.207 -4.821 1.00 81.31 361 TRP A C 1
ATOM 2809 O O . TRP A 1 361 ? 41.602 20.462 -5.539 1.00 81.31 361 TRP A O 1
ATOM 2819 N N . LEU A 1 362 ? 41.709 22.220 -4.140 1.00 79.94 362 LEU A N 1
ATOM 2820 C CA . LEU A 1 362 ? 40.292 22.573 -4.248 1.00 79.94 362 LEU A CA 1
ATOM 2821 C C . LEU A 1 362 ? 39.956 22.962 -5.691 1.00 79.94 362 LEU A C 1
ATOM 2823 O O . LEU A 1 362 ? 39.021 22.417 -6.265 1.00 79.94 362 LEU A O 1
ATOM 2827 N N . PHE A 1 363 ? 40.753 23.842 -6.302 1.00 80.69 363 PHE A N 1
ATOM 2828 C CA . PHE A 1 363 ? 40.545 24.249 -7.692 1.00 80.69 363 PHE A CA 1
ATOM 2829 C C . PHE A 1 363 ? 40.761 23.102 -8.687 1.00 80.69 363 PHE A C 1
ATOM 2831 O O . PHE A 1 363 ? 39.969 22.969 -9.612 1.00 80.69 363 PHE A O 1
ATOM 2838 N N . ALA A 1 364 ? 41.750 22.227 -8.475 1.00 82.12 364 ALA A N 1
ATOM 2839 C CA . ALA A 1 364 ? 41.947 21.039 -9.309 1.00 82.12 364 ALA A CA 1
ATOM 2840 C C . ALA A 1 364 ? 40.732 20.092 -9.271 1.00 82.12 364 ALA A C 1
ATOM 2842 O O . ALA A 1 364 ? 40.288 19.624 -10.317 1.00 82.12 364 ALA A O 1
ATOM 2843 N N . ILE A 1 365 ? 40.146 19.865 -8.088 1.00 81.12 365 ILE A N 1
ATOM 2844 C CA . ILE A 1 365 ? 38.922 19.062 -7.924 1.00 81.12 365 ILE A CA 1
ATOM 2845 C C . ILE A 1 365 ? 37.721 19.744 -8.596 1.00 81.12 365 ILE A C 1
ATOM 2847 O O . ILE A 1 365 ? 36.950 19.075 -9.278 1.00 81.12 365 ILE A O 1
ATOM 2851 N N . LEU A 1 366 ? 37.564 21.065 -8.449 1.00 77.88 366 LEU A N 1
ATOM 2852 C CA . LEU A 1 366 ? 36.494 21.815 -9.119 1.00 77.88 366 LEU A CA 1
ATOM 2853 C C . LEU A 1 366 ? 36.610 21.735 -10.646 1.00 77.88 366 LEU A C 1
ATOM 2855 O O . LEU A 1 366 ? 35.604 21.511 -11.315 1.00 77.88 366 LEU A O 1
ATOM 2859 N N . ILE A 1 367 ? 37.823 21.874 -11.190 1.00 80.94 367 ILE A N 1
ATOM 2860 C CA . ILE A 1 367 ? 38.095 21.751 -12.629 1.00 80.94 367 ILE A CA 1
ATOM 2861 C C . ILE A 1 367 ? 37.759 20.337 -13.110 1.00 80.94 367 ILE A C 1
ATOM 2863 O O . ILE A 1 367 ? 37.026 20.195 -14.083 1.00 80.94 367 ILE A O 1
ATOM 2867 N N . LEU A 1 368 ? 38.220 19.301 -12.400 1.00 82.06 368 LEU A N 1
ATOM 2868 C CA . LEU A 1 368 ? 37.931 17.904 -12.733 1.00 82.06 368 LEU A CA 1
ATOM 2869 C C . LEU A 1 368 ? 36.421 17.618 -12.744 1.00 82.06 368 LEU A C 1
ATOM 2871 O O . LEU A 1 368 ? 35.898 17.096 -13.723 1.00 82.06 368 LEU A O 1
ATOM 2875 N N . LEU A 1 369 ? 35.709 17.984 -11.677 1.00 75.56 369 LEU A N 1
ATOM 2876 C CA . LEU A 1 369 ? 34.270 17.730 -11.551 1.00 75.56 369 LEU A CA 1
ATOM 2877 C C . LEU A 1 369 ? 33.442 18.555 -12.544 1.00 75.56 369 LEU A C 1
ATOM 2879 O O . LEU A 1 369 ? 32.394 18.103 -12.993 1.00 75.56 369 LEU A O 1
ATOM 2883 N N . THR A 1 370 ? 33.922 19.737 -12.936 1.00 74.62 370 THR A N 1
ATOM 2884 C CA . THR A 1 370 ? 33.293 20.523 -14.005 1.00 74.62 370 THR A CA 1
ATOM 2885 C C . THR A 1 370 ? 33.551 19.901 -15.379 1.00 74.62 370 THR A C 1
ATOM 2887 O O . THR A 1 370 ? 32.642 19.869 -16.205 1.00 74.62 370 THR A O 1
ATOM 2890 N N . ALA A 1 371 ? 34.744 19.344 -15.612 1.00 73.81 371 ALA A N 1
ATOM 2891 C CA . ALA A 1 371 ? 35.076 18.633 -16.846 1.00 73.81 371 ALA A CA 1
ATOM 2892 C C . ALA A 1 371 ? 34.213 17.374 -17.051 1.00 73.81 371 ALA A C 1
ATOM 2894 O O . ALA A 1 371 ? 33.849 17.076 -18.186 1.00 73.81 371 ALA A O 1
ATOM 2895 N N . LEU A 1 372 ? 33.801 16.690 -15.972 1.00 70.12 372 LEU A N 1
ATOM 2896 C CA . LEU A 1 372 ? 32.837 15.580 -16.048 1.00 70.12 372 LEU A CA 1
ATOM 2897 C C . LEU A 1 372 ? 31.484 16.011 -16.638 1.00 70.12 372 LEU A C 1
ATOM 2899 O O . LEU A 1 372 ? 30.905 15.262 -17.420 1.00 70.12 372 LEU A O 1
ATOM 2903 N N . ASN A 1 373 ? 31.012 17.229 -16.343 1.00 70.44 373 ASN A N 1
ATOM 2904 C CA . ASN A 1 373 ? 29.796 17.763 -16.972 1.00 70.44 373 ASN A CA 1
ATOM 2905 C C . ASN A 1 373 ? 30.000 18.000 -18.480 1.00 70.44 373 ASN A C 1
ATOM 2907 O O . ASN A 1 373 ? 29.080 17.807 -19.266 1.00 70.44 373 ASN A O 1
ATOM 2911 N N . GLY A 1 374 ? 31.209 18.397 -18.894 1.00 68.00 374 GLY A N 1
ATOM 2912 C CA . GLY A 1 374 ? 31.562 18.550 -20.309 1.00 68.00 374 GLY A CA 1
ATOM 2913 C C . GLY A 1 374 ? 31.584 17.218 -21.064 1.00 68.00 374 GLY A C 1
ATOM 2914 O O . GLY A 1 374 ? 31.092 17.147 -22.185 1.00 68.00 374 GLY A O 1
ATOM 2915 N N . ILE A 1 375 ? 32.091 16.155 -20.428 1.00 72.50 375 ILE A N 1
ATOM 2916 C CA . ILE A 1 375 ? 32.062 14.785 -20.968 1.00 72.50 375 ILE A CA 1
ATOM 2917 C C . ILE A 1 375 ? 30.620 14.287 -21.099 1.00 72.50 375 ILE A C 1
ATOM 2919 O O . ILE A 1 375 ? 30.268 13.718 -22.127 1.00 72.50 375 ILE A O 1
ATOM 2923 N N . TYR A 1 376 ? 29.782 14.534 -20.088 1.00 66.12 376 TYR A N 1
ATOM 2924 C CA . TYR A 1 376 ? 28.354 14.224 -20.151 1.00 66.12 376 TYR A CA 1
ATOM 2925 C C . TYR A 1 376 ? 27.690 14.899 -21.357 1.00 66.12 376 TYR A C 1
ATOM 2927 O O . TYR A 1 376 ? 27.104 14.215 -22.187 1.00 66.12 376 TYR A O 1
ATOM 2935 N N . LEU A 1 377 ? 27.867 16.217 -21.512 1.00 66.38 377 LEU A N 1
ATOM 2936 C CA . LEU A 1 377 ? 27.310 16.961 -22.645 1.00 66.38 377 LEU A CA 1
ATOM 2937 C C . LEU A 1 377 ? 27.806 16.415 -23.989 1.00 66.38 377 LEU A C 1
ATOM 2939 O O . LEU A 1 377 ? 27.005 16.229 -24.895 1.00 66.38 377 LEU A O 1
ATOM 2943 N N . TRP A 1 378 ? 29.103 16.124 -24.119 1.00 71.06 378 TRP A N 1
ATOM 2944 C CA . TRP A 1 378 ? 29.682 15.554 -25.340 1.00 71.06 378 TRP A CA 1
ATOM 2945 C C . TRP A 1 378 ? 29.079 14.190 -25.709 1.00 71.06 378 TRP A C 1
ATOM 2947 O O . TRP A 1 378 ? 28.855 13.921 -26.888 1.00 71.06 378 TRP A O 1
ATOM 2957 N N . ASN A 1 379 ? 28.797 13.353 -24.708 1.00 67.31 379 ASN A N 1
ATOM 2958 C CA . ASN A 1 379 ? 28.168 12.045 -24.887 1.00 67.31 379 ASN A CA 1
ATOM 2959 C C . ASN A 1 379 ? 26.656 12.133 -25.144 1.00 67.31 379 ASN A C 1
ATOM 2961 O O . ASN A 1 379 ? 26.099 11.195 -25.689 1.00 67.31 379 ASN A O 1
ATOM 2965 N N . SER A 1 380 ? 25.983 13.226 -24.769 1.00 55.59 380 SER A N 1
ATOM 2966 C CA . SER A 1 380 ? 24.568 13.436 -25.117 1.00 55.59 380 SER A CA 1
ATOM 2967 C C . SER A 1 380 ? 24.370 13.850 -26.586 1.00 55.59 380 SER A C 1
ATOM 2969 O O . SER A 1 380 ? 23.251 13.777 -27.089 1.00 55.59 380 SER A O 1
ATOM 2971 N N . PHE A 1 381 ? 25.422 14.315 -27.277 1.00 60.75 381 PHE A N 1
ATOM 2972 C CA . PHE A 1 381 ? 25.361 14.775 -28.677 1.00 60.75 381 PHE A CA 1
ATOM 2973 C C . PHE A 1 381 ? 25.968 13.801 -29.705 1.00 60.75 381 PHE A C 1
ATOM 2975 O O . PHE A 1 381 ? 25.809 14.043 -30.902 1.00 60.75 381 PHE A O 1
ATOM 2982 N N . ASN A 1 382 ? 26.660 12.744 -29.266 1.00 47.56 382 ASN A N 1
ATOM 2983 C CA . ASN A 1 382 ? 27.222 11.679 -30.112 1.00 47.56 382 ASN A CA 1
ATOM 2984 C C . ASN A 1 382 ? 26.541 10.353 -29.801 1.00 47.56 382 ASN A C 1
ATOM 2986 O O . ASN A 1 382 ? 26.364 9.558 -30.750 1.00 47.56 382 ASN A O 1
#

pLDDT: mean 78.94, std 14.15, range [40.38, 97.38]

Foldseek 3Di:
DDLVVLVVVLLVLLVLLLLLLVLLLVLVVCVVVVVLQPCCSLCVRLVVSLVVLVVVLVVLLVCLVVFDDPLLVVLSVLLVVLLVVLLVLLQPDDDPVQQQPQDPFSLVSSVSSCVVVVNSSVLLQSLLSLLSSQLQSQLSVCCSVPRNSSSSVSSSCSCPPVVNVVSSSGNALVSSLSSLLSSLLVLLVVCLVPVVPLSSLLSNLSSLLSSVRRAQVSVVSNVVSLVSSLVSLVPPPPADPVRSCVSSVNSPVSSCVSNVSSVVSCVCVLVCLAPPAACDPRHGQHHHDQPLLPVLLVQLCDDPDNVVLVVLVVQLVVQVVVCRNVRRNHVVSSVVNRVSSVVSSVSSLVSVCVVDPDCVVVVVVVVVSVVVVVVRVVVNVD

Sequence (382 aa):
MPAERFSELVYRLSWAGCLLGFAATLYLPAAWTGYVNHWLLNGAIAAAATIFAALFCLVIFARLPSQTNRLGVALWLAILAIVVLEVVLSLVPATARDELTSHLRLPDVLYAPWAGWGWRSVPKLIHGLYSFLTGLLLCAYLAHRLNVVYGLLGLLFYISTPVVFQLSHLATVDLGLAYYVTASLLCVLFWAEDTKQSRWLVLAGASAGFAMATGPNGLAAFLFLALALGYAAASQKEIELPQRLLPLGLCVFCALAVFSPWAATNAALPLKIVFTGADDPARYLDGALNPLLILFLPWAFKGKRREEKRIFFGFALAYFLLALFLGELRSRDLLPAVPPLVILLVYAIHNIYLRIVHPKWLFAILILLTALNGIYLWNSFN

Secondary structure (DSSP, 8-state):
--THHHHHHHHHHHHHHHHHHHHHHHHHHHHHTT-TT-HHHIIIIIIHHHHHHHHHHHHHHHTSGGGS-HHHHHHHHHHHHHHHHHHHHHHSPPPGGGS--SS--HHHHHHHHHHHTT-THHHHHHHHHHHHHHHHHHHHHHHHHS-HHHHHHHHHHHHTSHHHHHHTTS--SHHHHHHHHHHHHHHHHHHHH-TT-THHHHHHHHHHHHHHHT-HHHHHHHHHHHHHHHHHHHH-TTS-HHHHHHHHHHHHHHHHHHHHHHHHHHHTHHHHHHHH----TTTS-SSPPPTHHHHSHHHHTSSS-HHHHHHHHHHHHHHHHHHHHTS---GGGGGGGHHHHHHHHHHHHHHHHTT-S-HHHHHHHHHHHHHHHHHHHHHHH-

Radius of gyration: 24.88 Å; chains: 1; bounding box: 77×56×59 Å